Protein 4GEL (pdb70)

Nearest PDB structures (foldseek):
  4gel-assembly1_A  TM=1.005E+00  e=1.580E-42  Drosophila melanogaster
  4gem-assembly1_B  TM=9.825E-01  e=8.326E-38  Drosophila melanogaster
  4gel-assembly1_B  TM=9.587E-01  e=5.043E-37  Drosophila melanogaster
  4gem-assembly1_A  TM=9.437E-01  e=1.275E-34  Drosophila melanogaster
  4gen-assembly1_A  TM=9.321E-01  e=1.767E-24  Drosophila melanogaster

Foldseek 3Di:
DAWDKQWADPQQCVQVVVQCCDDDDDDDPRPNHLRVSVVVVLVVLLQFQAEKEWEAEAAQAPNNLVSPVVSVVNPHQYEYEYAPVHCPPPRGSNVVVVVVPHWYWYADDPDGSQFGKMKGPQVVVVVVVCVVVVHDDDDDDAIKMKGWRAHNDCCRRPNDGIMIIIDRPNVVSNVVVVVSVVCVVNTGTD/DVVVVQVPDAWDKQWAAQCQCVCVVVVVVVVVVDDDPRPNHVVVSVVVVLVLLLQFQAEKEWEAAAAQAPVSLVSPVVSVVNVHQYEYEYEPPRCPDPSGCNVVVVVVPHWYWYAPDDDGSQWGKMKGPQVVVVVVVCVVVVHPDDDDDAIKMKGWNDHNHYPVPDNDTIMIIIDRPNVVNNVVVVVSVVVVVVTDTD

B-factor: mean 28.72, std 10.42, range [14.15, 81.82]

CATH classification: 3.30.870.10

InterPro domains:
  IPR025202 Cardiolipin synthase-like, phospholipase D-like domain [PF13091] (96-239)
  IPR051406 Phospholipase D domain-containing protein [PTHR43856] (36-246)

Sequence (388 aa):
RVHEVIIFNELGEICAAVHMQKPQVSSPCCNTTHCSLRNVAKIVEQIDRAVYSIDLAIYTFTSLFLADSIKRALQRGVIIRIISDGEMVYSKGSQISMLAQLGVPVRVPITTNLMHNKFCIIDGFERVEEIRLLRKLKFMRPCYSIVISGSVNWTALGLGGNWENCIITADDKLTATFQAEFQRMWRAFAKTRSKREKASRVHEVIIFNELGEICAAVHMRNSSSMSPCCNTHCSLRNVAKIVEQIDRAVYSIDLAIYTTFTSLFLADSIKRALQRGVIIRIISDGEMVYSKGSQISMLAQLGVPVRVPITTNLMHNKFCIIDGFERVEEIRLLRKLKFMRPCYSIIVISGSVNWTALGLGGNWENCIITADDKLTATFQAEFQRMWRAFAKT

Organism: Drosophila melanogaster (NCBI:txid7227)

Secondary structure (DSSP, 8-state):
--EEEEEE-TTTTTTHHHH---------S-TT-HHHHHHHHHHHHHT-SSEEEEE-S-B--HHHHHHHHHHHHHT-EEEEE--TTTTTSTT-HHHHHHHTT--EEE--SSS-B---EEEES-HHHHHHHHHHTT-S-------EEEEES--BSHHHHHTSBEEEEEE--HHHHHHHHHHHHHHHHHSEE-/-HHHHHHTS-EEEEEE-TTTTTTHHHHHHHHH------TT-HHHHHHHHHHHHHT-SSEEEEEES-B--HHHHHHHHHHHHTT-EEEEEE-TTGGG-TT-SHHHHHHTT--EEB-SSSS-B--EEEEES-HHHHHHHHHHTT-S-------EEEEES--B--GGG---BEEEEEE--HHHHHHHHHHHHHHHHHSB--

Structure (mmCIF, N/CA/C/O backbone):
data_4GEL
#
_entry.id   4GEL
#
_cell.length_a   54.994
_cell.length_b   71.172
_cell.length_c   56.318
_cell.angle_alpha   90.000
_cell.angle_beta   107.900
_cell.angle_gamma   90.000
#
_symmetry.space_group_name_H-M   'P 1 21 1'
#
loop_
_entity.id
_entity.type
_entity.pdbx_description
1 polymer 'Mitochondrial cardiolipin hydrolase'
2 non-polymer 'ZINC ION'
3 non-polymer 'PHOSPHATE ION'
4 non-polymer 1,2-ETHANEDIOL
5 water water
#
loop_
_atom_site.group_PDB
_atom_site.id
_atom_site.type_symbol
_atom_site.label_atom_id
_atom_site.label_alt_id
_atom_site.label_comp_id
_atom_site.label_asym_id
_atom_site.label_entity_id
_atom_site.label_seq_id
_atom_site.pdbx_PDB_ins_code
_atom_site.Cartn_x
_atom_site.Cartn_y
_atom_site.Cartn_z
_atom_site.occupancy
_atom_site.B_iso_or_equiv
_atom_site.auth_seq_id
_atom_site.auth_comp_id
_atom_site.auth_asym_id
_atom_site.auth_atom_id
_atom_site.pdbx_PDB_model_num
ATOM 1 N N . ARG A 1 16 ? -3.444 -2.994 -14.350 1.00 54.34 49 ARG A N 1
ATOM 2 C CA . ARG A 1 16 ? -2.680 -2.545 -13.194 1.00 53.74 49 ARG A CA 1
ATOM 3 C C . ARG A 1 16 ? -1.199 -2.396 -13.547 1.00 48.91 49 ARG A C 1
ATOM 4 O O . ARG A 1 16 ? -0.786 -2.682 -14.675 1.00 51.94 49 ARG A O 1
ATOM 12 N N . VAL A 1 17 ? -0.406 -1.947 -12.577 1.00 48.23 50 VAL A N 1
ATOM 13 C CA . VAL A 1 17 ? 1.013 -1.702 -12.798 1.00 33.24 50 VAL A CA 1
ATOM 14 C C . VAL A 1 17 ? 1.765 -3.006 -13.040 1.00 30.38 50 VAL A C 1
ATOM 15 O O . VAL A 1 17 ? 1.582 -3.988 -12.314 1.00 32.65 50 VAL A O 1
ATOM 19 N N . HIS A 1 18 ? 2.624 -3.010 -14.050 1.00 28.05 51 HIS A N 1
ATOM 20 C CA . HIS A 1 18 ? 3.432 -4.191 -14.345 1.00 28.98 51 HIS A CA 1
ATOM 21 C C . HIS A 1 18 ? 4.428 -3.806 -15.413 1.00 29.64 51 HIS A C 1
ATOM 22 O O . HIS A 1 18 ? 4.120 -3.857 -16.596 1.00 29.13 51 HIS A O 1
ATOM 29 N N . GLU A 1 19 ? 5.617 -3.387 -15.002 1.00 25.79 52 GLU A N 1
ATOM 30 C CA . GLU A 1 19 ? 6.620 -2.972 -15.973 1.00 31.17 52 GLU A CA 1
ATOM 31 C C . GLU A 1 19 ? 8.012 -3.086 -15.387 1.00 28.60 52 GLU A C 1
ATOM 32 O O . GLU A 1 19 ? 8.180 -3.124 -14.173 1.00 27.25 52 GLU A O 1
ATOM 38 N N . VAL A 1 20 ? 9.011 -3.170 -16.256 1.00 27.65 53 VAL A N 1
ATOM 39 C CA . VAL A 1 20 ? 10.381 -3.085 -15.790 1.00 24.01 53 VAL A CA 1
ATOM 40 C C . VAL A 1 20 ? 10.992 -1.717 -16.092 1.00 28.20 53 VAL A C 1
ATOM 41 O O . VAL A 1 20 ? 10.845 -1.172 -17.186 1.00 30.26 53 VAL A O 1
ATOM 45 N N . ILE A 1 21 ? 11.633 -1.157 -15.074 1.00 21.12 54 ILE A N 1
ATOM 46 C CA . ILE A 1 21 ? 12.301 0.134 -15.150 1.00 23.07 54 ILE A CA 1
ATOM 47 C C . ILE A 1 21 ? 13.745 -0.175 -15.528 1.00 22.55 54 ILE A C 1
ATOM 48 O O . ILE A 1 21 ? 14.387 -0.986 -14.870 1.00 20.70 54 ILE A O 1
ATOM 53 N N . ILE A 1 22 ? 14.258 0.455 -16.578 1.00 20.78 55 ILE A N 1
ATOM 54 C CA . ILE A 1 22 ? 15.615 0.167 -17.036 1.00 18.54 55 ILE A CA 1
ATOM 55 C C . ILE A 1 22 ? 16.467 1.433 -16.895 1.00 19.18 55 ILE A C 1
ATOM 56 O O . ILE A 1 22 ? 16.095 2.478 -17.414 1.00 20.01 55 ILE A O 1
ATOM 61 N N . PHE A 1 23 ? 17.591 1.343 -16.184 1.00 18.34 56 PHE A N 1
ATOM 62 C CA . PHE A 1 23 ? 18.563 2.444 -16.110 1.00 17.84 56 PHE A CA 1
ATOM 63 C C . PHE A 1 23 ? 19.768 2.110 -16.975 1.00 19.29 56 PHE A C 1
ATOM 64 O O . PHE A 1 23 ? 20.303 1.000 -16.894 1.00 17.72 56 PHE A O 1
ATOM 72 N N . ASN A 1 24 ? 20.222 3.057 -17.790 1.00 18.13 57 ASN A N 1
ATOM 73 C CA . ASN A 1 24 ? 21.387 2.777 -18.633 1.00 17.57 57 ASN A CA 1
ATOM 74 C C . ASN A 1 24 ? 22.139 4.060 -18.996 1.00 20.22 57 ASN A C 1
ATOM 75 O O . ASN A 1 24 ? 21.877 5.131 -18.420 1.00 21.32 57 ASN A O 1
ATOM 80 N N . GLU A 1 25 ? 23.064 3.948 -19.945 1.00 22.58 58 GLU A N 1
ATOM 81 C CA . GLU A 1 25 ? 23.949 5.058 -20.304 1.00 22.78 58 GLU A CA 1
ATOM 82 C C . GLU A 1 25 ? 23.229 6.212 -21.018 1.00 26.55 58 GLU A C 1
ATOM 83 O O . GLU A 1 25 ? 23.784 7.293 -21.155 1.00 28.44 58 GLU A O 1
ATOM 89 N N . LEU A 1 26 ? 22.003 5.977 -21.474 1.00 24.57 59 LEU A N 1
ATOM 90 C CA . LEU A 1 26 ? 21.240 7.012 -22.181 1.00 24.09 59 LEU A CA 1
ATOM 91 C C . LEU A 1 26 ? 20.377 7.825 -21.211 1.00 22.90 59 LEU A C 1
ATOM 92 O O . LEU A 1 26 ? 19.624 8.714 -21.630 1.00 23.74 59 LEU A O 1
ATOM 97 N N . GLY A 1 27 ? 20.502 7.526 -19.918 1.00 22.65 60 GLY A N 1
ATOM 98 C CA . GLY A 1 27 ? 19.622 8.090 -18.906 1.00 22.78 60 GLY A CA 1
ATOM 99 C C . GLY A 1 27 ? 19.608 9.604 -18.749 1.00 28.22 60 GLY A C 1
ATOM 100 O O . GLY A 1 27 ? 18.638 10.164 -18.222 1.00 23.81 60 GLY A O 1
ATOM 101 N N . GLU A 1 28 ? 20.669 10.271 -19.196 1.00 26.36 61 GLU A N 1
ATOM 102 C CA . GLU A 1 28 ? 20.768 11.721 -19.037 1.00 31.48 61 GLU A CA 1
ATOM 103 C C . GLU A 1 28 ? 21.015 12.492 -20.338 1.00 33.40 61 GLU A C 1
ATOM 104 O O . GLU A 1 28 ? 21.416 13.655 -20.293 1.00 33.66 61 GLU A O 1
ATOM 110 N N . ILE A 1 29 ? 20.768 11.875 -21.493 1.00 30.36 62 ILE A N 1
ATOM 111 C CA . ILE A 1 29 ? 20.994 12.578 -22.762 1.00 31.31 62 ILE A CA 1
ATOM 112 C C . ILE A 1 29 ? 20.038 13.762 -22.929 1.00 39.05 62 ILE A C 1
ATOM 113 O O . ILE A 1 29 ? 20.256 14.635 -23.767 1.00 36.86 62 ILE A O 1
ATOM 118 N N . CYS A 1 30 ? 18.996 13.781 -22.103 1.00 32.58 63 CYS A N 1
ATOM 119 C CA . CYS A 1 30 ? 17.942 14.786 -22.152 1.00 32.06 63 CYS A CA 1
ATOM 120 C C . CYS A 1 30 ? 18.146 15.821 -21.049 1.00 34.43 63 CYS A C 1
ATOM 121 O O . CYS A 1 30 ? 17.233 16.585 -20.734 1.00 34.29 63 CYS A O 1
ATOM 124 N N . ALA A 1 31 ? 19.340 15.826 -20.461 1.00 33.06 64 ALA A N 1
ATOM 125 C CA . ALA A 1 31 ? 19.662 16.669 -19.310 1.00 32.15 64 ALA A CA 1
ATOM 126 C C . ALA A 1 31 ? 19.351 18.161 -19.506 1.00 37.40 64 ALA A C 1
ATOM 127 O O . ALA A 1 31 ? 18.912 18.835 -18.574 1.00 35.00 64 ALA A O 1
ATOM 129 N N . ALA A 1 32 ? 19.574 18.664 -20.717 1.00 36.01 65 ALA A N 1
ATOM 130 C CA . ALA A 1 32 ? 19.362 20.081 -21.005 1.00 41.40 65 ALA A CA 1
ATOM 131 C C . ALA A 1 32 ? 17.893 20.488 -20.870 1.00 43.45 65 ALA A C 1
ATOM 132 O O . ALA A 1 32 ? 17.589 21.646 -20.578 1.00 41.85 65 ALA A O 1
ATOM 134 N N . VAL A 1 33 ? 16.987 19.534 -21.081 1.00 34.43 66 VAL A N 1
ATOM 135 C CA . VAL A 1 33 ? 15.558 19.782 -20.928 1.00 34.47 66 VAL A CA 1
ATOM 136 C C . VAL A 1 33 ? 15.179 19.975 -19.457 1.00 35.96 66 VAL A C 1
ATOM 137 O O . VAL A 1 33 ? 14.383 20.852 -19.127 1.00 48.00 66 VAL A O 1
ATOM 141 N N . HIS A 1 34 ? 15.769 19.180 -18.569 1.00 35.18 67 HIS A N 1
ATOM 142 C CA . HIS A 1 34 ? 15.387 19.213 -17.158 1.00 33.83 67 HIS A CA 1
ATOM 143 C C . HIS A 1 34 ? 16.226 20.195 -16.351 1.00 40.55 67 HIS A C 1
ATOM 144 O O . HIS A 1 34 ? 16.014 20.373 -15.152 1.00 44.72 67 HIS A O 1
ATOM 151 N N . MET A 1 35 ? 17.173 20.833 -17.027 1.00 43.00 68 MET A N 1
ATOM 152 C CA . MET A 1 35 ? 18.137 21.716 -16.387 1.00 49.06 68 MET A CA 1
ATOM 153 C C . MET A 1 35 ? 17.589 23.136 -16.304 1.00 52.29 68 MET A C 1
ATOM 154 O O . MET A 1 35 ? 17.934 23.890 -15.396 1.00 58.87 68 MET A O 1
ATOM 159 N N . GLN A 1 43 ? 8.352 18.245 -2.835 1.00 45.49 76 GLN A N 1
ATOM 160 C CA . GLN A 1 43 ? 7.717 17.208 -3.645 1.00 42.60 76 GLN A CA 1
ATOM 161 C C . GLN A 1 43 ? 8.498 16.980 -4.931 1.00 41.76 76 GLN A C 1
ATOM 162 O O . GLN A 1 43 ? 8.174 17.537 -5.980 1.00 42.93 76 GLN A O 1
ATOM 168 N N . LYS A 1 44 ? 9.524 16.144 -4.850 1.00 38.10 77 LYS A N 1
ATOM 169 C CA . LYS A 1 44 ? 10.415 15.945 -5.984 1.00 36.61 77 LYS A CA 1
ATOM 170 C C . LYS A 1 44 ? 10.534 14.460 -6.372 1.00 37.46 77 LYS A C 1
ATOM 171 O O . LYS A 1 44 ? 10.181 13.581 -5.585 1.00 34.97 77 LYS A O 1
ATOM 177 N N . PRO A 1 45 ? 10.993 14.174 -7.604 1.00 32.78 78 PRO A N 1
ATOM 178 C CA . PRO A 1 45 ? 11.355 15.152 -8.639 1.00 29.24 78 PRO A CA 1
ATOM 179 C C . PRO A 1 45 ? 10.126 15.691 -9.367 1.00 29.63 78 PRO A C 1
ATOM 180 O O . PRO A 1 45 ? 9.043 15.102 -9.299 1.00 28.44 78 PRO A O 1
ATOM 184 N N . GLN A 1 46 ? 10.299 16.824 -10.037 1.00 26.86 79 GLN A N 1
ATOM 185 C CA . GLN A 1 46 ? 9.286 17.354 -10.936 1.00 24.00 79 GLN A CA 1
ATOM 186 C C . GLN A 1 46 ? 9.863 17.290 -12.338 1.00 28.11 79 GLN A C 1
ATOM 187 O O . GLN A 1 46 ? 10.740 18.085 -12.697 1.00 29.19 79 GLN A O 1
ATOM 193 N N . VAL A 1 47 ? 9.375 16.335 -13.125 1.00 23.76 80 VAL A N 1
ATOM 194 C CA . VAL A 1 47 ? 10.034 15.967 -14.377 1.00 23.97 80 VAL A CA 1
ATOM 195 C C . VAL A 1 47 ? 9.258 16.419 -15.603 1.00 22.04 80 VAL A C 1
ATOM 196 O O . VAL A 1 47 ? 8.270 15.795 -15.991 1.00 20.26 80 VAL A O 1
ATOM 200 N N . SER A 1 48 ? 9.699 17.527 -16.186 1.00 23.20 81 SER A N 1
ATOM 201 C CA A SER A 1 48 ? 9.105 18.033 -17.413 0.50 23.87 81 SER A CA 1
ATOM 202 C CA B SER A 1 48 ? 9.103 18.035 -17.411 0.50 23.87 81 SER A CA 1
ATOM 203 C C . SER A 1 48 ? 9.235 16.976 -18.501 1.00 24.07 81 SER A C 1
ATOM 204 O O . SER A 1 48 ? 10.177 16.188 -18.488 1.00 23.16 81 SER A O 1
ATOM 209 N N . PRO A 1 49 ? 8.288 16.952 -19.449 1.00 22.74 82 PRO A N 1
ATOM 210 C CA . PRO A 1 49 ? 8.321 15.896 -20.474 1.00 22.25 82 PRO A CA 1
ATOM 211 C C . PRO A 1 49 ? 9.568 15.965 -21.358 1.00 22.77 82 PRO A C 1
ATOM 212 O O . PRO A 1 49 ? 10.072 17.056 -21.638 1.00 22.84 82 PRO A O 1
ATOM 216 N N . CYS A 1 50 ? 10.061 14.807 -21.785 1.00 20.09 83 CYS A N 1
ATOM 217 C CA . CYS A 1 50 ? 11.173 14.757 -22.731 1.00 20.83 83 CYS A CA 1
ATOM 218 C C . CYS A 1 50 ? 10.940 13.612 -23.703 1.00 19.21 83 CYS A C 1
ATOM 219 O O . CYS A 1 50 ? 9.975 12.848 -23.549 1.00 22.96 83 CYS A O 1
ATOM 222 N N . CYS A 1 51 ? 11.799 13.485 -24.716 1.00 16.02 84 CYS A N 1
ATOM 223 C CA . CYS A 1 51 ? 11.591 12.466 -25.734 1.00 24.35 84 CYS A CA 1
ATOM 224 C C . CYS A 1 51 ? 12.451 11.231 -25.467 1.00 24.75 84 CYS A C 1
ATOM 225 O O . CYS A 1 51 ? 12.391 10.253 -26.207 1.00 23.87 84 CYS A O 1
ATOM 228 N N . ASN A 1 52 ? 13.227 11.277 -24.392 1.00 23.33 85 ASN A N 1
ATOM 229 C CA . ASN A 1 52 ? 14.140 10.179 -24.054 1.00 23.32 85 ASN A CA 1
ATOM 230 C C . ASN A 1 52 ? 13.417 8.998 -23.382 1.00 22.38 85 ASN A C 1
ATOM 231 O O . ASN A 1 52 ? 12.946 9.104 -22.244 1.00 20.17 85 ASN A O 1
ATOM 236 N N . THR A 1 53 ? 13.315 7.877 -24.092 1.00 21.15 86 THR A N 1
ATOM 237 C CA A THR A 1 53 ? 12.681 6.666 -23.582 0.50 21.97 86 THR A CA 1
ATOM 238 C CA B THR A 1 53 ? 12.635 6.716 -23.533 0.50 21.96 86 THR A CA 1
ATOM 239 C C . THR A 1 53 ? 13.372 6.185 -22.308 1.00 22.37 86 THR A C 1
ATOM 240 O O . THR A 1 53 ? 12.754 5.601 -21.430 1.00 22.19 86 THR A O 1
ATOM 247 N N . HIS A 1 54 ? 14.672 6.454 -22.214 1.00 21.70 87 HIS A N 1
ATOM 248 C CA . HIS A 1 54 ? 15.487 5.941 -21.107 1.00 26.71 87 HIS A CA 1
ATOM 249 C C . HIS A 1 54 ? 15.750 6.927 -19.957 1.00 19.59 87 HIS A C 1
ATOM 250 O O . HIS A 1 54 ? 16.570 6.653 -19.070 1.00 23.84 87 HIS A O 1
ATOM 257 N N . CYS A 1 55 ? 15.050 8.066 -19.980 1.00 20.33 88 CYS A N 1
ATOM 258 C CA . CYS A 1 55 ? 15.197 9.137 -18.982 1.00 20.74 88 CYS A CA 1
ATOM 259 C C . CYS A 1 55 ? 15.281 8.619 -17.544 1.00 21.55 88 CYS A C 1
ATOM 260 O O . CYS A 1 55 ? 14.337 7.992 -17.057 1.00 20.74 88 CYS A O 1
ATOM 263 N N . SER A 1 56 ? 16.410 8.884 -16.878 1.00 20.08 89 SER A N 1
ATOM 264 C CA . SER A 1 56 ? 16.612 8.436 -15.497 1.00 23.42 89 SER A CA 1
ATOM 265 C C . SER A 1 56 ? 15.707 9.164 -14.529 1.00 20.68 89 SER A C 1
ATOM 266 O O . SER A 1 56 ? 15.285 8.597 -13.535 1.00 18.45 89 SER A O 1
ATOM 269 N N . LEU A 1 57 ? 15.400 10.428 -14.817 1.00 20.15 90 LEU A N 1
ATOM 270 C CA . LEU A 1 57 ? 14.508 11.176 -13.939 1.00 20.32 90 LEU A CA 1
ATOM 271 C C . LEU A 1 57 ? 13.099 10.592 -13.961 1.00 21.30 90 LEU A C 1
ATOM 272 O O . LEU A 1 57 ? 12.437 10.518 -12.929 1.00 19.54 90 LEU A O 1
ATOM 277 N N . ARG A 1 58 ? 12.624 10.214 -15.147 1.00 19.72 91 ARG A N 1
ATOM 278 C CA . ARG A 1 58 ? 11.308 9.596 -15.247 1.00 18.00 91 ARG A CA 1
ATOM 279 C C . ARG A 1 58 ? 11.284 8.283 -14.444 1.00 19.26 91 ARG A C 1
ATOM 280 O O . ARG A 1 58 ? 10.285 7.955 -13.797 1.00 18.08 91 ARG A O 1
ATOM 288 N N . ASN A 1 59 ? 12.374 7.521 -14.520 1.00 15.55 92 ASN A N 1
ATOM 289 C CA . ASN A 1 59 ? 12.454 6.260 -13.785 1.00 20.27 92 ASN A CA 1
ATOM 290 C C . ASN A 1 59 ? 12.292 6.494 -12.279 1.00 18.48 92 ASN A C 1
ATOM 291 O O . ASN A 1 59 ? 11.551 5.770 -11.605 1.00 18.96 92 ASN A O 1
ATOM 296 N N . VAL A 1 60 ? 12.986 7.503 -11.754 1.00 20.79 93 VAL A N 1
ATOM 297 C CA . VAL A 1 60 ? 12.910 7.801 -10.320 1.00 16.80 93 VAL A CA 1
ATOM 298 C C . VAL A 1 60 ? 11.507 8.278 -9.955 1.00 19.66 93 VAL A C 1
ATOM 299 O O . VAL A 1 60 ? 10.955 7.893 -8.921 1.00 18.38 93 VAL A O 1
ATOM 303 N N . ALA A 1 61 ? 10.932 9.120 -10.810 1.00 17.55 94 ALA A N 1
ATOM 304 C CA . ALA A 1 61 ? 9.557 9.585 -10.633 1.00 20.19 94 ALA A CA 1
ATOM 305 C C . ALA A 1 61 ? 8.531 8.454 -10.544 1.00 19.33 94 ALA A C 1
ATOM 306 O O . ALA A 1 61 ? 7.577 8.539 -9.757 1.00 20.16 94 ALA A O 1
ATOM 308 N N . LYS A 1 62 ? 8.701 7.408 -11.358 1.00 17.43 95 LYS A N 1
ATOM 309 C CA . LYS A 1 62 ? 7.811 6.242 -11.313 1.00 17.92 95 LYS A CA 1
ATOM 310 C C . LYS A 1 62 ? 7.875 5.518 -9.960 1.00 17.50 95 LYS A C 1
ATOM 311 O O . LYS A 1 62 ? 6.855 5.087 -9.419 1.00 19.06 95 LYS A O 1
ATOM 317 N N . ILE A 1 63 ? 9.076 5.385 -9.420 1.00 20.15 96 ILE A N 1
ATOM 318 C CA . ILE A 1 63 ? 9.239 4.787 -8.095 1.00 19.16 96 ILE A CA 1
ATOM 319 C C . ILE A 1 63 ? 8.572 5.656 -7.016 1.00 21.30 96 ILE A C 1
ATOM 320 O O . ILE A 1 63 ? 7.759 5.158 -6.226 1.00 19.41 96 ILE A O 1
ATOM 325 N N . VAL A 1 64 ? 8.896 6.952 -7.002 1.00 19.37 97 VAL A N 1
ATOM 326 C CA . VAL A 1 64 ? 8.264 7.897 -6.070 1.00 22.24 97 VAL A CA 1
ATOM 327 C C . VAL A 1 64 ? 6.730 7.853 -6.142 1.00 23.84 97 VAL A C 1
ATOM 328 O O . VAL A 1 64 ? 6.044 7.861 -5.110 1.00 22.85 97 VAL A O 1
ATOM 332 N N . GLU A 1 65 ? 6.192 7.800 -7.359 1.00 19.12 98 GLU A N 1
ATOM 333 C CA . GLU A 1 65 ? 4.743 7.764 -7.534 1.00 23.23 98 GLU A CA 1
ATOM 334 C C . GLU A 1 65 ? 4.084 6.594 -6.808 1.00 24.90 98 GLU A C 1
ATOM 335 O O . GLU A 1 65 ? 3.004 6.757 -6.237 1.00 27.52 98 GLU A O 1
ATOM 341 N N . GLN A 1 66 ? 4.721 5.422 -6.827 1.00 20.17 99 GLN A N 1
ATOM 342 C CA . GLN A 1 66 ? 4.178 4.270 -6.097 1.00 24.35 99 GLN A CA 1
ATOM 343 C C . GLN A 1 66 ? 4.154 4.548 -4.585 1.00 23.24 99 GLN A C 1
ATOM 344 O O . GLN A 1 66 ? 3.214 4.180 -3.880 1.00 23.57 99 GLN A O 1
ATOM 350 N N . ILE A 1 67 ? 5.209 5.177 -4.097 1.00 21.46 100 ILE A N 1
ATOM 351 C CA . ILE A 1 67 ? 5.296 5.535 -2.689 1.00 21.89 100 ILE A CA 1
ATOM 352 C C . ILE A 1 67 ? 4.212 6.560 -2.352 1.00 24.39 100 ILE A C 1
ATOM 353 O O . ILE A 1 67 ? 3.542 6.447 -1.319 1.00 22.97 100 ILE A O 1
ATOM 358 N N . ASP A 1 68 ? 4.023 7.534 -3.242 1.00 20.54 101 ASP A N 1
ATOM 359 C CA . ASP A 1 68 ? 2.988 8.555 -3.066 1.00 22.55 101 ASP A CA 1
ATOM 360 C C . ASP A 1 68 ? 1.595 7.949 -3.000 1.00 22.55 101 ASP A C 1
ATOM 361 O O . ASP A 1 68 ? 0.669 8.552 -2.450 1.00 25.12 101 ASP A O 1
ATOM 366 N N . ARG A 1 69 ? 1.434 6.764 -3.581 1.00 22.68 102 ARG A N 1
ATOM 367 C CA . ARG A 1 69 ? 0.134 6.117 -3.598 1.00 23.64 102 ARG A CA 1
ATOM 368 C C . ARG A 1 69 ? -0.130 5.187 -2.404 1.00 23.92 102 ARG A C 1
ATOM 369 O O . ARG A 1 69 ? -1.257 4.708 -2.242 1.00 24.29 102 ARG A O 1
ATOM 377 N N . ALA A 1 70 ? 0.889 4.950 -1.572 1.00 21.71 103 ALA A N 1
ATOM 378 C CA . ALA A 1 70 ? 0.751 4.057 -0.413 1.00 20.20 103 ALA A CA 1
ATOM 379 C C . ALA A 1 70 ? -0.358 4.539 0.521 1.00 24.19 103 ALA A C 1
ATOM 380 O O . ALA A 1 70 ? -0.422 5.724 0.847 1.00 22.32 103 ALA A O 1
ATOM 382 N N . VAL A 1 71 ? -1.242 3.634 0.930 1.00 21.17 104 VAL A N 1
ATOM 383 C CA . VAL A 1 71 ? -2.336 4.014 1.830 1.00 25.17 104 VAL A CA 1
ATOM 384 C C . VAL A 1 71 ? -2.072 3.616 3.295 1.00 24.97 104 VAL A C 1
ATOM 385 O O . VAL A 1 71 ? -2.231 4.431 4.219 1.00 24.94 104 VAL A O 1
ATOM 389 N N . TYR A 1 72 ? -1.634 2.376 3.506 1.00 19.80 105 TYR A N 1
ATOM 390 C CA . TYR A 1 72 ? -1.509 1.838 4.861 1.00 21.52 105 TYR A CA 1
ATOM 391 C C . TYR A 1 72 ? -0.104 1.429 5.277 1.00 19.66 105 TYR A C 1
ATOM 392 O O . TYR A 1 72 ? 0.296 1.663 6.410 1.00 20.22 105 TYR A O 1
ATOM 401 N N . SER A 1 73 ? 0.631 0.784 4.378 1.00 21.42 106 SER A N 1
ATOM 402 C CA . SER A 1 73 ? 1.933 0.245 4.754 1.00 17.36 106 SER A CA 1
ATOM 403 C C . SER A 1 73 ? 2.986 0.372 3.662 1.00 19.65 106 SER A C 1
ATOM 404 O O . SER A 1 73 ? 2.686 0.287 2.467 1.00 18.46 106 SER A O 1
ATOM 407 N N . ILE A 1 74 ? 4.222 0.580 4.094 1.00 17.71 107 ILE A N 1
ATOM 408 C CA . ILE A 1 74 ? 5.379 0.405 3.224 1.00 20.54 107 ILE A CA 1
ATOM 409 C C . ILE A 1 74 ? 6.434 -0.372 4.010 1.00 19.15 107 ILE A C 1
ATOM 410 O O . ILE A 1 74 ? 6.916 0.103 5.041 1.00 21.10 107 ILE A O 1
ATOM 415 N N . ASP A 1 75 ? 6.772 -1.565 3.524 1.00 15.68 108 ASP A N 1
ATOM 416 C CA . ASP A 1 75 ? 7.843 -2.376 4.116 1.00 17.60 108 ASP A CA 1
ATOM 417 C C . ASP A 1 75 ? 9.002 -2.404 3.132 1.00 18.88 108 ASP A C 1
ATOM 418 O O . ASP A 1 75 ? 8.845 -2.866 1.995 1.00 16.64 108 ASP A O 1
ATOM 423 N N . LEU A 1 76 ? 10.156 -1.903 3.568 1.00 16.51 109 LEU A N 1
ATOM 424 C CA . LEU A 1 76 ? 11.282 -1.658 2.666 1.00 18.53 109 LEU A CA 1
ATOM 425 C C . LEU A 1 76 ? 12.491 -2.445 3.140 1.00 16.47 109 LEU A C 1
ATOM 426 O O . LEU A 1 76 ? 12.915 -2.286 4.279 1.00 15.46 109 LEU A O 1
ATOM 431 N N . ALA A 1 77 ? 12.999 -3.328 2.280 1.00 15.87 110 ALA A N 1
ATOM 432 C CA . ALA A 1 77 ? 14.228 -4.066 2.533 1.00 16.06 110 ALA A CA 1
ATOM 433 C C . ALA A 1 77 ? 15.243 -3.524 1.536 1.00 21.31 110 ALA A C 1
ATOM 434 O O . ALA A 1 77 ? 15.028 -3.615 0.324 1.00 22.84 110 ALA A O 1
ATOM 436 N N . ILE A 1 78 ? 16.325 -2.930 2.024 1.00 20.11 111 ILE A N 1
ATOM 437 C CA . ILE A 1 78 ? 17.231 -2.224 1.126 1.00 20.39 111 ILE A CA 1
ATOM 438 C C . ILE A 1 78 ? 18.672 -2.309 1.631 1.00 21.99 111 ILE A C 1
ATOM 439 O O . ILE A 1 78 ? 18.906 -2.380 2.828 1.00 21.05 111 ILE A O 1
ATOM 444 N N . TYR A 1 79 ? 19.635 -2.357 0.714 1.00 18.47 112 TYR A N 1
ATOM 445 C CA . TYR A 1 79 ? 21.034 -2.462 1.108 1.00 19.85 112 TYR A CA 1
ATOM 446 C C . TYR A 1 79 ? 21.642 -1.085 1.375 1.00 22.90 112 TYR A C 1
ATOM 447 O O . TYR A 1 79 ? 22.273 -0.872 2.406 1.00 22.16 112 TYR A O 1
ATOM 456 N N . THR A 1 80 ? 21.446 -0.156 0.444 1.00 20.36 113 THR A N 1
ATOM 457 C CA . THR A 1 80 ? 21.925 1.218 0.632 1.00 22.90 113 THR A CA 1
ATOM 458 C C . THR A 1 80 ? 20.883 2.202 0.088 1.00 19.21 113 THR A C 1
ATOM 459 O O . THR A 1 80 ? 20.214 1.916 -0.909 1.00 18.75 113 THR A O 1
ATOM 463 N N . PHE A 1 81 ? 20.742 3.342 0.762 1.00 17.54 114 PHE A N 1
ATOM 464 C CA . PHE A 1 81 ? 19.652 4.285 0.525 1.00 19.94 114 PHE A CA 1
ATOM 465 C C . PHE A 1 81 ? 20.143 5.682 0.931 1.00 20.82 114 PHE A C 1
ATOM 466 O O . PHE A 1 81 ? 20.198 6.018 2.126 1.00 20.17 114 PHE A O 1
ATOM 474 N N . THR A 1 82 ? 20.488 6.481 -0.078 1.00 19.57 115 THR A N 1
ATOM 475 C CA . THR A 1 82 ? 20.986 7.847 0.110 1.00 19.94 115 THR A CA 1
ATOM 476 C C . THR A 1 82 ? 20.104 8.893 -0.586 1.00 22.09 115 THR A C 1
ATOM 477 O O . THR A 1 82 ? 20.248 10.092 -0.332 1.00 23.61 115 THR A O 1
ATOM 481 N N . SER A 1 83 ? 19.193 8.437 -1.448 1.00 20.00 116 SER A N 1
ATOM 482 C CA . SER A 1 83 ? 18.379 9.328 -2.292 1.00 19.54 116 SER A CA 1
ATOM 483 C C . SER A 1 83 ? 17.473 10.289 -1.515 1.00 27.69 116 SER A C 1
ATOM 484 O O . SER A 1 83 ? 16.558 9.863 -0.798 1.00 19.81 116 SER A O 1
ATOM 487 N N . LEU A 1 84 ? 17.720 11.588 -1.688 1.00 23.76 117 LEU A N 1
ATOM 488 C CA . LEU A 1 84 ? 16.878 12.623 -1.081 1.00 25.11 117 LEU A CA 1
ATOM 489 C C . LEU A 1 84 ? 15.431 12.580 -1.565 1.00 24.17 117 LEU A C 1
ATOM 490 O O . LEU A 1 84 ? 14.498 12.656 -0.755 1.00 21.92 117 LEU A O 1
ATOM 495 N N . PHE A 1 85 ? 15.249 12.489 -2.883 1.00 23.97 118 PHE A N 1
ATOM 496 C CA . PHE A 1 85 ? 13.908 12.411 -3.473 1.00 27.03 118 PHE A CA 1
ATOM 497 C C . PHE A 1 85 ? 13.122 11.249 -2.866 1.00 24.88 118 PHE A C 1
ATOM 498 O O . PHE A 1 85 ? 11.978 11.408 -2.439 1.00 22.57 118 PHE A O 1
ATOM 506 N N . LEU A 1 86 ? 13.743 10.074 -2.820 1.00 20.13 119 LEU A N 1
ATOM 507 C CA . LEU A 1 86 ? 13.067 8.927 -2.242 1.00 20.80 119 LEU A CA 1
ATOM 508 C C . LEU A 1 86 ? 12.858 9.059 -0.734 1.00 21.76 119 LEU A C 1
ATOM 509 O O . LEU A 1 86 ? 11.798 8.701 -0.230 1.00 22.01 119 LEU A O 1
ATOM 514 N N . ALA A 1 87 ? 13.853 9.559 -0.005 1.00 18.94 120 ALA A N 1
ATOM 515 C CA . ALA A 1 87 ? 13.647 9.785 1.423 1.00 20.42 120 ALA A CA 1
ATOM 516 C C . ALA A 1 87 ? 12.484 10.763 1.656 1.00 21.75 120 ALA A C 1
ATOM 517 O O . ALA A 1 87 ? 11.672 10.574 2.565 1.00 24.19 120 ALA A O 1
ATOM 519 N N . ASP A 1 88 ? 12.404 11.803 0.837 1.00 22.07 121 ASP A N 1
ATOM 520 C CA . ASP A 1 88 ? 11.298 12.746 0.969 1.00 23.66 121 ASP A CA 1
ATOM 521 C C . ASP A 1 88 ? 9.940 12.075 0.738 1.00 25.42 121 ASP A C 1
ATOM 522 O O . ASP A 1 88 ? 8.976 12.376 1.446 1.00 25.16 121 ASP A O 1
ATOM 527 N N . SER A 1 89 ? 9.854 11.163 -0.234 1.00 19.71 122 SER A N 1
ATOM 528 C CA . SER A 1 89 ? 8.570 10.513 -0.501 1.00 22.34 122 SER A CA 1
ATOM 529 C C . SER A 1 89 ? 8.149 9.639 0.687 1.00 22.34 122 SER A C 1
ATOM 530 O O . SER A 1 89 ? 6.961 9.541 1.008 1.00 19.90 122 SER A O 1
ATOM 533 N N . ILE A 1 90 ? 9.121 9.017 1.345 1.00 18.47 123 ILE A N 1
ATOM 534 C CA . ILE A 1 90 ? 8.831 8.223 2.532 1.00 21.32 123 ILE A CA 1
ATOM 535 C C . ILE A 1 90 ? 8.381 9.140 3.675 1.00 21.10 123 ILE A C 1
ATOM 536 O O . ILE A 1 90 ? 7.425 8.836 4.389 1.00 23.70 123 ILE A O 1
ATOM 541 N N . LYS A 1 91 ? 9.079 10.260 3.841 1.00 22.88 124 LYS A N 1
ATOM 542 C CA . LYS A 1 91 ? 8.691 11.252 4.841 1.00 26.59 124 LYS A CA 1
ATOM 543 C C . LYS A 1 91 ? 7.236 11.705 4.625 1.00 26.30 124 LYS A C 1
ATOM 544 O O . LYS A 1 91 ? 6.458 11.808 5.577 1.00 25.86 124 LYS A O 1
ATOM 550 N N . ARG A 1 92 ? 6.851 11.942 3.376 1.00 23.02 125 ARG A N 1
ATOM 551 C CA . ARG A 1 92 ? 5.460 12.314 3.106 1.00 23.25 125 ARG A CA 1
ATOM 552 C C . ARG A 1 92 ? 4.483 11.196 3.445 1.00 25.49 125 ARG A C 1
ATOM 553 O O . ARG A 1 92 ? 3.385 11.457 3.923 1.00 25.21 125 ARG A O 1
ATOM 561 N N . ALA A 1 93 ? 4.867 9.952 3.176 1.00 22.29 126 ALA A N 1
ATOM 562 C CA . ALA A 1 93 ? 4.006 8.821 3.516 1.00 24.47 126 ALA A CA 1
ATOM 563 C C . ALA A 1 93 ? 3.751 8.762 5.022 1.00 23.29 126 ALA A C 1
ATOM 564 O O . ALA A 1 93 ? 2.626 8.510 5.466 1.00 22.90 126 ALA A O 1
ATOM 566 N N . LEU A 1 94 ? 4.803 8.986 5.802 1.00 23.44 127 LEU A N 1
ATOM 567 C CA . LEU A 1 94 ? 4.683 9.055 7.262 1.00 28.69 127 LEU A CA 1
ATOM 568 C C . LEU A 1 94 ? 3.658 10.104 7.668 1.00 28.05 127 LEU A C 1
ATOM 569 O O . LEU A 1 94 ? 2.793 9.850 8.511 1.00 30.30 127 LEU A O 1
ATOM 574 N N . GLN A 1 95 ? 3.769 11.289 7.076 1.00 28.50 128 GLN A N 1
ATOM 575 C CA . GLN A 1 95 ? 2.845 12.382 7.396 1.00 32.69 128 GLN A CA 1
ATOM 576 C C . GLN A 1 95 ? 1.386 12.084 7.021 1.00 32.66 128 GLN A C 1
ATOM 577 O O . GLN A 1 95 ? 0.464 12.651 7.610 1.00 36.27 128 GLN A O 1
ATOM 583 N N . ARG A 1 96 ? 1.180 11.184 6.061 1.00 30.56 129 ARG A N 1
ATOM 584 C CA . ARG A 1 96 ? -0.160 10.706 5.705 1.00 29.64 129 ARG A CA 1
ATOM 585 C C . ARG A 1 96 ? -0.686 9.606 6.647 1.00 29.21 129 ARG A C 1
ATOM 586 O O . ARG A 1 96 ? -1.857 9.231 6.564 1.00 34.85 129 ARG A O 1
ATOM 594 N N . GLY A 1 97 ? 0.174 9.041 7.488 1.00 27.11 130 GLY A N 1
ATOM 595 C CA . GLY A 1 97 ? -0.247 7.992 8.410 1.00 27.70 130 GLY A CA 1
ATOM 596 C C . GLY A 1 97 ? 0.083 6.571 7.966 1.00 30.83 130 GLY A C 1
ATOM 597 O O . GLY A 1 97 ? -0.329 5.585 8.591 1.00 24.87 130 GLY A O 1
ATOM 598 N N . VAL A 1 98 ? 0.839 6.453 6.882 1.00 25.20 131 VAL A N 1
ATOM 599 C CA . VAL A 1 98 ? 1.301 5.139 6.426 1.00 21.24 131 VAL A CA 1
ATOM 600 C C . VAL A 1 98 ? 2.308 4.584 7.433 1.00 24.62 131 VAL A C 1
ATOM 601 O O . VAL A 1 98 ? 3.164 5.328 7.939 1.00 26.78 131 VAL A O 1
ATOM 605 N N . ILE A 1 99 ? 2.208 3.288 7.734 1.00 22.82 132 ILE A N 1
ATOM 606 C CA . ILE A 1 99 ? 3.144 2.635 8.659 1.00 23.00 132 ILE A CA 1
ATOM 607 C C . ILE A 1 99 ? 4.328 2.094 7.880 1.00 22.10 132 ILE A C 1
ATOM 608 O O . ILE A 1 99 ? 4.164 1.272 6.992 1.00 24.09 132 ILE A O 1
ATOM 613 N N . ILE A 1 100 ? 5.520 2.554 8.230 1.00 21.83 133 ILE A N 1
ATOM 614 C CA . ILE A 1 100 ? 6.718 2.216 7.474 1.00 19.65 133 ILE A CA 1
ATOM 615 C C . ILE A 1 100 ? 7.658 1.396 8.343 1.00 20.88 133 ILE A C 1
ATOM 616 O O . ILE A 1 100 ? 7.866 1.721 9.513 1.00 19.53 133 ILE A O 1
ATOM 621 N N . ARG A 1 101 ? 8.207 0.318 7.790 1.00 16.60 134 ARG A N 1
ATOM 622 C CA . ARG A 1 101 ? 9.249 -0.445 8.495 1.00 19.26 134 ARG A CA 1
ATOM 623 C C . ARG A 1 101 ? 10.421 -0.643 7.550 1.00 19.45 134 ARG A C 1
ATOM 624 O O . ARG A 1 101 ? 10.226 -0.817 6.344 1.00 20.20 134 ARG A O 1
ATOM 632 N N . ILE A 1 102 ? 11.639 -0.632 8.078 1.00 19.91 135 ILE A N 1
ATOM 633 C CA . ILE A 1 102 ? 12.809 -0.791 7.210 1.00 17.29 135 ILE A CA 1
ATOM 634 C C . ILE A 1 102 ? 13.708 -1.935 7.681 1.00 17.59 135 ILE A C 1
ATOM 635 O O . ILE A 1 102 ? 14.009 -2.038 8.861 1.00 18.42 135 ILE A O 1
ATOM 640 N N . ILE A 1 103 ? 14.095 -2.795 6.740 1.00 17.10 136 ILE A N 1
ATOM 641 C CA . ILE A 1 103 ? 15.092 -3.836 6.954 1.00 17.68 136 ILE A CA 1
ATOM 642 C C . ILE A 1 103 ? 16.320 -3.490 6.103 1.00 18.21 136 ILE A C 1
ATOM 643 O O . ILE A 1 103 ? 16.188 -3.107 4.926 1.00 17.77 136 ILE A O 1
ATOM 648 N N . SER A 1 104 ? 17.508 -3.592 6.696 1.00 17.04 137 SER A N 1
ATOM 649 C CA . SER A 1 104 ? 18.717 -3.231 5.968 1.00 19.42 137 SER A CA 1
ATOM 650 C C . SER A 1 104 ? 19.939 -4.028 6.396 1.00 19.02 137 SER A C 1
ATOM 651 O O . SER A 1 104 ? 19.844 -5.007 7.125 1.00 21.65 137 SER A O 1
ATOM 654 N N . ASP A 1 105 ? 21.094 -3.575 5.936 1.00 21.34 138 ASP A N 1
ATOM 655 C CA . ASP A 1 105 ? 22.363 -4.201 6.259 1.00 21.13 138 ASP A CA 1
ATOM 656 C C . ASP A 1 105 ? 23.015 -3.397 7.374 1.00 25.25 138 ASP A C 1
ATOM 657 O O . ASP A 1 105 ? 23.112 -2.170 7.284 1.00 24.43 138 ASP A O 1
ATOM 662 N N . GLY A 1 106 ? 23.486 -4.086 8.410 1.00 24.70 139 GLY A N 1
ATOM 663 C CA . GLY A 1 106 ? 24.045 -3.430 9.582 1.00 24.86 139 GLY A CA 1
ATOM 664 C C . GLY A 1 106 ? 25.251 -2.546 9.321 1.00 27.23 139 GLY A C 1
ATOM 665 O O . GLY A 1 106 ? 25.434 -1.540 9.995 1.00 28.94 139 GLY A O 1
ATOM 666 N N . GLU A 1 107 ? 26.071 -2.904 8.339 1.00 26.82 140 GLU A N 1
ATOM 667 C CA . GLU A 1 107 ? 27.212 -2.067 7.982 1.00 29.42 140 GLU A CA 1
ATOM 668 C C . GLU A 1 107 ? 26.783 -0.761 7.318 1.00 34.67 140 GLU A C 1
ATOM 669 O O . GLU A 1 107 ? 27.342 0.297 7.590 1.00 29.31 140 GLU A O 1
ATOM 671 N N . MET A 1 108 ? 25.782 -0.830 6.449 1.00 26.30 141 MET A N 1
ATOM 672 C CA . MET A 1 108 ? 25.398 0.337 5.674 1.00 25.15 141 MET A CA 1
ATOM 673 C C . MET A 1 108 ? 24.333 1.191 6.353 1.00 22.99 141 MET A C 1
ATOM 674 O O . MET A 1 108 ? 24.185 2.385 6.045 1.00 23.33 141 MET A O 1
ATOM 679 N N . VAL A 1 109 ? 23.597 0.575 7.267 1.00 20.56 142 VAL A N 1
ATOM 680 C CA . VAL A 1 109 ? 22.341 1.143 7.730 1.00 22.23 142 VAL A CA 1
ATOM 681 C C . VAL A 1 109 ? 22.531 2.556 8.285 1.00 28.79 142 VAL A C 1
ATOM 682 O O . VAL A 1 109 ? 21.728 3.439 7.994 1.00 27.49 142 VAL A O 1
ATOM 686 N N . TYR A 1 110 ? 23.620 2.793 9.022 1.00 22.08 143 TYR A N 1
ATOM 687 C CA . TYR A 1 110 ? 23.888 4.150 9.496 1.00 25.85 143 TYR A CA 1
ATOM 688 C C . TYR A 1 110 ? 25.211 4.732 8.994 1.00 28.41 143 TYR A C 1
ATOM 689 O O . TYR A 1 110 ? 25.833 5.537 9.680 1.00 28.71 143 TYR A O 1
ATOM 698 N N . SER A 1 111 ? 25.627 4.321 7.799 1.00 25.08 144 SER A N 1
ATOM 699 C CA . SER A 1 111 ? 26.825 4.849 7.158 1.00 26.44 144 SER A CA 1
ATOM 700 C C . SER A 1 111 ? 26.578 6.295 6.739 1.00 29.64 144 SER A C 1
ATOM 701 O O . SER A 1 111 ? 25.443 6.768 6.776 1.00 25.94 144 SER A O 1
ATOM 704 N N . LYS A 1 112 ? 27.638 6.986 6.324 1.00 24.66 145 LYS A N 1
ATOM 705 C CA . LYS A 1 112 ? 27.548 8.391 5.965 1.00 26.64 145 LYS A CA 1
ATOM 706 C C . LYS A 1 112 ? 26.632 8.598 4.765 1.00 30.38 145 LYS A C 1
ATOM 707 O O . LYS A 1 112 ? 26.854 8.027 3.701 1.00 25.94 145 LYS A O 1
ATOM 713 N N . GLY A 1 113 ? 25.597 9.411 4.945 1.00 25.99 146 GLY A N 1
ATOM 714 C CA . GLY A 1 113 ? 24.676 9.712 3.865 1.00 25.51 146 GLY A CA 1
ATOM 715 C C . GLY A 1 113 ? 23.422 8.859 3.851 1.00 24.71 146 GLY A C 1
ATOM 716 O O . GLY A 1 113 ? 22.512 9.108 3.050 1.00 26.36 146 GLY A O 1
ATOM 717 N N . SER A 1 114 ? 23.362 7.861 4.732 1.00 22.89 147 SER A N 1
ATOM 718 C CA . SER A 1 114 ? 22.204 6.970 4.782 1.00 24.50 147 SER A CA 1
ATOM 719 C C . SER A 1 114 ? 20.942 7.691 5.225 1.00 23.86 147 SER A C 1
ATOM 720 O O . SER A 1 114 ? 20.896 8.279 6.316 1.00 21.94 147 SER A O 1
ATOM 723 N N . GLN A 1 115 ? 19.913 7.623 4.386 1.00 23.03 148 GLN A N 1
ATOM 724 C CA . GLN A 1 115 ? 18.630 8.212 4.721 1.00 24.62 148 GLN A CA 1
ATOM 725 C C . GLN A 1 115 ? 17.890 7.390 5.763 1.00 25.06 148 GLN A C 1
ATOM 726 O O . GLN A 1 115 ? 16.921 7.864 6.347 1.00 23.05 148 GLN A O 1
ATOM 732 N N . ILE A 1 116 ? 18.319 6.150 5.973 1.00 20.22 149 ILE A N 1
ATOM 733 C CA . ILE A 1 116 ? 17.713 5.322 7.005 1.00 19.96 149 ILE A CA 1
ATOM 734 C C . ILE A 1 116 ? 17.958 5.926 8.405 1.00 25.09 149 ILE A C 1
ATOM 735 O O . ILE A 1 116 ? 17.082 5.853 9.273 1.00 20.76 149 ILE A O 1
ATOM 740 N N . SER A 1 117 ? 19.136 6.520 8.618 1.00 24.22 150 SER A N 1
ATOM 741 C CA . SER A 1 117 ? 19.421 7.240 9.872 1.00 29.06 150 SER A CA 1
ATOM 742 C C . SER A 1 117 ? 18.363 8.292 10.141 1.00 25.09 150 SER A C 1
ATOM 743 O O . SER A 1 117 ? 17.900 8.476 11.277 1.00 25.06 150 SER A O 1
ATOM 746 N N . MET A 1 118 ? 18.009 9.007 9.082 1.00 21.67 151 MET A N 1
ATOM 747 C CA . MET A 1 118 ? 17.108 10.140 9.183 1.00 24.57 151 MET A CA 1
ATOM 748 C C . MET A 1 118 ? 15.717 9.619 9.492 1.00 24.71 151 MET A C 1
ATOM 749 O O . MET A 1 118 ? 15.026 10.142 10.375 1.00 24.11 151 MET A O 1
ATOM 754 N N . LEU A 1 119 ? 15.307 8.574 8.773 1.00 23.36 152 LEU A N 1
ATOM 755 C CA . LEU A 1 119 ? 13.980 7.999 8.977 1.00 22.53 152 LEU A CA 1
ATOM 756 C C . LEU A 1 119 ? 13.806 7.383 10.376 1.00 21.10 152 LEU A C 1
ATOM 757 O O . LEU A 1 119 ? 12.756 7.549 10.993 1.00 24.49 152 LEU A O 1
ATOM 762 N N . ALA A 1 120 ? 14.817 6.670 10.865 1.00 18.40 153 ALA A N 1
ATOM 763 C CA . ALA A 1 120 ? 14.806 6.166 12.245 1.00 25.22 153 ALA A CA 1
ATOM 764 C C . ALA A 1 120 ? 14.586 7.283 13.270 1.00 29.51 153 ALA A C 1
ATOM 765 O O . ALA A 1 120 ? 13.849 7.094 14.238 1.00 26.27 153 ALA A O 1
ATOM 767 N N . GLN A 1 121 ? 15.225 8.435 13.060 1.00 25.79 154 GLN A N 1
ATOM 768 C CA . GLN A 1 121 ? 15.036 9.570 13.963 1.00 29.33 154 GLN A CA 1
ATOM 769 C C . GLN A 1 121 ? 13.582 10.022 13.983 1.00 32.21 154 GLN A C 1
ATOM 770 O O . GLN A 1 121 ? 13.082 10.481 15.014 1.00 34.12 154 GLN A O 1
ATOM 776 N N . LEU A 1 122 ? 12.916 9.911 12.835 1.00 27.11 155 LEU A N 1
ATOM 777 C CA . LEU A 1 122 ? 11.504 10.283 12.715 1.00 24.34 155 LEU A CA 1
ATOM 778 C C . LEU A 1 122 ? 10.579 9.232 13.305 1.00 30.84 155 LEU A C 1
ATOM 779 O O . LEU A 1 122 ? 9.361 9.421 13.329 1.00 33.81 155 LEU A O 1
ATOM 784 N N . GLY A 1 123 ? 11.146 8.110 13.735 1.00 26.00 156 GLY A N 1
ATOM 785 C CA . GLY A 1 123 ? 10.374 7.094 14.425 1.00 24.89 156 GLY A CA 1
ATOM 786 C C . GLY A 1 123 ? 10.106 5.833 13.624 1.00 29.65 156 GLY A C 1
ATOM 787 O O . GLY A 1 123 ? 9.329 4.979 14.052 1.00 28.36 156 GLY A O 1
ATOM 788 N N . VAL A 1 124 ? 10.739 5.713 12.461 1.00 22.96 157 VAL A N 1
ATOM 789 C CA . VAL A 1 124 ? 10.627 4.491 11.664 1.00 25.01 157 VAL A CA 1
ATOM 790 C C . VAL A 1 124 ? 11.483 3.365 12.266 1.00 21.56 157 VAL A C 1
ATOM 791 O O . VAL A 1 124 ? 12.683 3.526 12.479 1.00 22.13 157 VAL A O 1
ATOM 795 N N . PRO A 1 125 ? 10.856 2.223 12.566 1.00 22.49 158 PRO A N 1
ATOM 796 C CA . PRO A 1 125 ? 11.602 1.096 13.141 1.00 22.09 158 PRO A CA 1
ATOM 797 C C . PRO A 1 125 ? 12.499 0.431 12.097 1.00 23.31 158 PRO A C 1
ATOM 798 O O . PRO A 1 125 ? 12.115 0.287 10.931 1.00 21.04 158 PRO A O 1
ATOM 802 N N . VAL A 1 126 ? 13.698 0.038 12.517 1.00 25.25 159 VAL A N 1
ATOM 803 C CA . VAL A 1 126 ? 14.676 -0.527 11.597 1.00 20.90 159 VAL A CA 1
ATOM 804 C C . VAL A 1 126 ? 15.221 -1.800 12.194 1.00 25.63 159 VAL A C 1
ATOM 805 O O . VAL A 1 126 ? 15.516 -1.840 13.380 1.00 23.60 159 VAL A O 1
ATOM 809 N N . ARG A 1 127 ? 15.340 -2.849 11.388 1.00 17.71 160 ARG A N 1
ATOM 810 C CA . ARG A 1 127 ? 15.967 -4.083 11.862 1.00 20.87 160 ARG A CA 1
ATOM 811 C C . ARG A 1 127 ? 17.022 -4.546 10.874 1.00 20.81 160 ARG A C 1
ATOM 812 O O . ARG A 1 127 ? 16.889 -4.318 9.666 1.00 21.54 160 ARG A O 1
ATOM 820 N N . VAL A 1 128 ? 18.069 -5.179 11.396 1.00 20.76 161 VAL A N 1
ATOM 821 C CA . VAL A 1 128 ? 19.171 -5.658 10.575 1.00 20.58 161 VAL A CA 1
ATOM 822 C C . VAL A 1 128 ? 19.577 -7.040 11.073 1.00 24.32 161 VAL A C 1
ATOM 823 O O . VAL A 1 128 ? 19.344 -7.367 12.243 1.00 22.46 161 VAL A O 1
ATOM 827 N N . PRO A 1 129 ? 20.168 -7.864 10.191 1.00 23.18 162 PRO A N 1
ATOM 828 C CA . PRO A 1 129 ? 20.638 -9.169 10.669 1.00 22.66 162 PRO A CA 1
ATOM 829 C C . PRO A 1 129 ? 21.982 -9.078 11.378 1.00 25.95 162 PRO A C 1
ATOM 830 O O . PRO A 1 129 ? 22.778 -8.197 11.044 1.00 24.69 162 PRO A O 1
ATOM 834 N N . ILE A 1 130 ? 22.226 -9.975 12.336 1.00 28.56 163 ILE A N 1
ATOM 835 C CA . ILE A 1 130 ? 23.551 -10.118 12.945 1.00 30.99 163 ILE A CA 1
ATOM 836 C C . ILE A 1 130 ? 24.309 -11.158 12.142 1.00 31.51 163 ILE A C 1
ATOM 837 O O . ILE A 1 130 ? 23.973 -12.346 12.182 1.00 33.63 163 ILE A O 1
ATOM 842 N N . THR A 1 131 ? 25.328 -10.724 11.408 1.00 27.69 164 THR A N 1
ATOM 843 C CA . THR A 1 131 ? 25.873 -11.575 10.360 1.00 31.67 164 THR A CA 1
ATOM 844 C C . THR A 1 131 ? 27.160 -11.025 9.779 1.00 31.01 164 THR A C 1
ATOM 845 O O . THR A 1 131 ? 27.475 -9.839 9.937 1.00 32.25 164 THR A O 1
ATOM 849 N N . THR A 1 132 ? 27.882 -11.891 9.075 1.00 28.22 165 THR A N 1
ATOM 850 C CA . THR A 1 132 ? 29.050 -11.486 8.304 1.00 30.56 165 THR A CA 1
ATOM 851 C C . THR A 1 132 ? 28.700 -11.405 6.808 1.00 32.19 165 THR A C 1
ATOM 852 O O . THR A 1 132 ? 29.496 -10.927 5.997 1.00 36.59 165 THR A O 1
ATOM 856 N N . ASN A 1 133 ? 27.504 -11.878 6.460 1.00 26.26 166 ASN A N 1
ATOM 857 C CA . ASN A 1 133 ? 27.012 -11.834 5.080 1.00 27.78 166 ASN A CA 1
ATOM 858 C C . ASN A 1 133 ? 26.195 -10.571 4.784 1.00 29.00 166 ASN A C 1
ATOM 859 O O . ASN A 1 133 ? 25.881 -9.809 5.697 1.00 29.84 166 ASN A O 1
ATOM 864 N N . LEU A 1 134 ? 25.850 -10.355 3.511 1.00 24.38 167 LEU A N 1
ATOM 865 C CA . LEU A 1 134 ? 25.243 -9.097 3.079 1.00 25.39 167 LEU A CA 1
ATOM 866 C C . LEU A 1 134 ? 23.731 -9.186 2.938 1.00 27.04 167 LEU A C 1
ATOM 867 O O . LEU A 1 134 ? 23.221 -10.137 2.351 1.00 23.91 167 LEU A O 1
ATOM 872 N N . MET A 1 135 ? 23.012 -8.205 3.475 1.00 24.80 168 MET A N 1
ATOM 873 C CA . MET A 1 135 ? 21.571 -8.118 3.218 1.00 23.67 168 MET A CA 1
ATOM 874 C C . MET A 1 135 ? 21.342 -7.412 1.874 1.00 20.74 168 MET A C 1
ATOM 875 O O . MET A 1 135 ? 21.303 -6.181 1.796 1.00 20.47 168 MET A O 1
ATOM 880 N N . HIS A 1 136 ? 21.190 -8.217 0.823 1.00 19.92 169 HIS A N 1
ATOM 881 C CA . HIS A 1 136 ? 21.236 -7.760 -0.564 1.00 18.75 169 HIS A CA 1
ATOM 882 C C . HIS A 1 136 ? 19.882 -8.013 -1.231 1.00 23.39 169 HIS A C 1
ATOM 883 O O . HIS A 1 136 ? 19.751 -8.043 -2.460 1.00 25.56 169 HIS A O 1
ATOM 890 N N . ASN A 1 137 ? 18.878 -8.223 -0.395 1.00 20.17 170 ASN A N 1
ATOM 891 C CA . ASN A 1 137 ? 17.537 -8.532 -0.840 1.00 24.24 170 ASN A CA 1
ATOM 892 C C . ASN A 1 137 ? 16.734 -7.267 -0.897 1.00 27.39 170 ASN A C 1
ATOM 893 O O . ASN A 1 137 ? 16.132 -6.893 0.116 1.00 30.66 170 ASN A O 1
ATOM 898 N N . LYS A 1 138 ? 16.715 -6.618 -2.068 1.00 24.54 171 LYS A N 1
ATOM 899 C CA . LYS A 1 138 ? 16.224 -5.241 -2.227 1.00 25.72 171 LYS A CA 1
ATOM 900 C C . LYS A 1 138 ? 14.829 -5.125 -2.827 1.00 25.96 171 LYS A C 1
ATOM 901 O O . LYS A 1 138 ? 14.654 -5.285 -4.028 1.00 28.93 171 LYS A O 1
ATOM 907 N N . PHE A 1 139 ? 13.843 -4.818 -1.995 1.00 18.16 172 PHE A N 1
ATOM 908 C CA . PHE A 1 139 ? 12.480 -4.688 -2.474 1.00 18.05 172 PHE A CA 1
ATOM 909 C C . PHE A 1 139 ? 11.672 -3.814 -1.540 1.00 21.53 172 PHE A C 1
ATOM 910 O O . PHE A 1 139 ? 12.011 -3.641 -0.370 1.00 21.07 172 PHE A O 1
ATOM 918 N N . CYS A 1 140 ? 10.600 -3.251 -2.078 1.00 18.03 173 CYS A N 1
ATOM 919 C CA . CYS A 1 140 ? 9.718 -2.407 -1.297 1.00 18.90 173 CYS A CA 1
ATOM 920 C C . CYS A 1 140 ? 8.295 -2.913 -1.552 1.00 19.81 173 CYS A C 1
ATOM 921 O O . CYS A 1 140 ? 7.878 -2.974 -2.703 1.00 19.40 173 CYS A O 1
ATOM 924 N N . ILE A 1 141 ? 7.568 -3.326 -0.509 1.00 17.59 174 ILE A N 1
ATOM 925 C CA . ILE A 1 141 ? 6.175 -3.757 -0.700 1.00 17.56 174 ILE A CA 1
ATOM 926 C C . ILE A 1 141 ? 5.219 -2.735 -0.116 1.00 19.92 174 ILE A C 1
ATOM 927 O O . ILE A 1 141 ? 5.256 -2.431 1.087 1.00 22.36 174 ILE A O 1
ATOM 932 N N . ILE A 1 142 ? 4.353 -2.225 -0.978 1.00 20.44 175 ILE A N 1
ATOM 933 C CA . ILE A 1 142 ? 3.386 -1.214 -0.618 1.00 17.82 175 ILE A CA 1
ATOM 934 C C . ILE A 1 142 ? 2.027 -1.877 -0.449 1.00 19.09 175 ILE A C 1
ATOM 935 O O . ILE A 1 142 ? 1.565 -2.575 -1.348 1.00 17.95 175 ILE A O 1
ATOM 940 N N . ASP A 1 143 ? 1.397 -1.661 0.707 1.00 17.01 176 ASP A N 1
ATOM 941 C CA . ASP A 1 143 ? 0.059 -2.180 0.968 1.00 19.11 176 ASP A CA 1
ATOM 942 C C . ASP A 1 143 ? -0.059 -3.674 0.648 1.00 22.56 176 ASP A C 1
ATOM 943 O O . ASP A 1 143 ? -1.006 -4.111 -0.003 1.00 22.84 176 ASP A O 1
ATOM 948 N N . GLY A 1 144 ? 0.925 -4.451 1.088 1.00 20.18 177 GLY A N 1
ATOM 949 C CA . GLY A 1 144 ? 0.852 -5.895 0.975 1.00 23.83 177 GLY A CA 1
ATOM 950 C C . GLY A 1 144 ? -0.372 -6.403 1.723 1.00 26.57 177 GLY A C 1
ATOM 951 O O . GLY A 1 144 ? -0.639 -5.975 2.844 1.00 26.68 177 GLY A O 1
ATOM 952 N N . PHE A 1 145 ? -1.115 -7.308 1.095 1.00 24.76 178 PHE A N 1
ATOM 953 C CA . PHE A 1 145 ? -2.373 -7.805 1.654 1.00 29.81 178 PHE A CA 1
ATOM 954 C C . PHE A 1 145 ? -2.262 -8.286 3.100 1.00 27.83 178 PHE A C 1
ATOM 955 O O . PHE A 1 145 ? -3.047 -7.877 3.950 1.00 27.17 178 PHE A O 1
ATOM 963 N N . GLU A 1 146 ? -1.283 -9.155 3.356 1.00 26.88 179 GLU A N 1
ATOM 964 C CA . GLU A 1 146 ? -1.034 -9.744 4.667 1.00 29.70 179 GLU A CA 1
ATOM 965 C C . GLU A 1 146 ? -0.729 -8.666 5.708 1.00 31.48 179 GLU A C 1
ATOM 966 O O . GLU A 1 146 ? -1.130 -8.767 6.865 1.00 30.62 179 GLU A O 1
ATOM 972 N N . ARG A 1 147 ? -0.027 -7.624 5.281 1.00 26.41 180 ARG A N 1
ATOM 973 C CA . ARG A 1 147 ? 0.381 -6.555 6.180 1.00 25.94 180 ARG A CA 1
ATOM 974 C C . ARG A 1 147 ? -0.768 -5.574 6.452 1.00 26.94 180 ARG A C 1
ATOM 975 O O . ARG A 1 147 ? -0.911 -5.066 7.567 1.00 27.82 180 ARG A O 1
ATOM 983 N N . VAL A 1 148 ? -1.588 -5.308 5.438 1.00 24.84 181 VAL A N 1
ATOM 984 C CA . VAL A 1 148 ? -2.743 -4.431 5.624 1.00 27.96 181 VAL A CA 1
ATOM 985 C C . VAL A 1 148 ? -3.749 -5.094 6.572 1.00 32.12 181 VAL A C 1
ATOM 986 O O . VAL A 1 148 ? -4.376 -4.428 7.398 1.00 25.41 181 VAL A O 1
ATOM 990 N N . GLU A 1 149 ? -3.877 -6.414 6.452 1.00 29.80 182 GLU A N 1
ATOM 991 C CA . GLU A 1 149 ? -4.762 -7.204 7.312 1.00 32.89 182 GLU A CA 1
ATOM 992 C C . GLU A 1 149 ? -4.295 -7.203 8.766 1.00 34.63 182 GLU A C 1
ATOM 993 O O . GLU A 1 149 ? -5.105 -7.115 9.687 1.00 36.88 182 GLU A O 1
ATOM 999 N N . GLU A 1 150 ? -2.982 -7.295 8.960 1.00 28.21 183 GLU A N 1
ATOM 1000 C CA . GLU A 1 150 ? -2.366 -7.173 10.271 1.00 34.73 183 GLU A CA 1
ATOM 1001 C C . GLU A 1 150 ? -2.654 -5.796 10.875 1.00 33.27 183 GLU A C 1
ATOM 1002 O O . GLU A 1 150 ? -3.007 -5.692 12.046 1.00 32.65 183 GLU A O 1
ATOM 1008 N N . ILE A 1 151 ? -2.517 -4.738 10.078 1.00 30.88 184 ILE A N 1
ATOM 1009 C CA . ILE A 1 151 ? -2.821 -3.393 10.569 1.00 33.11 184 ILE A CA 1
ATOM 1010 C C . ILE A 1 151 ? -4.310 -3.265 10.901 1.00 34.55 184 ILE A C 1
ATOM 1011 O O . ILE A 1 151 ? -4.684 -2.625 11.888 1.00 38.45 184 ILE A O 1
ATOM 1016 N N . ARG A 1 152 ? -5.155 -3.884 10.084 1.00 32.61 185 ARG A N 1
ATOM 1017 C CA . ARG A 1 152 ? -6.597 -3.853 10.329 1.00 34.23 185 ARG A CA 1
ATOM 1018 C C . ARG A 1 152 ? -6.939 -4.457 11.689 1.00 37.22 185 ARG A C 1
ATOM 1019 O O . ARG A 1 152 ? -7.755 -3.913 12.430 1.00 43.10 185 ARG A O 1
ATOM 1027 N N . LEU A 1 153 ? -6.303 -5.580 12.012 1.00 36.94 186 LEU A N 1
ATOM 1028 C CA . LEU A 1 153 ? -6.514 -6.240 13.298 1.00 41.87 186 LEU A CA 1
ATOM 1029 C C . LEU A 1 153 ? -5.971 -5.415 14.472 1.00 42.29 186 LEU A C 1
ATOM 1030 O O . LEU A 1 153 ? -6.661 -5.215 15.471 1.00 43.27 186 LEU A O 1
ATOM 1035 N N . LEU A 1 154 ? -4.739 -4.928 14.342 1.00 42.62 187 LEU A N 1
ATOM 1036 C CA . LEU A 1 154 ? -4.099 -4.167 15.412 1.00 41.50 187 LEU A CA 1
ATOM 1037 C C . LEU A 1 154 ? -4.856 -2.880 15.742 1.00 49.56 187 LEU A C 1
ATOM 1038 O O . LEU A 1 154 ? -4.828 -2.411 16.882 1.00 52.08 187 LEU A O 1
ATOM 1043 N N . ARG A 1 155 ? -5.525 -2.310 14.744 1.00 44.07 188 ARG A N 1
ATOM 1044 C CA . ARG A 1 155 ? -6.331 -1.111 14.952 1.00 49.51 188 ARG A CA 1
ATOM 1045 C C . ARG A 1 155 ? -7.803 -1.437 15.184 1.00 48.88 188 ARG A C 1
ATOM 1046 O O . ARG A 1 155 ? -8.637 -0.535 15.281 1.00 53.31 188 ARG A O 1
ATOM 1054 N N . LYS A 1 156 ? -8.115 -2.727 15.251 1.00 48.79 189 LYS A N 1
ATOM 1055 C CA . LYS A 1 156 ? -9.472 -3.197 15.535 1.00 54.94 189 LYS A CA 1
ATOM 1056 C C . LYS A 1 156 ? -10.522 -2.695 14.537 1.00 56.02 189 LYS A C 1
ATOM 1057 O O . LYS A 1 156 ? -11.700 -2.579 14.878 1.00 60.29 189 LYS A O 1
ATOM 1063 N N . LEU A 1 157 ? -10.096 -2.404 13.309 1.00 53.46 190 LEU A N 1
ATOM 1064 C CA . LEU A 1 157 ? -11.006 -1.909 12.273 1.00 50.89 190 LEU A CA 1
ATOM 1065 C C . LEU A 1 157 ? -11.737 -3.059 11.586 1.00 50.32 190 LEU A C 1
ATOM 1066 O O . LEU A 1 157 ? -11.333 -4.217 11.706 1.00 52.79 190 LEU A O 1
ATOM 1071 N N . LYS A 1 158 ? -12.807 -2.741 10.862 1.00 53.74 191 LYS A N 1
ATOM 1072 C CA . LYS A 1 158 ? -13.539 -3.757 10.100 1.00 54.94 191 LYS A CA 1
ATOM 1073 C C . LYS A 1 158 ? -13.470 -3.492 8.600 1.00 55.02 191 LYS A C 1
ATOM 1074 O O . LYS A 1 158 ? -13.470 -4.422 7.793 1.00 57.48 191 LYS A O 1
ATOM 1080 N N . PHE A 1 159 ? -13.425 -2.219 8.228 1.00 51.42 192 PHE A N 1
ATOM 1081 C CA . PHE A 1 159 ? -13.275 -1.843 6.826 1.00 55.65 192 PHE A CA 1
ATOM 1082 C C . PHE A 1 159 ? -12.020 -1.000 6.639 1.00 52.65 192 PHE A C 1
ATOM 1083 O O . PHE A 1 159 ? -11.671 -0.197 7.506 1.00 50.52 192 PHE A O 1
ATOM 1091 N N . MET A 1 160 ? -11.343 -1.192 5.511 1.00 47.37 193 MET A N 1
ATOM 1092 C CA . MET A 1 160 ? -10.223 -0.337 5.135 1.00 45.49 193 MET A CA 1
ATOM 1093 C C . MET A 1 160 ? -10.570 0.427 3.858 1.00 42.80 193 MET A C 1
ATOM 1094 O O . MET A 1 160 ? -11.457 0.028 3.108 1.00 43.07 193 MET A O 1
ATOM 1099 N N . ARG A 1 161 ? -9.877 1.533 3.623 1.00 38.72 194 ARG A N 1
ATOM 1100 C CA . ARG A 1 161 ? -9.966 2.221 2.348 1.00 33.41 194 ARG A CA 1
ATOM 1101 C C . ARG A 1 161 ? -9.422 1.279 1.272 1.00 34.68 194 ARG A C 1
ATOM 1102 O O . ARG A 1 161 ? -8.600 0.415 1.567 1.00 33.77 194 ARG A O 1
ATOM 1110 N N . PRO A 1 162 ? -9.878 1.433 0.021 1.00 36.87 195 PRO A N 1
ATOM 1111 C CA . PRO A 1 162 ? -9.386 0.538 -1.032 1.00 41.41 195 PRO A CA 1
ATOM 1112 C C . PRO A 1 162 ? -7.880 0.705 -1.240 1.00 37.81 195 PRO A C 1
ATOM 1113 O O . PRO A 1 162 ? -7.348 1.811 -1.142 1.00 34.41 195 PRO A O 1
ATOM 1117 N N . CYS A 1 163 ? -7.196 -0.404 -1.480 1.00 36.53 196 CYS A N 1
ATOM 1118 C CA . CYS A 1 163 ? -5.783 -0.360 -1.818 1.00 35.79 196 CYS A CA 1
ATOM 1119 C C . CYS A 1 163 ? -5.413 -1.685 -2.455 1.00 34.14 196 CYS A C 1
ATOM 1120 O O . CYS A 1 163 ? -6.199 -2.628 -2.431 1.00 32.59 196 CYS A O 1
ATOM 1123 N N . TYR A 1 164 ? -4.228 -1.758 -3.043 1.00 31.77 197 TYR A N 1
ATOM 1124 C CA . TYR A 1 164 ? -3.765 -3.025 -3.581 1.00 35.27 197 TYR A CA 1
ATOM 1125 C C . TYR A 1 164 ? -2.252 -3.127 -3.518 1.00 28.32 197 TYR A C 1
ATOM 1126 O O . TYR A 1 164 ? -1.546 -2.130 -3.558 1.00 31.10 197 TYR A O 1
ATOM 1135 N N . SER A 1 165 ? -1.767 -4.348 -3.413 1.00 27.39 198 SER A N 1
ATOM 1136 C CA . SER A 1 165 ? -0.354 -4.593 -3.186 1.00 22.99 198 SER A CA 1
ATOM 1137 C C . SER A 1 165 ? 0.483 -4.277 -4.414 1.00 23.40 198 SER A C 1
ATOM 1138 O O . SER A 1 165 ? 0.119 -4.611 -5.549 1.00 22.41 198 SER A O 1
ATOM 1141 N N . ILE A 1 166 ? 1.610 -3.621 -4.171 1.00 19.66 199 ILE A N 1
ATOM 1142 C CA . ILE A 1 166 ? 2.570 -3.315 -5.218 1.00 20.89 199 ILE A CA 1
ATOM 1143 C C . ILE A 1 166 ? 3.963 -3.625 -4.681 1.00 19.26 199 ILE A C 1
ATOM 1144 O O . ILE A 1 166 ? 4.273 -3.290 -3.540 1.00 17.86 199 ILE A O 1
ATOM 1149 N N . VAL A 1 167 ? 4.797 -4.266 -5.494 1.00 17.75 200 VAL A N 1
ATOM 1150 C CA . VAL A 1 167 ? 6.186 -4.490 -5.102 1.00 17.02 200 VAL A CA 1
ATOM 1151 C C . VAL A 1 167 ? 7.132 -3.857 -6.115 1.00 18.54 200 VAL A C 1
ATOM 1152 O O . VAL A 1 167 ? 6.875 -3.864 -7.328 1.00 19.11 200 VAL A O 1
ATOM 1156 N N . ILE A 1 168 ? 8.198 -3.263 -5.604 1.00 17.00 201 ILE A N 1
ATOM 1157 C CA . ILE A 1 168 ? 9.254 -2.709 -6.436 1.00 16.92 201 ILE A CA 1
ATOM 1158 C C . ILE A 1 168 ? 10.504 -3.503 -6.061 1.00 20.47 201 ILE A C 1
ATOM 1159 O O . ILE A 1 168 ? 10.858 -3.542 -4.896 1.00 18.87 201 ILE A O 1
ATOM 1164 N N . SER A 1 169 ? 11.155 -4.157 -7.020 1.00 15.97 202 SER A N 1
ATOM 1165 C CA . SER A 1 169 ? 12.320 -4.987 -6.699 1.00 19.90 202 SER A CA 1
ATOM 1166 C C . SER A 1 169 ? 13.219 -5.183 -7.918 1.00 19.14 202 SER A C 1
ATOM 1167 O O . SER A 1 169 ? 12.744 -5.269 -9.036 1.00 22.37 202 SER A O 1
ATOM 1170 N N . GLY A 1 170 ? 14.517 -5.300 -7.692 1.00 18.20 203 GLY A N 1
ATOM 1171 C CA . GLY A 1 170 ? 15.430 -5.509 -8.795 1.00 17.66 203 GLY A CA 1
ATOM 1172 C C . GLY A 1 170 ? 16.856 -5.325 -8.310 1.00 20.30 203 GLY A C 1
ATOM 1173 O O . GLY A 1 170 ? 17.176 -5.643 -7.173 1.00 21.11 203 GLY A O 1
ATOM 1174 N N . SER A 1 171 ? 17.710 -4.809 -9.180 1.00 19.49 204 SER A N 1
ATOM 1175 C CA . SER A 1 171 ? 19.126 -4.726 -8.866 1.00 18.84 204 SER A CA 1
ATOM 1176 C C . SER A 1 171 ? 19.476 -3.395 -8.222 1.00 19.72 204 SER A C 1
ATOM 1177 O O . SER A 1 171 ? 20.560 -3.228 -7.663 1.00 21.15 204 SER A O 1
ATOM 1180 N N . VAL A 1 172 ? 18.565 -2.437 -8.322 1.00 20.57 205 VAL A N 1
ATOM 1181 C CA . VAL A 1 172 ? 18.922 -1.055 -8.018 1.00 19.17 205 VAL A CA 1
ATOM 1182 C C . VAL A 1 172 ? 18.832 -0.652 -6.546 1.00 22.26 205 VAL A C 1
ATOM 1183 O O . VAL A 1 172 ? 17.853 -0.950 -5.851 1.00 23.60 205 VAL A O 1
ATOM 1187 N N . ASN A 1 173 ? 19.882 0.013 -6.070 1.00 19.93 206 ASN A N 1
ATOM 1188 C CA . ASN A 1 173 ? 19.832 0.665 -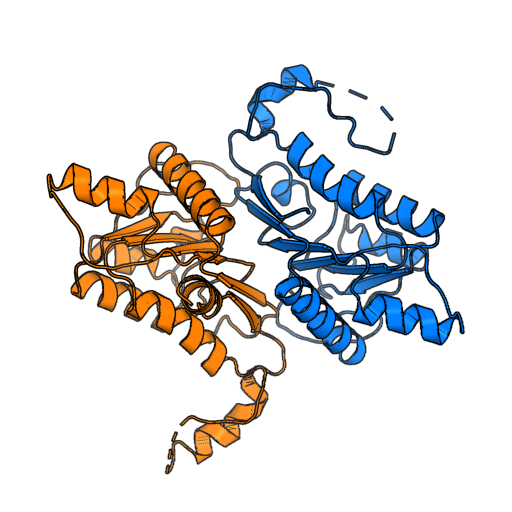4.764 1.00 22.83 206 ASN A CA 1
ATOM 1189 C C . ASN A 1 173 ? 19.421 2.116 -4.942 1.00 23.16 206 ASN A C 1
ATOM 1190 O O . ASN A 1 173 ? 19.638 2.705 -6.001 1.00 21.18 206 ASN A O 1
ATOM 1195 N N . TRP A 1 174 ? 18.851 2.700 -3.897 1.00 20.45 207 TRP A N 1
ATOM 1196 C CA . TRP A 1 174 ? 18.332 4.059 -4.000 1.00 18.10 207 TRP A CA 1
ATOM 1197 C C . TRP A 1 174 ? 19.462 5.046 -3.700 1.00 18.78 207 TRP A C 1
ATOM 1198 O O . TRP A 1 174 ? 19.482 5.671 -2.641 1.00 19.52 207 TRP A O 1
ATOM 1209 N N . THR A 1 175 ? 20.413 5.145 -4.635 1.00 17.87 208 THR A N 1
ATOM 1210 C CA . THR A 1 175 ? 21.633 5.928 -4.455 1.00 18.94 208 THR A CA 1
ATOM 1211 C C . THR A 1 175 ? 21.989 6.698 -5.728 1.00 22.64 208 THR A C 1
ATOM 1212 O O . THR A 1 175 ? 21.367 6.513 -6.771 1.00 22.17 208 THR A O 1
ATOM 1216 N N . ALA A 1 176 ? 23.011 7.540 -5.639 1.00 19.02 209 ALA A N 1
ATOM 1217 C CA . ALA A 1 176 ? 23.466 8.323 -6.785 1.00 23.58 209 ALA A CA 1
ATOM 1218 C C . ALA A 1 176 ? 23.893 7.451 -7.971 1.00 19.93 209 ALA A C 1
ATOM 1219 O O . ALA A 1 176 ? 23.529 7.728 -9.115 1.00 22.07 209 ALA A O 1
ATOM 1221 N N . LEU A 1 177 ? 24.659 6.396 -7.704 1.00 21.57 210 LEU A N 1
ATOM 1222 C CA . LEU A 1 177 ? 25.099 5.488 -8.766 1.00 23.62 210 LEU A CA 1
ATOM 1223 C C . LEU A 1 177 ? 23.966 4.595 -9.243 1.00 21.91 210 LEU A C 1
ATOM 1224 O O . LEU A 1 177 ? 23.851 4.289 -10.439 1.00 23.06 210 LEU A O 1
ATOM 1229 N N . GLY A 1 178 ? 23.128 4.171 -8.304 1.00 20.54 211 GLY A N 1
ATOM 1230 C CA . GLY A 1 178 ? 22.041 3.271 -8.628 1.00 21.49 211 GLY A CA 1
ATOM 1231 C C . GLY A 1 178 ? 21.024 3.952 -9.531 1.00 21.64 211 GLY A C 1
ATOM 1232 O O . GLY A 1 178 ? 20.541 3.370 -10.508 1.00 23.04 211 GLY A O 1
ATOM 1233 N N . LEU A 1 179 ? 20.710 5.202 -9.208 1.00 20.70 212 LEU A N 1
ATOM 1234 C CA . LEU A 1 179 ? 19.652 5.931 -9.905 1.00 20.12 212 LEU A CA 1
ATOM 1235 C C . LEU A 1 179 ? 20.161 6.899 -10.974 1.00 26.46 212 LEU A C 1
ATOM 1236 O O . LEU A 1 179 ? 19.367 7.455 -11.730 1.00 24.46 212 LEU A O 1
ATOM 1241 N N . GLY A 1 180 ? 21.471 7.123 -11.032 1.00 24.41 213 GLY A N 1
ATOM 1242 C CA . GLY A 1 180 ? 21.995 8.116 -11.956 1.00 24.57 213 GLY A CA 1
ATOM 1243 C C . GLY A 1 180 ? 23.366 7.825 -12.537 1.00 28.69 213 GLY A C 1
ATOM 1244 O O . GLY A 1 180 ? 24.188 8.735 -12.710 1.00 26.22 213 GLY A O 1
ATOM 1245 N N . GLY A 1 181 ? 23.623 6.562 -12.851 1.00 22.38 214 GLY A N 1
ATOM 1246 C CA . GLY A 1 181 ? 24.914 6.193 -13.401 1.00 24.72 214 GLY A CA 1
ATOM 1247 C C . GLY A 1 181 ? 25.004 4.762 -13.907 1.00 21.51 214 GLY A C 1
ATOM 1248 O O . GLY A 1 181 ? 25.359 4.543 -15.054 1.00 21.36 214 GLY A O 1
ATOM 1249 N N . ASN A 1 182 ? 24.695 3.801 -13.042 1.00 18.94 215 ASN A N 1
ATOM 1250 C CA . ASN A 1 182 ? 24.852 2.381 -13.357 1.00 17.90 215 ASN A CA 1
ATOM 1251 C C . ASN A 1 182 ? 23.826 1.866 -14.360 1.00 18.91 215 ASN A C 1
ATOM 1252 O O . ASN A 1 182 ? 22.756 2.457 -14.535 1.00 18.43 215 ASN A O 1
ATOM 1257 N N . TRP A 1 183 ? 24.157 0.750 -14.997 1.00 16.61 216 TRP A N 1
ATOM 1258 C CA . TRP A 1 183 ? 23.159 -0.072 -15.665 1.00 16.71 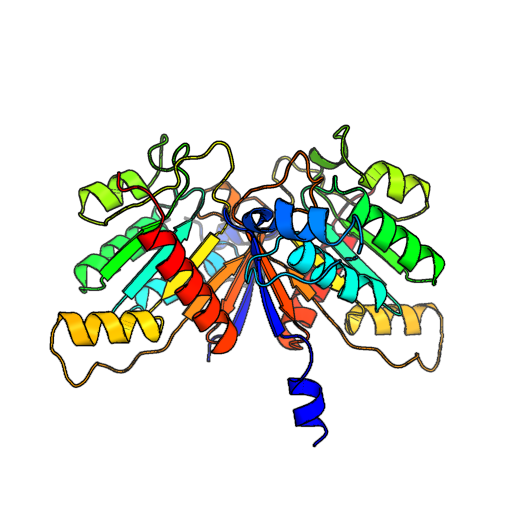216 TRP A CA 1
ATOM 1259 C C . TRP A 1 183 ? 22.449 -0.870 -14.560 1.00 16.22 216 TRP A C 1
ATOM 1260 O O . TRP A 1 183 ? 23.095 -1.575 -13.778 1.00 18.83 216 TRP A O 1
ATOM 1271 N N . GLU A 1 184 ? 21.129 -0.716 -14.460 1.00 15.83 217 GLU A N 1
ATOM 1272 C CA . GLU A 1 184 ? 20.340 -1.305 -13.365 1.00 18.24 217 GLU A CA 1
ATOM 1273 C C . GLU A 1 184 ? 18.933 -1.562 -13.876 1.00 19.22 217 GLU A C 1
ATOM 1274 O O . GLU A 1 184 ? 18.545 -1.019 -14.902 1.00 18.37 217 GLU A O 1
ATOM 1280 N N . ASN A 1 185 ? 18.149 -2.338 -13.132 1.00 18.00 218 ASN A N 1
ATOM 1281 C CA . ASN A 1 185 ? 16.729 -2.475 -13.451 1.00 16.89 218 ASN A CA 1
ATOM 1282 C C . ASN A 1 185 ? 15.926 -2.642 -12.178 1.00 20.16 218 ASN A C 1
ATOM 1283 O O . ASN A 1 185 ? 16.467 -3.052 -11.165 1.00 20.15 218 ASN A O 1
ATOM 1288 N N . CYS A 1 186 ? 14.635 -2.336 -12.222 1.00 16.66 219 CYS A N 1
ATOM 1289 C CA . CYS A 1 186 ? 13.740 -2.857 -11.199 1.00 20.18 219 CYS A CA 1
ATOM 1290 C C . CYS A 1 186 ? 12.358 -3.069 -11.772 1.00 25.31 219 CYS A C 1
ATOM 1291 O O . CYS A 1 186 ? 11.945 -2.404 -12.729 1.00 23.35 219 CYS A O 1
ATOM 1294 N N . ILE A 1 187 ? 11.659 -4.026 -11.188 1.00 19.97 220 ILE A N 1
ATOM 1295 C CA . ILE A 1 187 ? 10.331 -4.365 -11.629 1.00 19.69 220 ILE A CA 1
ATOM 1296 C C . ILE A 1 187 ? 9.351 -3.669 -10.701 1.00 23.30 220 ILE A C 1
ATOM 1297 O O . ILE A 1 187 ? 9.551 -3.656 -9.491 1.00 21.13 220 ILE A O 1
ATOM 1302 N N . ILE A 1 188 ? 8.313 -3.061 -11.265 1.00 17.41 221 ILE A N 1
ATOM 1303 C CA . ILE A 1 188 ? 7.211 -2.575 -10.449 1.00 19.96 221 ILE A CA 1
ATOM 1304 C C . ILE A 1 188 ? 5.988 -3.369 -10.854 1.00 24.27 221 ILE A C 1
ATOM 1305 O O . ILE A 1 188 ? 5.600 -3.349 -12.026 1.00 20.65 221 ILE A O 1
ATOM 1310 N N . THR A 1 189 ? 5.386 -4.089 -9.913 1.00 19.02 222 THR A N 1
ATOM 1311 C CA . THR A 1 189 ? 4.270 -4.945 -10.303 1.00 24.15 222 THR A CA 1
ATOM 1312 C C . THR A 1 189 ? 3.229 -5.171 -9.222 1.00 24.11 222 THR A C 1
ATOM 1313 O O . THR A 1 189 ? 3.534 -5.172 -8.028 1.00 20.72 222 THR A O 1
ATOM 1317 N N . ALA A 1 190 ? 1.991 -5.357 -9.667 1.00 23.03 223 ALA A N 1
ATOM 1318 C CA . ALA A 1 190 ? 0.879 -5.673 -8.775 1.00 22.42 223 ALA A CA 1
ATOM 1319 C C . ALA A 1 190 ? 0.547 -7.167 -8.809 1.00 26.02 223 ALA A C 1
ATOM 1320 O O . ALA A 1 190 ? -0.433 -7.613 -8.218 1.00 23.48 223 ALA A O 1
ATOM 1322 N N . ASP A 1 191 ? 1.372 -7.942 -9.502 1.00 21.75 224 ASP A N 1
ATOM 1323 C CA . ASP A 1 191 ? 1.185 -9.388 -9.555 1.00 25.21 224 ASP A CA 1
ATOM 1324 C C . ASP A 1 191 ? 0.978 -9.980 -8.156 1.00 29.30 224 ASP A C 1
ATOM 1325 O O . ASP A 1 191 ? 1.818 -9.814 -7.268 1.00 24.12 224 ASP A O 1
ATOM 1330 N N . ASP A 1 192 ? -0.148 -10.666 -7.977 1.00 26.24 225 ASP A N 1
ATOM 1331 C CA . ASP A 1 192 ? -0.548 -11.205 -6.681 1.00 28.78 225 ASP A CA 1
ATOM 1332 C C . ASP A 1 192 ? 0.458 -12.188 -6.092 1.00 28.37 225 ASP A C 1
ATOM 1333 O O . ASP A 1 192 ? 0.721 -12.166 -4.885 1.00 27.73 225 ASP A O 1
ATOM 1335 N N . LYS A 1 193 ? 1.004 -13.068 -6.926 1.00 24.97 226 LYS A N 1
ATOM 1336 C CA . LYS A 1 193 ? 1.934 -14.071 -6.414 1.00 26.79 226 LYS A CA 1
ATOM 1337 C C . LYS A 1 193 ? 3.255 -13.436 -5.982 1.00 27.93 226 LYS A C 1
ATOM 1338 O O . LYS A 1 193 ? 3.758 -13.729 -4.904 1.00 27.21 226 LYS A O 1
ATOM 1344 N N . LEU A 1 194 ? 3.808 -12.554 -6.808 1.00 26.19 227 LEU A N 1
ATOM 1345 C CA . LEU A 1 194 ? 5.074 -11.914 -6.454 1.00 26.44 227 LEU A CA 1
ATOM 1346 C C . LEU A 1 194 ? 4.968 -11.045 -5.194 1.00 25.86 227 LEU A C 1
ATOM 1347 O O . LEU A 1 194 ? 5.802 -11.152 -4.286 1.00 24.64 227 LEU A O 1
ATOM 1352 N N . THR A 1 195 ? 3.953 -10.187 -5.138 1.00 25.58 228 THR A N 1
ATOM 1353 C CA . THR A 1 195 ? 3.784 -9.305 -3.980 1.00 23.01 228 THR A CA 1
ATOM 1354 C C . THR A 1 195 ? 3.590 -10.104 -2.695 1.00 22.64 228 THR A C 1
ATOM 1355 O O . THR A 1 195 ? 4.070 -9.706 -1.636 1.00 21.81 228 THR A O 1
ATOM 1359 N N . ALA A 1 196 ? 2.881 -11.229 -2.781 1.00 21.95 229 ALA A N 1
ATOM 1360 C CA . ALA A 1 196 ? 2.600 -12.027 -1.600 1.00 21.46 229 ALA A CA 1
ATOM 1361 C C . ALA A 1 196 ? 3.877 -12.697 -1.089 1.00 19.29 229 ALA A C 1
ATOM 1362 O O . ALA A 1 196 ? 4.087 -12.815 0.112 1.00 22.45 229 ALA A O 1
ATOM 1364 N N . THR A 1 197 ? 4.729 -13.136 -2.009 1.00 21.11 230 THR A N 1
ATOM 1365 C CA . THR A 1 197 ? 5.961 -13.806 -1.610 1.00 18.14 230 THR A CA 1
ATOM 1366 C C . THR A 1 197 ? 6.946 -12.833 -0.955 1.00 18.79 230 THR A C 1
ATOM 1367 O O . THR A 1 197 ? 7.581 -13.156 0.045 1.00 18.90 230 THR A O 1
ATOM 1371 N N . PHE A 1 198 ? 7.090 -11.648 -1.537 1.00 19.36 231 PHE A N 1
ATOM 1372 C CA . PHE A 1 198 ? 7.995 -10.656 -0.977 1.00 18.82 231 PHE A CA 1
ATOM 1373 C C . PHE A 1 198 ? 7.484 -10.211 0.386 1.00 20.34 231 PHE A C 1
ATOM 1374 O O . PHE A 1 198 ? 8.264 -10.082 1.321 1.00 17.84 231 PHE A O 1
ATOM 1382 N N . GLN A 1 199 ? 6.176 -9.993 0.511 1.00 19.39 232 GLN A N 1
ATOM 1383 C CA . GLN A 1 199 ? 5.635 -9.569 1.810 1.00 20.69 232 GLN A CA 1
ATOM 1384 C C . GLN A 1 199 ? 5.871 -10.635 2.887 1.00 19.05 232 GLN A C 1
ATOM 1385 O O . GLN A 1 199 ? 6.233 -10.315 4.020 1.00 21.24 232 GLN A O 1
ATOM 1391 N N . ALA A 1 200 ? 5.660 -11.899 2.530 1.00 19.54 233 ALA A N 1
ATOM 1392 C CA . ALA A 1 200 ? 5.928 -13.018 3.432 1.00 20.42 233 ALA A CA 1
ATOM 1393 C C . ALA A 1 200 ? 7.386 -13.068 3.907 1.00 21.03 233 ALA A C 1
ATOM 1394 O O . ALA A 1 200 ? 7.666 -13.273 5.098 1.00 18.42 233 ALA A O 1
ATOM 1396 N N . GLU A 1 201 ? 8.326 -12.886 2.984 1.00 18.51 234 GLU A N 1
ATOM 1397 C CA . GLU A 1 201 ? 9.736 -12.904 3.380 1.00 19.24 234 GLU A CA 1
ATOM 1398 C C . GLU A 1 201 ? 10.075 -11.671 4.234 1.00 20.38 234 GLU A C 1
ATOM 1399 O O . GLU A 1 201 ? 10.913 -11.750 5.142 1.00 19.72 234 GLU A O 1
ATOM 1405 N N . PHE A 1 202 ? 9.429 -10.534 3.969 1.00 16.97 235 PHE A N 1
ATOM 1406 C CA . PHE A 1 202 ? 9.632 -9.378 4.859 1.00 17.89 235 PHE A CA 1
ATOM 1407 C C . PHE A 1 202 ? 9.130 -9.672 6.277 1.00 20.01 235 PHE A C 1
ATOM 1408 O O . PHE A 1 202 ? 9.806 -9.345 7.257 1.00 20.55 235 PHE A O 1
ATOM 1416 N N . GLN A 1 203 ? 7.937 -10.256 6.396 1.00 19.67 236 GLN A N 1
ATOM 1417 C CA . GLN A 1 203 ? 7.402 -10.578 7.722 1.00 21.34 236 GLN A CA 1
ATOM 1418 C C . GLN A 1 203 ? 8.358 -11.532 8.441 1.00 21.76 236 GLN A C 1
ATOM 1419 O O . GLN A 1 203 ? 8.618 -11.385 9.636 1.00 22.78 236 GLN A O 1
ATOM 1425 N N . ARG A 1 204 ? 8.903 -12.492 7.702 1.00 21.11 237 ARG A N 1
ATOM 1426 C CA . ARG A 1 20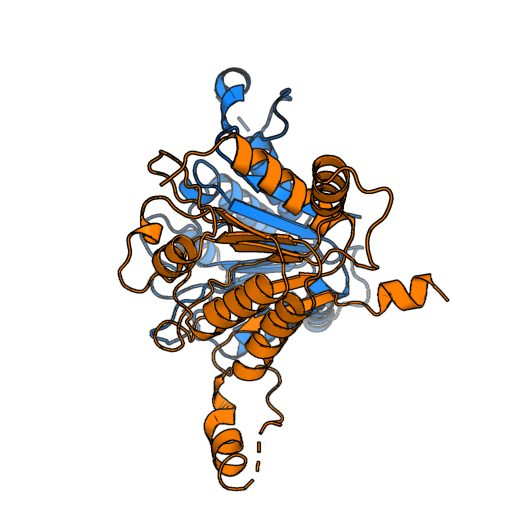4 ? 9.780 -13.501 8.298 1.00 22.76 237 ARG A CA 1
ATOM 1427 C C . ARG A 1 204 ? 11.099 -12.877 8.750 1.00 24.42 237 ARG A C 1
ATOM 1428 O O . ARG A 1 204 ? 11.569 -13.126 9.858 1.00 23.66 237 ARG A O 1
ATOM 1436 N N . MET A 1 205 ? 11.682 -12.041 7.895 1.00 19.54 238 MET A N 1
ATOM 1437 C CA . MET A 1 205 ? 12.895 -11.325 8.250 1.00 21.01 238 MET A CA 1
ATOM 1438 C C . MET A 1 205 ? 12.670 -10.412 9.452 1.00 21.54 238 MET A C 1
ATOM 1439 O O . MET A 1 205 ? 13.531 -10.302 10.324 1.00 24.01 238 MET A O 1
ATOM 1444 N N . TRP A 1 206 ? 11.517 -9.752 9.488 1.00 21.22 239 TRP A N 1
ATOM 1445 C CA . TRP A 1 206 ? 11.238 -8.778 10.547 1.00 21.21 239 TRP A CA 1
ATOM 1446 C C . TRP A 1 206 ? 11.310 -9.460 11.916 1.00 23.73 239 TRP A C 1
ATOM 1447 O O . TRP A 1 206 ? 11.914 -8.944 12.865 1.00 25.96 239 TRP A O 1
ATOM 1458 N N . ARG A 1 207 ? 10.714 -10.638 12.001 1.00 24.42 240 ARG A N 1
ATOM 1459 C CA . ARG A 1 207 ? 10.671 -11.357 13.268 1.00 27.36 240 ARG A CA 1
ATOM 1460 C C . ARG A 1 207 ? 12.005 -11.983 13.629 1.00 28.87 240 ARG A C 1
ATOM 1461 O O . ARG A 1 207 ? 12.311 -12.181 14.812 1.00 25.48 240 ARG A O 1
ATOM 1469 N N . ALA A 1 208 ? 12.812 -12.285 12.617 1.00 25.07 241 ALA A N 1
ATOM 1470 C CA . ALA A 1 208 ? 14.081 -12.972 12.859 1.00 28.04 241 ALA A CA 1
ATOM 1471 C C . ALA A 1 208 ? 15.267 -12.037 13.127 1.00 30.93 241 ALA A C 1
ATOM 1472 O O . ALA A 1 208 ? 16.251 -12.442 13.759 1.00 25.58 241 ALA A O 1
ATOM 1474 N N . PHE A 1 209 ? 15.173 -10.791 12.664 1.00 21.66 242 PHE A N 1
ATOM 1475 C CA . PHE A 1 209 ? 16.308 -9.861 12.726 1.00 22.43 242 PHE A CA 1
ATOM 1476 C C . PHE A 1 209 ? 16.392 -9.066 14.023 1.00 26.48 242 PHE A C 1
ATOM 1477 O O . PHE A 1 209 ? 15.480 -9.092 14.847 1.00 29.95 242 PHE A O 1
ATOM 1485 N N . ALA A 1 210 ? 17.489 -8.331 14.163 1.00 26.61 243 ALA A N 1
ATOM 1486 C CA . ALA A 1 210 ? 17.788 -7.592 15.382 1.00 34.13 243 ALA A CA 1
ATOM 1487 C C . ALA A 1 210 ? 17.362 -6.136 15.301 1.00 32.39 243 ALA A C 1
ATOM 1488 O O . ALA A 1 210 ? 17.604 -5.454 14.308 1.00 26.16 243 ALA A O 1
ATOM 1490 N N . LYS A 1 211 ? 16.731 -5.662 16.366 1.00 33.22 244 LYS A N 1
ATOM 1491 C CA . LYS A 1 211 ? 16.378 -4.258 16.469 1.00 37.87 244 LYS A CA 1
ATOM 1492 C C . LYS A 1 211 ? 17.658 -3.443 16.542 1.00 41.27 244 LYS A C 1
ATOM 1493 O O . LYS A 1 211 ? 18.690 -3.928 17.014 1.00 39.37 244 LYS A O 1
ATOM 1499 N N . THR A 1 212 ? 17.599 -2.214 16.045 1.00 41.32 245 THR A N 1
ATOM 1500 C CA . THR A 1 212 ? 18.680 -1.276 16.246 1.00 43.31 245 THR A CA 1
ATOM 1501 C C . THR A 1 212 ? 18.351 -0.379 17.443 1.00 54.42 245 THR A C 1
ATOM 1502 O O . THR A 1 212 ? 19.151 -0.232 18.370 1.00 60.68 245 THR A O 1
ATOM 1506 N N . ARG B 1 8 ? -8.078 -24.306 -22.496 1.00 56.05 41 ARG B N 1
ATOM 1507 C CA . ARG B 1 8 ? -7.187 -25.114 -21.670 1.00 54.98 41 ARG B CA 1
ATOM 1508 C C . ARG B 1 8 ? -5.728 -24.860 -22.037 1.00 60.53 41 ARG B C 1
ATOM 1509 O O . ARG B 1 8 ? -4.814 -25.253 -21.308 1.00 56.20 41 ARG B O 1
ATOM 1511 N N . SER B 1 9 ? -5.519 -24.208 -23.176 1.00 59.79 42 SER B N 1
ATOM 1512 C CA . SER B 1 9 ? -4.182 -23.814 -23.603 1.00 57.41 42 SER B CA 1
ATOM 1513 C C . SER B 1 9 ? -3.631 -22.724 -22.686 1.00 59.04 42 SER B C 1
ATOM 1514 O O . SER B 1 9 ? -2.436 -22.701 -22.371 1.00 54.78 42 SER B O 1
ATOM 1517 N N . LYS B 1 10 ? -4.513 -21.823 -22.261 1.00 56.14 43 LYS B N 1
ATOM 1518 C CA . LYS B 1 10 ? -4.123 -20.718 -21.393 1.00 56.05 43 LYS B CA 1
ATOM 1519 C C . LYS B 1 10 ? -3.778 -21.200 -19.983 1.00 55.26 43 LYS B C 1
ATOM 1520 O O . LYS B 1 10 ? -2.919 -20.622 -19.319 1.00 49.44 43 LYS B O 1
ATOM 1526 N N . ARG B 1 11 ? -4.442 -22.263 -19.537 1.00 53.95 44 ARG B N 1
ATOM 1527 C CA . ARG B 1 11 ? -4.118 -22.877 -18.254 1.00 54.12 44 ARG B CA 1
ATOM 1528 C C . ARG B 1 11 ? -2.710 -23.447 -18.310 1.00 52.40 44 ARG B C 1
ATOM 1529 O O . ARG B 1 11 ? -1.942 -23.328 -17.352 1.00 49.31 44 ARG B O 1
ATOM 1537 N N . GLU B 1 12 ? -2.384 -24.066 -19.444 1.00 54.15 45 GLU B N 1
ATOM 1538 C CA . GLU B 1 12 ? -1.064 -24.645 -19.673 1.00 55.15 45 GLU B CA 1
ATOM 1539 C C . GLU B 1 12 ? 0.015 -23.569 -19.576 1.00 51.62 45 GLU B C 1
ATOM 1540 O O . GLU B 1 12 ? 1.035 -23.759 -18.909 1.00 45.67 45 GLU B O 1
ATOM 1546 N N . LYS B 1 13 ? -0.218 -22.442 -20.244 1.00 47.67 46 LYS B N 1
ATOM 1547 C CA . LYS B 1 13 ? 0.699 -21.309 -20.160 1.00 49.51 46 LYS B CA 1
ATOM 1548 C C . LYS B 1 13 ? 0.835 -20.825 -18.719 1.00 50.17 46 LYS B C 1
ATOM 1549 O O . LYS B 1 13 ? 1.948 -20.604 -18.228 1.00 43.76 46 LYS B O 1
ATOM 1555 N N . ALA B 1 14 ? -0.301 -20.673 -18.043 1.00 49.98 47 ALA B N 1
ATOM 1556 C CA . ALA B 1 14 ? -0.319 -20.207 -16.659 1.00 48.59 47 ALA B CA 1
ATOM 1557 C C . ALA B 1 14 ? 0.403 -21.157 -15.698 1.00 47.64 47 ALA B C 1
ATOM 1558 O O . ALA B 1 14 ? 0.847 -20.744 -14.624 1.00 50.74 47 ALA B O 1
ATOM 1560 N N . SER B 1 15 ? 0.526 -22.426 -16.079 1.00 43.45 48 SER B N 1
ATOM 1561 C CA . SER B 1 15 ? 1.223 -23.394 -15.236 1.00 43.36 48 SER B CA 1
ATOM 1562 C C . SER B 1 15 ? 2.747 -23.301 -15.373 1.00 41.67 48 SER B C 1
ATOM 1563 O O . SER B 1 15 ? 3.485 -23.961 -14.633 1.00 39.14 48 SER B O 1
ATOM 1566 N N . ARG B 1 16 ? 3.215 -22.485 -16.315 1.00 34.24 49 ARG B N 1
ATOM 1567 C CA . ARG B 1 16 ? 4.649 -22.311 -16.516 1.00 34.05 49 ARG B CA 1
ATOM 1568 C C . ARG B 1 16 ? 5.277 -21.486 -15.404 1.00 31.68 49 ARG B C 1
ATOM 1569 O O . ARG B 1 16 ? 4.569 -20.802 -14.660 1.00 33.94 49 ARG B O 1
ATOM 1577 N N . VAL B 1 17 ? 6.602 -21.551 -15.296 1.00 30.73 50 VAL B N 1
ATOM 1578 C CA . VAL B 1 17 ? 7.292 -20.969 -14.143 1.00 28.78 50 VAL B CA 1
ATOM 1579 C C . VAL B 1 17 ? 6.965 -19.494 -13.945 1.00 27.56 50 VAL B C 1
ATOM 1580 O O . VAL B 1 17 ? 6.890 -18.704 -14.895 1.00 23.40 50 VAL B O 1
ATOM 1584 N N . HIS B 1 18 ? 6.721 -19.154 -12.690 1.00 28.86 51 HIS B N 1
ATOM 1585 C CA . HIS B 1 18 ? 6.465 -17.790 -12.277 1.00 28.79 51 HIS B CA 1
ATOM 1586 C C . HIS B 1 18 ? 6.591 -17.800 -10.764 1.00 30.46 51 HIS B C 1
ATOM 1587 O O . HIS B 1 18 ? 5.639 -18.121 -10.045 1.00 26.89 51 HIS B O 1
ATOM 1594 N N . GLU B 1 19 ? 7.782 -17.474 -10.279 1.00 24.11 52 GLU B N 1
ATOM 1595 C CA . GLU B 1 19 ? 8.029 -17.553 -8.842 1.00 28.34 52 GLU B CA 1
ATOM 1596 C C . GLU B 1 19 ? 9.230 -16.725 -8.443 1.00 28.42 52 GLU B C 1
ATOM 1597 O O . GLU B 1 19 ? 10.024 -16.324 -9.300 1.00 26.05 52 GLU B O 1
ATOM 1603 N N . VAL B 1 20 ? 9.347 -16.469 -7.142 1.00 25.22 53 VAL B N 1
ATOM 1604 C CA . VAL B 1 20 ? 10.492 -15.772 -6.582 1.00 22.32 53 VAL B CA 1
ATOM 1605 C C . VAL B 1 20 ? 11.353 -16.778 -5.825 1.00 27.08 53 VAL B C 1
ATOM 1606 O O . VAL B 1 20 ? 10.863 -17.482 -4.939 1.00 27.58 53 VAL B O 1
ATOM 1610 N N . ILE B 1 21 ? 12.626 -16.861 -6.202 1.00 19.30 54 ILE B N 1
ATOM 1611 C CA . ILE B 1 21 ? 13.625 -17.660 -5.495 1.00 16.55 54 ILE B CA 1
ATOM 1612 C C . ILE B 1 21 ? 14.230 -16.744 -4.442 1.00 22.04 54 ILE B C 1
ATOM 1613 O O . ILE B 1 21 ? 14.706 -15.666 -4.779 1.00 20.01 54 ILE B O 1
ATOM 1618 N N . ILE B 1 22 ? 14.185 -17.139 -3.171 1.00 19.83 55 ILE B N 1
ATOM 1619 C CA . ILE B 1 22 ? 14.743 -16.310 -2.095 1.00 17.74 55 ILE B CA 1
ATOM 1620 C C . ILE B 1 22 ? 15.839 -17.038 -1.325 1.00 22.25 55 ILE B C 1
ATOM 1621 O O . ILE B 1 22 ? 15.608 -18.129 -0.822 1.00 17.22 55 ILE B O 1
ATOM 1626 N N . PHE B 1 23 ? 17.023 -16.424 -1.257 1.00 18.34 56 PHE B N 1
ATOM 1627 C CA . PHE B 1 23 ? 18.146 -16.943 -0.480 1.00 19.62 56 PHE B CA 1
ATOM 1628 C C . PHE B 1 23 ? 18.149 -16.184 0.840 1.00 22.20 56 PHE B C 1
ATOM 1629 O O . PHE B 1 23 ? 18.017 -14.950 0.858 1.00 20.59 56 PHE B O 1
ATOM 1637 N N . ASN B 1 24 ? 18.261 -16.904 1.947 1.00 17.28 57 ASN B N 1
ATOM 1638 C CA . ASN B 1 24 ? 18.345 -16.246 3.248 1.00 19.85 57 ASN B CA 1
ATOM 1639 C C . ASN B 1 24 ? 19.194 -17.047 4.238 1.00 23.61 57 ASN B C 1
ATOM 1640 O O . ASN B 1 24 ? 19.893 -17.994 3.841 1.00 21.38 57 ASN B O 1
ATOM 1645 N N . GLU B 1 25 ? 19.114 -16.680 5.517 1.00 21.54 58 GLU B N 1
ATOM 1646 C CA . GLU B 1 25 ? 20.005 -17.250 6.523 1.00 25.95 58 GLU B CA 1
ATOM 1647 C C . GLU B 1 25 ? 19.652 -18.684 6.887 1.00 27.51 58 GLU B C 1
ATOM 1648 O O . GLU B 1 25 ? 20.401 -19.350 7.616 1.00 24.16 58 GLU B O 1
ATOM 1654 N N . LEU B 1 26 ? 18.514 -19.155 6.384 1.00 21.49 59 LEU B N 1
ATOM 1655 C CA . LEU B 1 26 ? 18.060 -20.526 6.623 1.00 22.69 59 LEU B CA 1
ATOM 1656 C C . LEU B 1 26 ? 18.405 -21.467 5.473 1.00 22.38 59 LEU B C 1
ATOM 1657 O O . LEU B 1 26 ? 17.977 -22.622 5.459 1.00 21.99 59 LEU B O 1
ATOM 1662 N N . GLY B 1 27 ? 19.192 -20.978 4.521 1.00 21.17 60 GLY B N 1
ATOM 1663 C CA . GLY B 1 27 ? 19.492 -21.718 3.306 1.00 21.70 60 GLY B CA 1
ATOM 1664 C C . GLY B 1 27 ? 20.210 -23.035 3.530 1.00 24.62 60 GLY B C 1
ATOM 1665 O O . GLY B 1 27 ? 20.092 -23.949 2.718 1.00 19.11 60 GLY B O 1
ATOM 1666 N N . GLU B 1 28 ? 20.931 -23.144 4.643 1.00 23.92 61 GLU B N 1
ATOM 1667 C CA . GLU B 1 28 ? 21.725 -24.342 4.916 1.00 20.85 61 GLU B CA 1
ATOM 1668 C C . GLU B 1 28 ? 21.408 -25.028 6.233 1.00 24.84 61 GLU B C 1
ATOM 1669 O O . GLU B 1 28 ? 22.178 -25.880 6.692 1.00 24.42 61 GLU B O 1
ATOM 1675 N N . ILE B 1 29 ? 20.273 -24.696 6.837 1.00 20.63 62 ILE B N 1
ATOM 1676 C CA . ILE B 1 29 ? 19.899 -25.359 8.083 1.00 24.93 62 ILE B CA 1
ATOM 1677 C C . ILE B 1 29 ? 19.669 -26.855 7.881 1.00 24.91 62 ILE B C 1
ATOM 1678 O O . ILE B 1 29 ? 19.710 -27.637 8.849 1.00 22.74 62 ILE B O 1
ATOM 1683 N N . CYS B 1 30 ? 19.444 -27.245 6.624 1.00 20.12 63 CYS B N 1
ATOM 1684 C CA . CYS B 1 30 ? 19.192 -28.634 6.253 1.00 21.76 63 CYS B CA 1
ATOM 1685 C C . CYS B 1 30 ? 20.464 -29.404 5.870 1.00 20.75 63 CYS B C 1
ATOM 1686 O O . CYS B 1 30 ? 20.377 -30.524 5.369 1.00 19.25 63 CYS B O 1
ATOM 1689 N N . ALA B 1 31 ? 21.632 -28.807 6.092 1.00 19.38 64 ALA B N 1
ATOM 1690 C CA . ALA B 1 31 ? 22.899 -29.424 5.698 1.00 21.84 64 ALA B CA 1
ATOM 1691 C C . ALA B 1 31 ? 23.053 -30.865 6.217 1.00 21.32 64 ALA B C 1
ATOM 1692 O O . ALA B 1 31 ? 23.505 -31.742 5.486 1.00 19.46 64 ALA B O 1
ATOM 1694 N N . ALA B 1 32 ? 22.662 -31.106 7.468 1.00 18.09 65 ALA B N 1
ATOM 1695 C CA . ALA B 1 32 ? 22.818 -32.448 8.060 1.00 20.22 65 ALA B CA 1
ATOM 1696 C C . ALA B 1 32 ? 21.859 -33.464 7.450 1.00 20.31 65 ALA B C 1
ATOM 1697 O O . ALA B 1 32 ? 22.194 -34.641 7.299 1.00 19.18 65 ALA B O 1
ATOM 1699 N N . VAL B 1 33 ? 20.654 -33.004 7.121 1.00 18.64 66 VAL B N 1
ATOM 1700 C CA . VAL B 1 33 ? 19.681 -33.827 6.424 1.00 18.68 66 VAL B CA 1
ATOM 1701 C C . VAL B 1 33 ? 20.258 -34.315 5.107 1.00 21.26 66 VAL B C 1
ATOM 1702 O O . VAL B 1 33 ? 20.159 -35.504 4.776 1.00 22.58 66 VAL B O 1
ATOM 1706 N N . HIS B 1 34 ? 20.850 -33.402 4.339 1.00 18.67 67 HIS B N 1
ATOM 1707 C CA . HIS B 1 34 ? 21.468 -33.799 3.073 1.00 21.88 67 HIS B CA 1
ATOM 1708 C C . HIS B 1 34 ? 22.635 -34.757 3.269 1.00 21.44 67 HIS B C 1
ATOM 1709 O O . HIS B 1 34 ? 22.786 -35.715 2.519 1.00 23.59 67 HIS B O 1
ATOM 1716 N N . MET B 1 35 ? 23.459 -34.501 4.279 1.00 20.77 68 MET B N 1
ATOM 1717 C CA . MET B 1 35 ? 24.603 -35.383 4.512 1.00 20.32 68 MET B CA 1
ATOM 1718 C C . MET B 1 35 ? 24.131 -36.795 4.859 1.00 22.54 68 MET B C 1
ATOM 1719 O O . MET B 1 35 ? 24.663 -37.781 4.340 1.00 25.39 68 MET B O 1
ATOM 1724 N N . ARG B 1 36 ? 23.116 -36.891 5.715 1.00 21.35 69 ARG B N 1
ATOM 1725 C CA . ARG B 1 36 ? 22.576 -38.188 6.096 1.00 26.52 69 ARG B CA 1
ATOM 1726 C C . ARG B 1 36 ? 21.969 -38.874 4.889 1.00 30.48 69 ARG B C 1
ATOM 1727 O O . ARG B 1 36 ? 22.114 -40.089 4.728 1.00 29.05 69 ARG B O 1
ATOM 1735 N N . ASN B 1 37 ? 21.288 -38.101 4.040 1.00 27.87 70 ASN B N 1
ATOM 1736 C CA . ASN B 1 37 ? 20.765 -38.652 2.791 1.00 26.39 70 ASN B CA 1
ATOM 1737 C C . ASN B 1 37 ? 21.898 -39.235 1.956 1.00 32.03 70 ASN B C 1
ATOM 1738 O O . ASN B 1 37 ? 21.775 -40.335 1.416 1.00 34.94 70 ASN B O 1
ATOM 1743 N N . SER B 1 38 ? 22.997 -38.484 1.854 1.00 33.08 71 SER B N 1
ATOM 1744 C CA A SER B 1 38 ? 24.099 -38.849 0.965 0.50 36.71 71 SER B CA 1
ATOM 1745 C CA B SER B 1 38 ? 24.101 -38.848 0.964 0.50 36.71 71 SER B CA 1
ATOM 1746 C C . SER B 1 38 ? 24.771 -40.155 1.375 1.00 38.97 71 SER B C 1
ATOM 1747 O O . SER B 1 38 ? 25.214 -40.921 0.525 1.00 43.56 71 SER B O 1
ATOM 1752 N N . SER B 1 39 ? 24.835 -40.409 2.678 1.00 38.76 72 SER B N 1
ATOM 1753 C CA . SER B 1 39 ? 25.456 -41.636 3.173 1.00 42.73 72 SER B CA 1
ATOM 1754 C C . SER B 1 39 ? 24.622 -42.851 2.762 1.00 46.98 72 SER B C 1
ATOM 1755 O O . SER B 1 39 ? 25.111 -43.988 2.765 1.00 45.26 72 SER B O 1
ATOM 1758 N N . MET B 1 40 ? 23.372 -42.584 2.380 1.00 45.41 73 MET B N 1
ATOM 1759 C CA . MET B 1 40 ? 22.402 -43.602 1.964 1.00 50.38 73 MET B CA 1
ATOM 1760 C C . MET B 1 40 ? 22.099 -44.586 3.094 1.00 58.82 73 MET B C 1
ATOM 1761 O O . MET B 1 40 ? 21.235 -44.330 3.937 1.00 59.58 73 MET B O 1
ATOM 1766 N N . SER B 1 48 ? 19.201 -34.355 -2.927 1.00 54.84 81 SER B N 1
ATOM 1767 C CA . SER B 1 48 ? 18.438 -35.059 -1.901 1.00 51.82 81 SER B CA 1
ATOM 1768 C C . SER B 1 48 ? 17.262 -34.228 -1.384 1.00 43.60 81 SER B C 1
ATOM 1769 O O . SER B 1 48 ? 17.331 -33.000 -1.351 1.00 42.67 81 SER B O 1
ATOM 1772 N N . PRO B 1 49 ? 16.168 -34.897 -0.991 1.00 45.90 82 PRO B N 1
ATOM 1773 C CA . PRO B 1 49 ? 15.020 -34.164 -0.444 1.00 42.21 82 PRO B CA 1
ATOM 1774 C C . PRO B 1 49 ? 15.271 -33.667 0.980 1.00 47.16 82 PRO B C 1
ATOM 1775 O O . PRO B 1 49 ? 16.019 -34.286 1.749 1.00 45.25 82 PRO B O 1
ATOM 1779 N N . CYS B 1 50 ? 14.653 -32.538 1.310 1.00 44.02 83 CYS B N 1
ATOM 1780 C CA . CYS B 1 50 ? 14.689 -31.975 2.649 1.00 33.18 83 CYS B CA 1
ATOM 1781 C C . CYS B 1 50 ? 13.404 -31.171 2.783 1.00 28.64 83 CYS B C 1
ATOM 1782 O O . CYS B 1 50 ? 12.732 -30.911 1.783 1.00 31.87 83 CYS B O 1
ATOM 1785 N N . CYS B 1 51 ? 13.056 -30.787 4.008 1.00 23.51 84 CYS B N 1
ATOM 1786 C CA . CYS B 1 51 ? 11.800 -30.084 4.251 1.00 29.25 84 CYS B CA 1
ATOM 1787 C C . CYS B 1 51 ? 11.995 -28.569 4.332 1.00 34.60 84 CYS B C 1
ATOM 1788 O O . CYS B 1 51 ? 11.057 -27.825 4.638 1.00 32.75 84 CYS B O 1
ATOM 1791 N N . ASN B 1 52 ? 13.216 -28.119 4.063 1.00 25.72 85 ASN B N 1
ATOM 1792 C CA . ASN B 1 52 ? 13.561 -26.709 4.211 1.00 27.09 85 ASN B CA 1
ATOM 1793 C C . ASN B 1 52 ? 13.019 -25.874 3.043 1.00 25.05 85 ASN B C 1
ATOM 1794 O O . ASN B 1 52 ? 13.458 -26.035 1.902 1.00 21.25 85 ASN B O 1
ATOM 1799 N N . THR B 1 53 ? 12.054 -25.000 3.337 1.00 24.40 86 THR B N 1
ATOM 1800 C CA . THR B 1 53 ? 11.441 -24.140 2.323 1.00 24.80 86 THR B CA 1
ATOM 1801 C C . THR B 1 53 ? 12.499 -23.314 1.609 1.00 24.60 86 THR B C 1
ATOM 1802 O O . THR B 1 53 ? 12.404 -23.052 0.402 1.00 25.07 86 THR B O 1
ATOM 1806 N N . HIS B 1 54 ? 13.530 -22.951 2.367 1.00 23.39 87 HIS B N 1
ATOM 1807 C CA . HIS B 1 54 ? 14.534 -21.990 1.937 1.00 25.04 87 HIS B CA 1
ATOM 1808 C C . HIS B 1 54 ? 15.828 -22.631 1.466 1.00 22.59 87 HIS B C 1
ATOM 1809 O O . HIS B 1 54 ? 16.841 -21.944 1.334 1.00 19.43 87 HIS B O 1
ATOM 1816 N N . CYS B 1 55 ? 15.783 -23.934 1.202 1.00 19.84 88 CYS B N 1
ATOM 1817 C CA . CYS B 1 55 ? 16.976 -24.698 0.839 1.00 18.75 88 CYS B CA 1
ATOM 1818 C C . CYS B 1 55 ? 17.758 -24.053 -0.311 1.00 21.85 88 CYS B C 1
ATOM 1819 O O . CYS B 1 55 ? 17.238 -23.902 -1.419 1.00 21.77 88 CYS B O 1
ATOM 1822 N N . SER B 1 56 ? 18.999 -23.654 -0.032 1.00 20.64 89 SER B N 1
ATOM 1823 C CA . SER B 1 56 ? 19.832 -23.005 -1.038 1.00 20.23 89 SER B CA 1
ATOM 1824 C C . SER B 1 56 ? 20.158 -23.930 -2.193 1.00 21.82 89 SER B C 1
ATOM 1825 O O . SER B 1 56 ? 20.274 -23.482 -3.336 1.00 18.64 89 SER B O 1
ATOM 1828 N N . LEU B 1 57 ? 20.323 -25.220 -1.905 1.00 19.51 90 LEU B N 1
ATOM 1829 C CA . LEU B 1 57 ? 20.578 -26.181 -2.982 1.00 19.90 90 LEU B C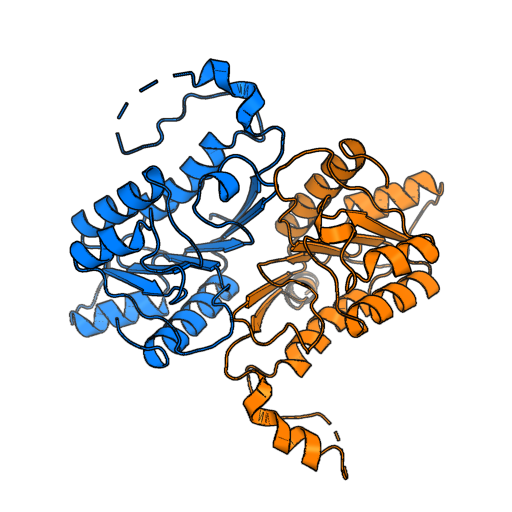A 1
ATOM 1830 C C . LEU B 1 57 ? 19.381 -26.299 -3.932 1.00 18.60 90 LEU B C 1
ATOM 1831 O O . LEU B 1 57 ? 19.545 -26.330 -5.152 1.00 19.44 90 LEU B O 1
ATOM 1836 N N . ARG B 1 58 ? 18.175 -26.354 -3.382 1.00 18.36 91 ARG B N 1
ATOM 1837 C CA . ARG B 1 58 ? 16.976 -26.373 -4.227 1.00 19.38 91 ARG B CA 1
ATOM 1838 C C . ARG B 1 58 ? 16.845 -25.080 -5.048 1.00 20.05 91 ARG B C 1
ATOM 1839 O O . ARG B 1 58 ? 16.453 -25.118 -6.216 1.00 18.05 91 ARG B O 1
ATOM 1847 N N . ASN B 1 59 ? 17.178 -23.938 -4.440 1.00 17.36 92 ASN B N 1
ATOM 1848 C CA . ASN B 1 59 ? 17.135 -22.671 -5.162 1.00 17.57 92 ASN B CA 1
ATOM 1849 C C . ASN B 1 59 ? 18.044 -22.731 -6.388 1.00 18.93 92 ASN B C 1
ATOM 1850 O O . ASN B 1 59 ? 17.658 -22.342 -7.483 1.00 18.71 92 ASN B O 1
ATOM 1855 N N . VAL B 1 60 ? 19.267 -23.207 -6.188 1.00 18.30 93 VAL B N 1
ATOM 1856 C CA . VAL B 1 60 ? 20.226 -23.293 -7.281 1.00 17.34 93 VAL B CA 1
ATOM 1857 C C . VAL B 1 60 ? 19.779 -24.294 -8.349 1.00 22.26 93 VAL B C 1
ATOM 1858 O O . VAL B 1 60 ? 19.933 -24.051 -9.558 1.00 20.84 93 VAL B O 1
ATOM 1862 N N . ALA B 1 61 ? 19.213 -25.415 -7.912 1.00 18.40 94 ALA B N 1
ATOM 1863 C CA . ALA B 1 61 ? 18.711 -26.409 -8.859 1.00 19.58 94 ALA B CA 1
ATOM 1864 C C . ALA B 1 61 ? 17.627 -25.801 -9.755 1.00 20.54 94 ALA B C 1
ATOM 1865 O O . ALA B 1 61 ? 17.556 -26.092 -10.955 1.00 20.63 94 ALA B O 1
ATOM 1867 N N . LYS B 1 62 ? 16.807 -24.931 -9.175 1.00 21.89 95 LYS B N 1
ATOM 1868 C CA . LYS B 1 62 ? 15.671 -24.351 -9.888 1.00 21.69 95 LYS B CA 1
ATOM 1869 C C . LYS B 1 62 ? 16.156 -23.403 -10.977 1.00 24.74 95 LYS B C 1
ATOM 1870 O O . LYS B 1 62 ? 15.600 -23.354 -12.078 1.00 23.06 95 LYS B O 1
ATOM 1876 N N . ILE B 1 63 ? 17.212 -22.661 -10.669 1.00 20.21 96 ILE B N 1
ATOM 1877 C CA . ILE B 1 63 ? 17.879 -21.824 -11.665 1.00 20.87 96 ILE B CA 1
ATOM 1878 C C . ILE B 1 63 ? 18.492 -22.655 -12.809 1.00 19.36 96 ILE B C 1
ATOM 1879 O O . ILE B 1 63 ? 18.292 -22.355 -13.979 1.00 16.68 96 ILE B O 1
ATOM 1884 N N . VAL B 1 64 ? 19.237 -23.700 -12.462 1.00 18.95 97 VAL B N 1
ATOM 1885 C CA . VAL B 1 64 ? 19.924 -24.522 -13.453 1.00 20.73 97 VAL B CA 1
ATOM 1886 C C . VAL B 1 64 ? 18.922 -25.279 -14.338 1.00 17.81 97 VAL B C 1
ATOM 1887 O O . VAL B 1 64 ? 19.177 -25.540 -15.518 1.00 21.71 97 VAL B O 1
ATOM 1891 N N . GLU B 1 65 ? 17.768 -25.597 -13.763 1.00 20.65 98 GLU B N 1
ATOM 1892 C CA . GLU B 1 65 ? 16.686 -26.264 -14.488 1.00 26.03 98 GLU B CA 1
ATOM 1893 C C . GLU B 1 65 ? 16.280 -25.446 -15.718 1.00 26.44 98 GLU B C 1
ATOM 1894 O O . GLU B 1 65 ? 16.049 -26.005 -16.799 1.00 20.94 98 GLU B O 1
ATOM 1900 N N . GLN B 1 66 ? 16.222 -24.120 -15.570 1.00 20.35 99 GLN B N 1
ATOM 1901 C CA . GLN B 1 66 ? 15.851 -23.278 -16.709 1.00 19.26 99 GLN B CA 1
ATOM 1902 C C . GLN B 1 66 ? 16.943 -23.301 -17.783 1.00 21.93 99 GLN B C 1
ATOM 1903 O O . GLN B 1 66 ? 16.646 -23.368 -18.986 1.00 21.30 99 GLN B O 1
ATOM 1909 N N . ILE B 1 67 ? 18.205 -23.219 -17.353 1.00 19.00 100 ILE B N 1
ATOM 1910 C CA . ILE B 1 67 ? 19.326 -23.221 -18.289 1.00 16.79 100 ILE B CA 1
ATOM 1911 C C . ILE B 1 67 ? 19.375 -24.539 -19.055 1.00 22.84 100 ILE B C 1
ATOM 1912 O O . ILE B 1 67 ? 19.639 -24.563 -20.267 1.00 20.69 100 ILE B O 1
ATOM 1917 N N . ASP B 1 68 ? 19.076 -25.630 -18.355 1.00 21.80 101 ASP B N 1
ATOM 1918 C CA . ASP B 1 68 ? 19.090 -26.949 -18.972 1.00 22.06 101 ASP B CA 1
ATOM 1919 C C . ASP B 1 68 ? 17.984 -27.119 -20.014 1.00 24.83 101 ASP B C 1
ATOM 1920 O O . ASP B 1 68 ? 18.042 -28.028 -20.837 1.00 28.35 101 ASP B O 1
ATOM 1925 N N . ARG B 1 69 ? 16.971 -26.263 -19.972 1.00 24.58 102 ARG B N 1
ATOM 1926 C CA . ARG B 1 69 ? 15.871 -26.343 -20.930 1.00 26.26 102 ARG B CA 1
ATOM 1927 C C . ARG B 1 69 ? 16.042 -25.428 -22.145 1.00 25.70 102 ARG B C 1
ATOM 1928 O O . ARG B 1 69 ? 15.228 -25.476 -23.077 1.00 25.00 102 ARG B O 1
ATOM 1936 N N . ALA B 1 70 ? 17.093 -24.609 -22.141 1.00 18.18 103 ALA B N 1
ATOM 1937 C CA . ALA B 1 70 ? 17.315 -23.663 -23.222 1.00 17.25 103 ALA B CA 1
ATOM 1938 C C . ALA B 1 70 ? 17.438 -24.432 -24.532 1.00 18.79 103 ALA B C 1
ATOM 1939 O O . ALA B 1 70 ? 18.121 -25.452 -24.590 1.00 21.66 103 ALA B O 1
ATOM 1941 N N . VAL B 1 71 ? 16.788 -23.942 -25.577 1.00 19.40 104 VAL B N 1
ATOM 1942 C CA . VAL B 1 71 ? 16.869 -24.613 -26.880 1.00 19.35 104 VAL B CA 1
ATOM 1943 C C . VAL B 1 71 ? 17.801 -23.879 -27.837 1.00 21.73 104 VAL B C 1
ATOM 1944 O O . VAL B 1 71 ? 18.675 -24.490 -28.469 1.00 22.42 104 VAL B O 1
ATOM 1948 N N . TYR B 1 72 ? 17.626 -22.561 -27.924 1.00 20.71 105 TYR B N 1
ATOM 1949 C CA . TYR B 1 72 ? 18.327 -21.755 -28.922 1.00 17.93 105 TYR B CA 1
ATOM 1950 C C . TYR B 1 72 ? 19.270 -20.675 -28.403 1.00 19.90 105 TYR B C 1
ATOM 1951 O O . TYR B 1 72 ? 20.324 -20.466 -28.983 1.00 20.79 105 TYR B O 1
ATOM 1960 N N . SER B 1 73 ? 18.886 -19.969 -27.348 1.00 19.85 106 SER B N 1
ATOM 1961 C CA . SER B 1 73 ? 19.671 -18.809 -26.920 1.00 14.15 106 SER B CA 1
ATOM 1962 C C . SER B 1 73 ? 19.671 -18.596 -25.410 1.00 19.36 106 SER B C 1
ATOM 1963 O O . SER B 1 73 ? 18.672 -18.821 -24.729 1.00 16.26 106 SER B O 1
ATOM 1966 N N . ILE B 1 74 ? 20.824 -18.192 -24.897 1.00 16.32 107 ILE B N 1
ATOM 1967 C CA . ILE B 1 74 ? 20.917 -17.694 -23.534 1.00 17.83 107 ILE B CA 1
ATOM 1968 C C . ILE B 1 74 ? 21.679 -16.382 -23.613 1.00 17.24 107 ILE B C 1
ATOM 1969 O O . ILE B 1 74 ? 22.854 -16.365 -24.015 1.00 17.84 107 ILE B O 1
ATOM 1974 N N . ASP B 1 75 ? 21.003 -15.287 -23.267 1.00 15.35 108 ASP B N 1
ATOM 1975 C CA . ASP B 1 75 ? 21.648 -13.966 -23.225 1.00 16.20 108 ASP B CA 1
ATOM 1976 C C . ASP B 1 75 ? 21.755 -13.553 -21.763 1.00 18.71 108 ASP B C 1
ATOM 1977 O O . ASP B 1 75 ? 20.744 -13.417 -21.073 1.00 17.98 108 ASP B O 1
ATOM 1982 N N . LEU B 1 76 ? 22.985 -13.362 -21.302 1.00 14.79 109 LEU B N 1
ATOM 1983 C CA . LEU B 1 76 ? 23.253 -13.213 -19.875 1.00 17.58 109 LEU B CA 1
ATOM 1984 C C . LEU B 1 76 ? 23.913 -11.869 -19.618 1.00 18.12 109 LEU B C 1
ATOM 1985 O O . LEU B 1 76 ? 25.002 -11.610 -20.120 1.00 18.48 109 LEU B O 1
ATOM 1990 N N . ALA B 1 77 ? 23.236 -11.008 -18.863 1.00 16.38 110 ALA B N 1
ATOM 1991 C CA . ALA B 1 77 ? 23.805 -9.721 -18.443 1.00 15.12 110 ALA B CA 1
ATOM 1992 C C . ALA B 1 77 ? 24.082 -9.840 -16.957 1.00 20.34 110 ALA B C 1
ATOM 1993 O O . ALA B 1 77 ? 23.159 -9.893 -16.149 1.00 19.82 110 ALA B O 1
ATOM 1995 N N . ILE B 1 78 ? 25.351 -9.925 -16.589 1.00 17.04 111 ILE B N 1
ATOM 1996 C CA . ILE B 1 78 ? 25.653 -10.246 -15.195 1.00 17.82 111 ILE B CA 1
ATOM 1997 C C . ILE B 1 78 ? 26.822 -9.443 -14.648 1.00 20.78 111 ILE B C 1
ATOM 1998 O O . ILE B 1 78 ? 27.811 -9.202 -15.331 1.00 22.37 111 ILE B O 1
ATOM 2003 N N . TYR B 1 79 ? 26.665 -8.994 -13.412 1.00 19.86 112 TYR B N 1
ATOM 2004 C CA . TYR B 1 79 ? 27.671 -8.174 -12.765 1.00 21.97 112 TYR B CA 1
ATOM 2005 C C . TYR B 1 79 ? 28.898 -9.007 -12.393 1.00 22.88 112 TYR B C 1
ATOM 2006 O O . TYR B 1 79 ? 30.016 -8.687 -12.804 1.00 21.54 112 TYR B O 1
ATOM 2015 N N . THR B 1 80 ? 28.692 -10.081 -11.630 1.00 18.93 113 THR B N 1
ATOM 2016 C CA A THR B 1 80 ? 29.794 -10.973 -11.279 0.50 23.19 113 THR B CA 1
ATOM 2017 C CA B THR B 1 80 ? 29.783 -10.977 -11.236 0.50 23.19 113 THR B CA 1
ATOM 2018 C C . THR B 1 80 ? 29.381 -12.435 -11.434 1.00 21.13 113 THR B C 1
ATOM 2019 O O . THR B 1 80 ? 28.262 -12.820 -11.098 1.00 23.55 113 THR B O 1
ATOM 2026 N N . PHE B 1 81 ? 30.283 -13.242 -11.987 1.00 18.87 114 PHE B N 1
ATOM 2027 C CA . PHE B 1 81 ? 29.971 -14.641 -12.303 1.00 21.63 114 PHE B CA 1
ATOM 2028 C C . PHE B 1 81 ? 31.167 -15.494 -11.885 1.00 20.23 114 PHE B C 1
ATOM 2029 O O . PHE B 1 81 ? 32.131 -15.641 -12.639 1.00 22.95 114 PHE B O 1
ATOM 2037 N N . THR B 1 82 ? 31.097 -16.040 -10.677 1.00 20.62 115 THR B N 1
ATOM 2038 C CA . THR B 1 82 ? 32.177 -16.865 -10.124 1.00 19.00 115 THR B CA 1
ATOM 2039 C C . THR B 1 82 ? 31.767 -18.325 -9.889 1.00 25.51 115 THR B C 1
ATOM 2040 O O . THR B 1 82 ? 32.608 -19.166 -9.589 1.00 21.61 115 THR B O 1
ATOM 2044 N N . SER B 1 83 ? 30.481 -18.633 -10.020 1.00 22.43 116 SER B N 1
ATOM 2045 C CA . SER B 1 83 ? 30.014 -19.987 -9.733 1.00 25.24 116 SER B CA 1
ATOM 2046 C C . SER B 1 83 ? 3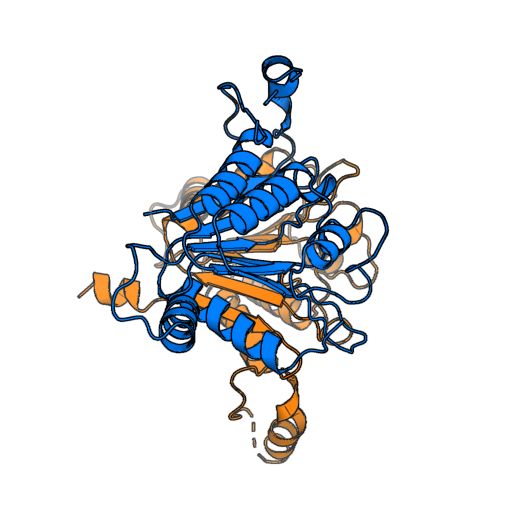0.415 -21.016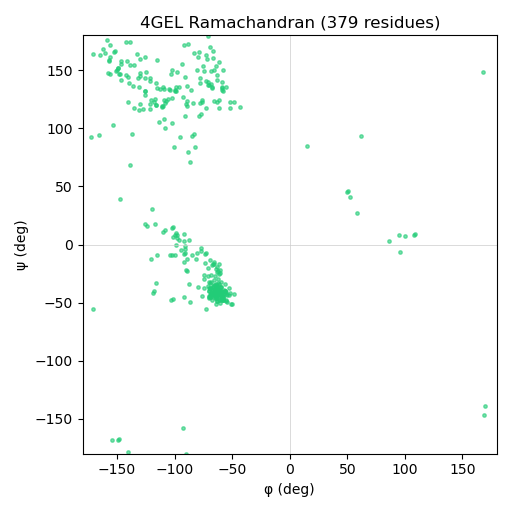 -10.790 1.00 22.00 116 SER B C 1
ATOM 2047 O O . SER B 1 83 ? 29.986 -20.939 -11.935 1.00 21.08 116 SER B O 1
ATOM 2050 N N . LEU B 1 84 ? 31.208 -22.003 -10.385 1.00 21.92 117 LEU B N 1
ATOM 2051 C CA . LEU B 1 84 ? 31.582 -23.113 -11.268 1.00 23.84 117 LEU B CA 1
ATOM 2052 C C . LEU B 1 84 ? 30.381 -23.959 -11.701 1.00 20.94 117 LEU B C 1
ATOM 2053 O O . LEU B 1 84 ? 30.311 -24.424 -12.844 1.00 20.52 117 LEU B O 1
ATOM 2058 N N . PHE B 1 85 ? 29.450 -24.177 -10.779 1.00 20.74 118 PHE B N 1
ATOM 2059 C CA . PHE B 1 85 ? 28.275 -25.006 -11.043 1.00 19.45 118 PHE B CA 1
ATOM 2060 C C . PHE B 1 85 ? 27.408 -24.359 -12.129 1.00 19.65 118 PHE B C 1
ATOM 2061 O O . PHE B 1 85 ? 26.958 -25.021 -13.063 1.00 21.46 118 PHE B O 1
ATOM 2069 N N . LEU B 1 86 ? 27.181 -23.058 -12.008 1.00 15.32 119 LEU B N 1
ATOM 2070 C CA . LEU B 1 86 ? 26.432 -22.352 -13.052 1.00 18.42 119 LEU B CA 1
ATOM 2071 C C . LEU B 1 86 ? 27.210 -22.284 -14.386 1.00 18.60 119 LEU B C 1
ATOM 2072 O O . LEU B 1 86 ? 26.630 -22.445 -15.471 1.00 20.67 119 LEU B O 1
ATOM 2077 N N . ALA B 1 87 ? 28.523 -22.081 -14.306 1.00 19.31 120 ALA B N 1
ATOM 2078 C CA . ALA B 1 87 ? 29.359 -22.062 -15.513 1.00 21.75 120 ALA B CA 1
ATOM 2079 C C . ALA B 1 87 ? 29.283 -23.384 -16.258 1.00 22.59 120 ALA B C 1
ATOM 2080 O O . ALA B 1 87 ? 29.214 -23.409 -17.487 1.00 24.16 120 ALA B O 1
ATOM 2082 N N . ASP B 1 88 ? 29.278 -24.485 -15.512 1.00 23.45 121 ASP B N 1
ATOM 2083 C CA . ASP B 1 88 ? 29.135 -25.804 -16.125 1.00 22.90 121 ASP B CA 1
ATOM 2084 C C . ASP B 1 88 ? 27.785 -25.973 -16.836 1.00 23.78 121 ASP B C 1
ATOM 2085 O O . ASP B 1 88 ? 27.721 -26.578 -17.901 1.00 23.39 121 ASP B O 1
ATOM 2090 N N . SER B 1 89 ? 26.707 -25.447 -16.255 1.00 19.53 122 SER B N 1
ATOM 2091 C CA . SER B 1 89 ? 25.397 -25.512 -16.900 1.00 23.70 122 SER B CA 1
ATOM 2092 C C . SER B 1 89 ? 25.406 -24.722 -18.218 1.00 23.41 122 SER B C 1
ATOM 2093 O O . SER B 1 89 ? 24.788 -25.126 -19.212 1.00 25.47 122 SER B O 1
ATOM 2096 N N . ILE B 1 90 ? 26.116 -23.599 -18.223 1.00 22.55 123 ILE B N 1
ATOM 2097 C CA . ILE B 1 90 ? 26.293 -22.814 -19.443 1.00 22.06 123 ILE B CA 1
ATOM 2098 C C . ILE B 1 90 ? 27.087 -23.606 -20.486 1.00 21.96 123 ILE B C 1
ATOM 2099 O O . ILE B 1 90 ? 26.758 -23.599 -21.678 1.00 22.51 123 ILE B O 1
ATOM 2104 N N . LYS B 1 91 ? 28.130 -24.304 -20.043 1.00 23.29 124 LYS B N 1
ATOM 2105 C CA . LYS B 1 91 ? 28.921 -25.115 -20.966 1.00 25.46 124 LYS B CA 1
ATOM 2106 C C . LYS B 1 91 ? 28.096 -26.255 -21.555 1.00 27.55 124 LYS B C 1
ATOM 2107 O O . LYS B 1 91 ? 28.199 -26.537 -22.744 1.00 28.20 124 LYS B O 1
ATOM 2113 N N . ARG B 1 92 ? 27.272 -26.902 -20.733 1.00 24.67 125 ARG B N 1
ATOM 2114 C CA . ARG B 1 92 ? 26.399 -27.960 -21.238 1.00 29.79 125 ARG B CA 1
ATOM 2115 C C . ARG B 1 92 ? 25.446 -27.430 -22.320 1.00 30.83 125 ARG B C 1
ATOM 2116 O O . ARG B 1 92 ? 25.223 -28.073 -23.349 1.00 27.13 125 ARG B O 1
ATOM 2124 N N . ALA B 1 93 ? 24.898 -26.242 -22.094 1.00 23.58 126 ALA B N 1
ATOM 2125 C CA . ALA B 1 93 ? 24.022 -25.616 -23.086 1.00 25.12 126 ALA B CA 1
ATOM 2126 C C . ALA B 1 93 ? 24.774 -25.349 -24.397 1.00 22.73 126 ALA B C 1
ATOM 2127 O O . ALA B 1 93 ? 24.260 -25.589 -25.482 1.00 26.27 126 ALA B O 1
ATOM 2129 N N . LEU B 1 94 ? 25.997 -24.846 -24.276 1.00 26.01 127 LEU B N 1
ATOM 2130 C CA . LEU B 1 94 ? 26.861 -24.619 -25.426 1.00 26.09 127 LEU B CA 1
ATOM 2131 C C . LEU B 1 94 ? 27.054 -25.906 -26.227 1.00 31.17 127 LEU B C 1
ATOM 2132 O O . LEU B 1 94 ? 27.048 -25.891 -27.464 1.00 28.87 127 LEU B O 1
ATOM 2137 N N . GLN B 1 95 ? 27.211 -27.020 -25.516 1.00 27.27 128 GLN B N 1
ATOM 2138 C CA . GLN B 1 95 ? 27.419 -28.310 -26.168 1.00 29.22 128 GLN B CA 1
ATOM 2139 C C . GLN B 1 95 ? 26.161 -28.830 -26.867 1.00 28.85 128 GLN B C 1
ATOM 2140 O O . GLN B 1 95 ? 26.267 -29.572 -27.840 1.00 31.01 128 GLN B O 1
ATOM 2146 N N . ARG B 1 96 ? 24.984 -28.427 -26.385 1.00 25.13 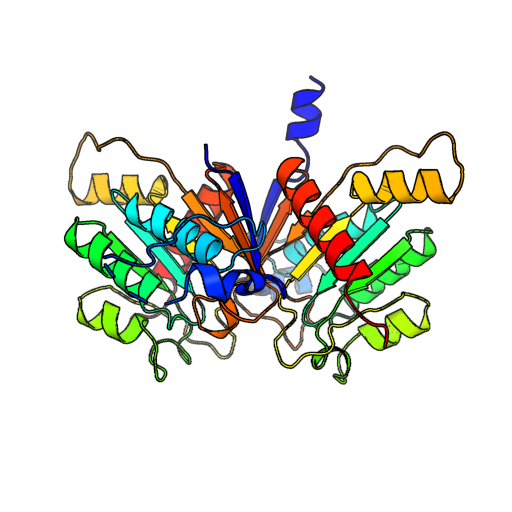129 ARG B N 1
ATOM 2147 C CA . ARG B 1 96 ? 23.709 -28.722 -27.059 1.00 28.74 129 ARG B CA 1
ATOM 2148 C C . ARG B 1 96 ? 23.444 -27.818 -28.282 1.00 27.99 129 ARG B C 1
ATOM 2149 O O . ARG B 1 96 ? 22.423 -27.968 -28.953 1.00 31.38 129 ARG B O 1
ATOM 2157 N N . GLY B 1 97 ? 24.330 -26.861 -28.545 1.00 23.30 130 GLY B N 1
ATOM 2158 C CA . GLY B 1 97 ? 24.154 -25.956 -29.665 1.00 24.67 130 GLY B CA 1
ATOM 2159 C C . GLY B 1 97 ? 23.479 -24.628 -29.329 1.00 25.33 130 GLY B C 1
ATOM 2160 O O . GLY B 1 97 ? 23.146 -23.860 -30.220 1.00 22.44 130 GLY B O 1
ATOM 2161 N N . VAL B 1 98 ? 23.280 -24.350 -28.043 1.00 21.33 131 VAL B N 1
ATOM 2162 C CA . VAL B 1 98 ? 22.687 -23.083 -27.639 1.00 20.72 131 VAL B CA 1
ATOM 2163 C C . VAL B 1 98 ? 23.696 -21.968 -27.902 1.00 21.49 131 VAL B C 1
ATOM 2164 O O . VAL B 1 98 ? 24.901 -22.127 -27.651 1.00 22.87 131 VAL B O 1
ATOM 2168 N N . ILE B 1 99 ? 23.212 -20.857 -28.440 1.00 20.79 132 ILE B N 1
ATOM 2169 C CA . ILE B 1 99 ? 24.064 -19.694 -28.640 1.00 23.43 132 ILE B CA 1
ATOM 2170 C C . ILE B 1 99 ? 24.029 -18.825 -27.387 1.00 23.42 132 ILE B C 1
ATOM 2171 O O . ILE B 1 99 ? 22.972 -18.320 -27.002 1.00 23.04 132 ILE B O 1
ATOM 2176 N N . ILE B 1 100 ? 25.191 -18.652 -26.770 1.00 24.54 133 ILE B N 1
ATOM 2177 C CA . ILE B 1 100 ? 25.316 -17.928 -25.507 1.00 25.01 133 ILE B CA 1
ATOM 2178 C C . ILE B 1 100 ? 26.027 -16.611 -25.745 1.00 22.33 133 ILE B C 1
ATOM 2179 O O . ILE B 1 100 ? 27.042 -16.574 -26.445 1.00 22.39 133 ILE B O 1
ATOM 2184 N N . ARG B 1 101 ? 25.512 -15.528 -25.163 1.00 21.45 134 ARG B N 1
ATOM 2185 C CA . ARG B 1 101 ? 26.210 -14.241 -25.216 1.00 19.01 134 ARG B CA 1
ATOM 2186 C C . ARG B 1 101 ? 26.263 -13.656 -23.820 1.00 21.49 134 ARG B C 1
ATOM 2187 O O . ARG B 1 101 ? 25.319 -13.800 -23.041 1.00 19.37 134 ARG B O 1
ATOM 2195 N N . ILE B 1 102 ? 27.372 -13.005 -23.496 1.00 18.37 135 ILE B N 1
ATOM 2196 C CA . ILE B 1 102 ? 27.530 -12.474 -22.149 1.00 21.29 135 ILE B CA 1
ATOM 2197 C C . ILE B 1 102 ? 27.845 -10.984 -22.170 1.00 20.59 135 ILE B C 1
ATOM 2198 O O . ILE B 1 102 ? 28.745 -10.541 -22.890 1.00 20.80 135 ILE B O 1
ATOM 2203 N N . ILE B 1 103 ? 27.073 -10.216 -21.402 1.00 19.43 136 ILE B N 1
ATOM 2204 C CA . ILE B 1 103 ? 27.417 -8.836 -21.095 1.00 20.28 136 ILE B CA 1
ATOM 2205 C C . ILE B 1 103 ? 27.813 -8.761 -19.616 1.00 21.05 136 ILE B C 1
ATOM 2206 O O . ILE B 1 103 ? 27.118 -9.305 -18.752 1.00 17.46 136 ILE B O 1
ATOM 2211 N N . SER B 1 104 ? 28.924 -8.088 -19.311 1.00 21.61 137 SER B N 1
ATOM 2212 C CA . SER B 1 104 ? 29.331 -7.982 -17.919 1.00 21.69 137 SER B CA 1
ATOM 2213 C C . SER B 1 104 ? 29.887 -6.610 -17.539 1.00 18.05 137 SER B C 1
ATOM 2214 O O . SER B 1 104 ? 29.934 -5.684 -18.343 1.00 20.35 137 SER B O 1
ATOM 2217 N N . ASP B 1 105 ? 30.297 -6.508 -16.291 1.00 21.77 138 ASP B N 1
ATOM 2218 C CA . ASP B 1 105 ? 30.892 -5.284 -15.780 1.00 22.85 138 ASP B CA 1
ATOM 2219 C C . ASP B 1 105 ? 32.339 -5.206 -16.259 1.00 24.43 138 ASP B C 1
ATOM 2220 O O . ASP B 1 105 ? 33.021 -6.219 -16.338 1.00 27.68 138 ASP B O 1
ATOM 2225 N N . GLY B 1 106 ? 32.796 -4.002 -16.581 1.00 27.12 139 GLY B N 1
ATOM 2226 C CA . GLY B 1 106 ? 34.120 -3.816 -17.149 1.00 31.61 139 GLY B CA 1
ATOM 2227 C C . GLY B 1 106 ? 35.273 -4.099 -16.202 1.00 34.09 139 GLY B C 1
ATOM 2228 O O . GLY B 1 106 ? 36.364 -4.457 -16.643 1.00 36.78 139 GLY B O 1
ATOM 2229 N N . GLU B 1 107 ? 35.037 -3.947 -14.902 1.00 27.29 140 GLU B N 1
ATOM 2230 C CA . GLU B 1 107 ? 36.077 -4.227 -13.916 1.00 29.42 140 GLU B CA 1
ATOM 2231 C C . GLU B 1 107 ? 36.019 -5.667 -13.414 1.00 32.46 140 GLU B C 1
ATOM 2232 O O . GLU B 1 107 ? 37.046 -6.334 -13.320 1.00 33.82 140 GLU B O 1
ATOM 2238 N N . MET B 1 108 ? 34.818 -6.145 -13.098 1.00 25.12 141 MET B N 1
ATOM 2239 C CA . MET B 1 108 ? 34.682 -7.439 -12.433 1.00 28.41 141 MET B CA 1
ATOM 2240 C C . MET B 1 108 ? 35.002 -8.611 -13.358 1.00 31.90 141 MET B C 1
ATOM 2241 O O . MET B 1 108 ? 35.323 -9.709 -12.902 1.00 36.72 141 MET B O 1
ATOM 2246 N N . VAL B 1 109 ? 34.937 -8.363 -14.656 1.00 32.89 142 VAL B N 1
ATOM 2247 C CA . VAL B 1 109 ? 35.243 -9.377 -15.656 1.00 35.28 142 VAL B CA 1
ATOM 2248 C C . VAL B 1 109 ? 36.721 -9.769 -15.594 1.00 39.92 142 VAL B C 1
ATOM 2249 O O . VAL B 1 109 ? 37.118 -10.808 -16.118 1.00 43.18 142 VAL B O 1
ATOM 2253 N N . TYR B 1 110 ? 37.530 -8.937 -14.942 1.00 44.82 143 TYR B N 1
ATOM 2254 C CA . TYR B 1 110 ? 38.963 -9.207 -14.809 1.00 50.13 143 TYR B CA 1
ATOM 2255 C C . TYR B 1 110 ? 39.327 -9.973 -13.534 1.00 50.89 143 TYR B C 1
ATOM 2256 O O . TYR B 1 110 ? 40.473 -10.393 -13.365 1.00 57.13 143 TYR B O 1
ATOM 2265 N N . SER B 1 111 ? 38.359 -10.155 -12.640 1.00 42.61 144 SER B N 1
ATOM 2266 C CA . SER B 1 111 ? 38.620 -10.816 -11.363 1.00 45.60 144 SER B CA 1
ATOM 2267 C C . SER B 1 111 ? 39.115 -12.264 -11.496 1.00 45.88 144 SER B C 1
ATOM 2268 O O . SER B 1 111 ? 38.869 -12.936 -12.501 1.00 40.56 144 SER B O 1
ATOM 2271 N N . LYS B 1 112 ? 39.806 -12.736 -10.461 1.00 51.62 145 LYS B N 1
ATOM 2272 C CA . LYS B 1 112 ? 40.417 -14.061 -10.477 1.00 49.44 145 LYS B CA 1
ATOM 2273 C C . LYS B 1 112 ? 39.384 -15.184 -10.430 1.00 43.53 145 LYS B C 1
ATOM 2274 O O . LYS B 1 112 ? 39.483 -16.157 -11.180 1.00 51.46 145 LYS B O 1
ATOM 2280 N N . GLY B 1 113 ? 38.392 -15.050 -9.558 1.00 41.23 146 GLY B N 1
ATOM 2281 C CA . GLY B 1 113 ? 37.348 -16.057 -9.464 1.00 36.96 146 GLY B CA 1
ATOM 2282 C C . GLY B 1 113 ? 36.371 -16.065 -10.636 1.00 34.84 146 GLY B C 1
ATOM 2283 O O . GLY B 1 113 ? 35.534 -16.963 -10.738 1.00 31.40 146 GLY B O 1
ATOM 2284 N N . SER B 1 114 ? 36.467 -15.078 -11.524 1.00 31.32 147 SER B N 1
ATOM 2285 C CA . SER B 1 114 ? 35.469 -14.940 -12.574 1.00 27.93 147 SER B CA 1
ATOM 2286 C C . SER B 1 114 ? 35.533 -16.087 -13.565 1.00 25.82 147 SER B C 1
ATOM 2287 O O . SER B 1 114 ? 36.609 -16.473 -14.013 1.00 33.84 147 SER B O 1
ATOM 2290 N N . GLN B 1 115 ? 34.363 -16.611 -13.920 1.00 24.21 148 GLN B N 1
ATOM 2291 C CA . GLN B 1 115 ? 34.239 -17.699 -14.878 1.00 23.71 148 GLN B CA 1
ATOM 2292 C C . GLN B 1 115 ? 34.069 -17.188 -16.313 1.00 28.48 148 GLN B C 1
ATOM 2293 O O . GLN B 1 115 ? 34.015 -17.973 -17.256 1.00 26.59 148 GLN B O 1
ATOM 2299 N N . ILE B 1 116 ? 33.976 -15.871 -16.470 1.00 28.85 149 ILE B N 1
ATOM 2300 C CA . ILE B 1 116 ? 33.767 -15.267 -17.786 1.00 31.76 149 ILE B CA 1
ATOM 2301 C C . ILE B 1 116 ? 34.939 -15.528 -18.728 1.00 28.88 149 ILE B C 1
ATOM 2302 O O . ILE B 1 116 ? 34.747 -15.854 -19.889 1.00 31.62 149 ILE B O 1
ATOM 2307 N N . SER B 1 117 ? 36.153 -15.375 -18.214 1.00 31.65 150 SER B N 1
ATOM 2308 C CA . SER B 1 117 ? 37.355 -15.650 -18.989 1.00 37.62 150 SER B CA 1
ATOM 2309 C C . SER B 1 117 ? 37.341 -17.089 -19.498 1.00 33.23 150 SER B C 1
ATOM 2310 O O . SER B 1 117 ? 37.691 -17.353 -20.646 1.00 38.31 150 SER B O 1
ATOM 2313 N N . MET B 1 118 ? 36.942 -18.015 -18.634 1.00 34.64 151 MET B N 1
ATOM 2314 C CA . MET B 1 118 ? 36.873 -19.427 -19.007 1.00 37.82 151 MET B CA 1
ATOM 2315 C C . MET B 1 118 ? 35.894 -19.646 -20.156 1.00 36.24 151 MET B C 1
ATOM 2316 O O . MET B 1 118 ? 36.229 -20.291 -21.152 1.00 38.86 151 MET B O 1
ATOM 2321 N N . LEU B 1 119 ? 34.682 -19.112 -20.010 1.00 32.57 152 LEU B N 1
ATOM 2322 C CA . LEU B 1 119 ? 33.657 -19.231 -21.048 1.00 33.66 152 LEU B CA 1
ATOM 2323 C C . LEU B 1 119 ? 34.064 -18.525 -22.346 1.00 33.88 152 LEU B C 1
ATOM 2324 O O . LEU B 1 119 ? 33.725 -18.985 -23.443 1.00 33.50 152 LEU B O 1
ATOM 2329 N N . ALA B 1 120 ? 34.790 -17.415 -22.221 1.00 27.22 153 ALA B N 1
ATOM 2330 C CA . ALA B 1 120 ? 35.330 -16.739 -23.400 1.00 31.82 153 ALA B CA 1
ATOM 2331 C C . ALA B 1 120 ? 36.246 -17.678 -24.186 1.00 34.45 153 ALA B C 1
ATOM 2332 O O . ALA B 1 120 ? 36.185 -17.746 -25.413 1.00 34.62 153 ALA B O 1
ATOM 2334 N N . GLN B 1 121 ? 37.077 -18.424 -23.470 1.00 38.24 154 GLN B N 1
ATOM 2335 C CA . GLN B 1 121 ? 37.987 -19.370 -24.108 1.00 43.91 154 GLN B CA 1
ATOM 2336 C C . GLN B 1 121 ? 37.255 -20.508 -24.834 1.00 40.81 154 GLN B C 1
ATOM 2337 O O . GLN B 1 121 ? 37.813 -21.141 -25.729 1.00 43.70 154 GLN B O 1
ATOM 2343 N N . LEU B 1 122 ? 36.004 -20.757 -24.460 1.00 38.17 155 LEU B N 1
ATOM 2344 C CA . LEU B 1 122 ? 35.191 -21.742 -25.164 1.00 38.64 155 LEU B CA 1
ATOM 2345 C C . LEU B 1 122 ? 34.517 -21.147 -26.395 1.00 39.22 155 LEU B C 1
ATOM 2346 O O . LEU B 1 122 ? 33.919 -21.871 -27.194 1.00 38.62 155 LEU B O 1
ATOM 2351 N N . GLY B 1 123 ? 34.606 -19.829 -26.551 1.00 34.89 156 GLY B N 1
ATOM 2352 C CA . GLY B 1 123 ? 34.030 -19.188 -27.721 1.00 32.48 156 GLY B CA 1
ATOM 2353 C C . GLY B 1 123 ? 32.781 -18.364 -27.456 1.00 27.88 156 GLY B C 1
ATOM 2354 O O . GLY B 1 123 ? 32.114 -17.910 -28.387 1.00 30.49 156 GLY B O 1
ATOM 2355 N N . VAL B 1 124 ? 32.462 -18.155 -26.184 1.00 28.03 157 VAL B N 1
ATOM 2356 C CA . VAL B 1 124 ? 31.346 -17.277 -25.852 1.00 26.92 157 VAL B CA 1
ATOM 2357 C C . VAL B 1 124 ? 31.768 -15.811 -26.022 1.00 24.29 157 VAL B C 1
ATOM 2358 O O . VAL B 1 124 ? 32.744 -15.375 -25.419 1.00 26.02 157 VAL B O 1
ATOM 2362 N N . PRO B 1 125 ? 31.051 -15.049 -26.864 1.00 25.90 158 PRO B N 1
ATOM 2363 C CA . PRO B 1 125 ? 31.409 -13.632 -26.995 1.00 28.67 158 PRO B CA 1
ATOM 2364 C C . PRO B 1 125 ? 31.028 -12.852 -25.738 1.00 24.03 158 PRO B C 1
ATOM 2365 O O . PRO B 1 125 ? 29.976 -13.094 -25.156 1.00 24.76 158 PRO B O 1
ATOM 2369 N N . VAL B 1 126 ? 31.899 -11.938 -25.323 1.00 23.90 159 VAL B N 1
ATOM 2370 C CA . VAL B 1 126 ? 31.685 -11.141 -24.126 1.00 25.67 159 VAL B CA 1
ATOM 2371 C C . VAL B 1 126 ? 31.800 -9.654 -24.472 1.00 31.57 159 VAL B C 1
ATOM 2372 O O . VAL B 1 126 ? 32.744 -9.240 -25.149 1.00 33.09 159 VAL B O 1
ATOM 2376 N N . ARG B 1 127 ? 30.838 -8.849 -24.027 1.00 22.69 160 ARG B N 1
ATOM 2377 C CA . ARG B 1 127 ? 30.951 -7.401 -24.202 1.00 25.77 160 ARG B CA 1
ATOM 2378 C C . ARG B 1 127 ? 30.790 -6.687 -22.870 1.00 23.96 160 ARG B C 1
ATOM 2379 O O . ARG B 1 127 ? 30.030 -7.125 -22.006 1.00 21.80 160 ARG B O 1
ATOM 2387 N N . VAL B 1 128 ? 31.546 -5.611 -22.695 1.00 26.41 161 VAL B N 1
ATOM 2388 C CA . VAL B 1 128 ? 31.515 -4.838 -21.466 1.00 25.27 161 VAL B CA 1
ATOM 2389 C C . VAL B 1 128 ? 31.459 -3.354 -21.826 1.00 27.60 161 VAL B C 1
ATOM 2390 O O . VAL B 1 128 ? 31.877 -2.952 -22.919 1.00 29.34 161 VAL B O 1
ATOM 2394 N N . PRO B 1 129 ? 30.919 -2.526 -20.922 1.00 24.55 162 PRO B N 1
ATOM 2395 C CA . PRO B 1 129 ? 30.942 -1.088 -21.228 1.00 30.73 162 PRO B CA 1
ATOM 2396 C C . PRO B 1 129 ? 32.338 -0.501 -21.028 1.00 33.54 162 PRO B C 1
ATOM 2397 O O . PRO B 1 129 ? 33.117 -1.027 -20.233 1.00 36.12 162 PRO B O 1
ATOM 2401 N N . ILE B 1 130 ? 32.644 0.573 -21.749 1.00 36.96 163 ILE B N 1
ATOM 2402 C CA . ILE B 1 130 ? 33.860 1.341 -21.509 1.00 44.54 163 ILE B CA 1
ATOM 2403 C C . ILE B 1 130 ? 33.472 2.576 -20.698 1.00 43.10 163 ILE B C 1
ATOM 2404 O O . ILE B 1 130 ? 33.222 3.652 -21.248 1.00 48.79 163 ILE B O 1
ATOM 2409 N N . THR B 1 131 ? 33.391 2.397 -19.386 1.00 44.18 164 THR B N 1
ATOM 2410 C CA . THR B 1 131 ? 32.989 3.455 -18.468 1.00 41.51 164 THR B CA 1
ATOM 2411 C C . THR B 1 131 ? 33.492 3.114 -17.084 1.00 41.21 164 THR B C 1
ATOM 2412 O O . THR B 1 131 ? 34.035 2.035 -16.850 1.00 45.24 164 THR B O 1
ATOM 2416 N N . THR B 1 132 ? 33.270 4.041 -16.162 1.00 41.24 165 THR B N 1
ATOM 2417 C CA . THR B 1 132 ? 33.604 3.845 -14.765 1.00 43.04 165 THR B CA 1
ATOM 2418 C C . THR B 1 132 ? 32.446 3.169 -14.020 1.00 41.19 165 THR B C 1
ATOM 2419 O O . THR B 1 132 ? 32.667 2.361 -13.112 1.00 36.66 165 THR B O 1
ATOM 2423 N N . ASN B 1 133 ? 31.215 3.484 -14.419 1.00 25.08 166 ASN B N 1
ATOM 2424 C CA . ASN B 1 133 ? 30.044 3.023 -13.678 1.00 23.51 166 ASN B CA 1
ATOM 2425 C C . ASN B 1 133 ? 29.871 1.500 -13.750 1.00 23.28 166 ASN B C 1
ATOM 2426 O O . ASN B 1 133 ? 30.510 0.831 -14.566 1.00 24.83 166 ASN B O 1
ATOM 2431 N N . LEU B 1 134 ? 29.008 0.955 -12.899 1.00 18.82 167 LEU B N 1
ATOM 2432 C CA . LEU B 1 134 ? 28.854 -0.502 -12.825 1.00 21.18 167 LEU B CA 1
ATOM 2433 C C . LEU B 1 134 ? 27.790 -1.035 -13.787 1.00 19.03 167 LEU B C 1
ATOM 2434 O O . LEU B 1 134 ? 26.706 -0.463 -13.892 1.00 17.88 167 LEU B O 1
ATOM 2439 N N . MET B 1 135 ? 28.099 -2.139 -14.468 1.00 18.63 168 MET B N 1
ATOM 2440 C CA . MET B 1 135 ? 27.072 -2.889 -15.190 1.00 17.91 168 MET B CA 1
ATOM 2441 C C . MET B 1 135 ? 26.454 -3.813 -14.162 1.00 15.91 168 MET B C 1
ATOM 2442 O O . MET B 1 135 ? 26.953 -4.924 -13.893 1.00 16.04 168 MET B O 1
ATOM 2447 N N . HIS B 1 136 ? 25.381 -3.332 -13.556 1.00 14.86 169 HIS B N 1
ATOM 2448 C CA . HIS B 1 136 ? 24.887 -3.928 -12.327 1.00 16.29 169 HIS B CA 1
ATOM 2449 C C . HIS B 1 136 ? 23.583 -4.697 -12.553 1.00 22.61 169 HIS B C 1
ATOM 2450 O O . HIS B 1 136 ? 22.904 -5.079 -11.599 1.00 27.30 169 HIS B O 1
ATOM 2457 N N . ASN B 1 137 ? 23.243 -4.932 -13.814 1.00 21.58 170 ASN B N 1
ATOM 2458 C CA . ASN B 1 137 ? 22.147 -5.848 -14.125 1.00 23.15 170 ASN B CA 1
ATOM 2459 C C . ASN B 1 137 ? 22.525 -7.262 -13.769 1.00 25.95 170 ASN B C 1
ATOM 2460 O O . ASN B 1 137 ? 23.707 -7.636 -13.817 1.00 24.30 170 ASN B O 1
ATOM 2465 N N . LYS B 1 138 ? 21.529 -8.053 -13.393 1.00 22.89 171 LYS B N 1
ATOM 2466 C CA . LYS B 1 138 ? 21.757 -9.465 -13.140 1.00 23.23 171 LYS B CA 1
ATOM 2467 C C . LYS B 1 138 ? 20.589 -10.246 -13.735 1.00 23.38 171 LYS B C 1
ATOM 2468 O O . LYS B 1 138 ? 19.777 -10.810 -13.003 1.00 25.74 171 LYS B O 1
ATOM 2474 N N . PHE B 1 139 ? 20.497 -10.267 -15.061 1.00 21.80 172 PHE B N 1
ATOM 2475 C CA . PHE B 1 139 ? 19.431 -11.044 -15.693 1.00 18.39 172 PHE B CA 1
ATOM 2476 C C . PHE B 1 139 ? 19.920 -11.972 -16.796 1.00 22.02 172 PHE B C 1
ATOM 2477 O O . PHE B 1 139 ? 21.002 -11.785 -17.372 1.00 17.54 172 PHE B O 1
ATOM 2485 N N . CYS B 1 140 ? 19.093 -12.969 -17.089 1.00 18.29 173 CYS B N 1
ATOM 2486 C CA . CYS B 1 140 ? 19.428 -13.991 -18.058 1.00 17.09 173 CYS B CA 1
ATOM 2487 C C . CYS B 1 140 ? 18.139 -14.256 -18.822 1.00 20.91 173 CYS B C 1
ATOM 2488 O O . CYS B 1 140 ? 17.115 -14.560 -18.200 1.00 19.53 173 CYS B O 1
ATOM 2491 N N . ILE B 1 141 ? 18.161 -14.096 -20.145 1.00 14.96 174 ILE B N 1
ATOM 2492 C CA . ILE B 1 141 ? 16.990 -14.443 -20.954 1.00 18.74 174 ILE B CA 1
ATOM 2493 C C . ILE B 1 141 ? 17.241 -15.686 -21.782 1.00 16.63 174 ILE B C 1
ATOM 2494 O O . ILE B 1 141 ? 18.185 -15.748 -22.570 1.00 17.18 174 ILE B O 1
ATOM 2499 N N . ILE B 1 142 ? 16.366 -16.661 -21.597 1.00 18.55 175 ILE B N 1
ATOM 2500 C CA . ILE B 1 142 ? 16.467 -17.953 -22.263 1.00 15.92 175 ILE B CA 1
ATOM 2501 C C . ILE B 1 142 ? 15.402 -17.987 -23.348 1.00 19.26 175 ILE B C 1
ATOM 2502 O O . ILE B 1 142 ? 14.225 -17.738 -23.067 1.00 16.20 175 ILE B O 1
ATOM 2507 N N . ASP B 1 143 ? 15.832 -18.258 -24.585 1.00 15.74 176 ASP B N 1
ATOM 2508 C CA . ASP B 1 143 ? 14.928 -18.417 -25.723 1.00 18.12 176 ASP B CA 1
ATOM 2509 C C . ASP B 1 143 ? 13.969 -17.231 -25.874 1.00 16.86 176 ASP B C 1
ATOM 2510 O O . ASP B 1 143 ? 12.787 -17.401 -26.168 1.00 16.70 176 ASP B O 1
ATOM 2515 N N . GLY B 1 144 ? 14.493 -16.019 -25.672 1.00 17.82 177 GLY B N 1
ATOM 2516 C CA . GLY B 1 144 ? 13.705 -14.805 -25.832 1.00 18.50 177 GLY B CA 1
ATOM 2517 C C . GLY B 1 144 ? 13.145 -14.704 -27.244 1.00 19.14 177 GLY B C 1
ATOM 2518 O O . GLY B 1 144 ? 13.879 -14.899 -28.212 1.00 17.67 177 GLY B O 1
ATOM 2519 N N . PHE B 1 145 ? 11.859 -14.397 -27.377 1.00 19.24 178 PHE B N 1
ATOM 2520 C CA . PHE B 1 145 ? 11.225 -14.411 -28.703 1.00 23.07 178 PHE B CA 1
ATOM 2521 C C . PHE B 1 145 ? 11.997 -13.624 -29.764 1.00 24.77 178 PHE B C 1
ATOM 2522 O O . PHE B 1 145 ? 12.279 -14.155 -30.838 1.00 20.29 178 PHE B O 1
ATOM 2530 N N . GLU B 1 146 ? 12.341 -12.375 -29.453 1.00 20.11 179 GLU B N 1
ATOM 2531 C CA . GLU B 1 146 ? 13.026 -11.498 -30.409 1.00 22.86 179 GLU B CA 1
ATOM 2532 C C . GLU B 1 146 ? 14.390 -12.066 -30.803 1.00 22.13 179 GLU B C 1
ATOM 2533 O O . GLU B 1 146 ? 14.849 -11.905 -31.939 1.00 21.82 179 GLU B O 1
ATOM 2539 N N . ARG B 1 147 ? 15.034 -12.746 -29.861 1.00 19.53 180 ARG B N 1
ATOM 2540 C CA . ARG B 1 147 ? 16.330 -13.352 -30.114 1.00 19.98 180 ARG B CA 1
ATOM 2541 C C . ARG B 1 147 ? 16.238 -14.636 -30.945 1.00 20.84 180 ARG B C 1
ATOM 2542 O O . ARG B 1 147 ? 17.026 -14.829 -31.869 1.00 20.16 180 ARG B O 1
ATOM 2550 N N . VAL B 1 148 ? 15.290 -15.518 -30.619 1.00 18.88 181 VAL B N 1
ATOM 2551 C CA . VAL B 1 148 ? 15.143 -16.773 -31.373 1.00 18.31 181 VAL B CA 1
ATOM 2552 C C . VAL B 1 148 ? 14.721 -16.467 -32.814 1.00 18.63 181 VAL B C 1
ATOM 2553 O O . VAL B 1 148 ? 15.196 -17.100 -33.762 1.00 18.26 181 VAL B O 1
ATOM 2557 N N . GLU B 1 149 ? 13.844 -15.483 -32.978 1.00 19.69 182 GLU B N 1
ATOM 2558 C CA . GLU B 1 149 ? 13.420 -15.062 -34.328 1.00 25.41 182 GLU B CA 1
ATOM 2559 C C . GLU B 1 149 ? 14.597 -14.461 -35.113 1.00 22.39 182 GLU B C 1
ATOM 2560 O O . GLU B 1 149 ? 14.740 -14.716 -36.310 1.00 25.38 182 GLU B O 1
ATOM 2566 N N . GLU B 1 150 ? 15.456 -13.696 -34.436 1.00 21.87 183 GLU B N 1
ATOM 2567 C CA . GLU B 1 150 ? 16.691 -13.186 -35.061 1.00 22.77 183 GLU B CA 1
ATOM 2568 C C . GLU B 1 150 ? 17.590 -14.318 -35.564 1.00 22.52 183 GLU B C 1
ATOM 2569 O O . GLU B 1 150 ? 18.080 -14.280 -36.693 1.00 25.03 183 GLU B O 1
ATOM 2575 N N . ILE B 1 151 ? 17.779 -15.337 -34.731 1.00 17.70 184 ILE B N 1
ATOM 2576 C CA . ILE B 1 151 ? 18.589 -16.485 -35.088 1.00 18.81 184 ILE B CA 1
ATOM 2577 C C . ILE B 1 151 ? 17.983 -17.245 -36.278 1.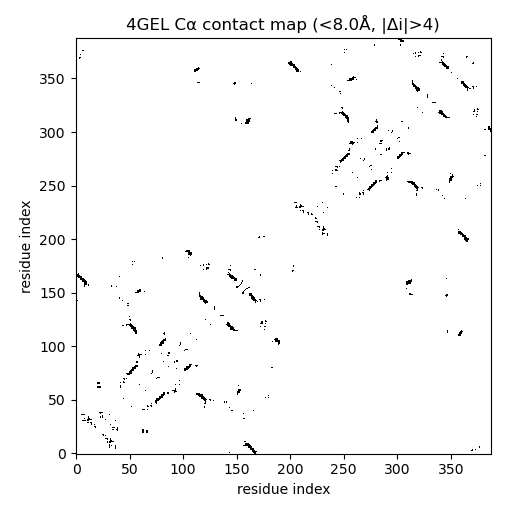00 23.10 184 ILE B C 1
ATOM 2578 O O . ILE B 1 151 ? 18.704 -17.652 -37.197 1.00 24.25 184 ILE B O 1
ATOM 2583 N N . ARG B 1 152 ? 16.664 -17.419 -36.270 1.00 18.98 185 ARG B N 1
ATOM 2584 C CA . ARG B 1 152 ? 15.981 -18.098 -37.381 1.00 19.21 185 ARG B CA 1
ATOM 2585 C C . ARG B 1 152 ? 16.267 -17.366 -38.690 1.00 23.64 185 ARG B C 1
ATOM 2586 O O . ARG B 1 152 ? 16.612 -17.987 -39.695 1.00 24.21 185 ARG B O 1
ATOM 2594 N N . LEU B 1 153 ? 16.113 -16.044 -38.657 1.00 21.95 186 LEU B N 1
ATOM 2595 C CA . LEU B 1 153 ? 16.326 -15.201 -39.827 1.00 25.73 186 LEU B CA 1
ATOM 2596 C C . LEU B 1 153 ? 17.781 -15.212 -40.283 1.00 30.10 186 LEU B C 1
ATOM 2597 O O . LEU B 1 153 ? 18.051 -15.320 -41.478 1.00 28.70 186 LEU B O 1
ATOM 2602 N N . LEU B 1 154 ? 18.714 -15.108 -39.336 1.00 25.79 187 LEU B N 1
ATOM 2603 C CA . LEU B 1 154 ? 20.144 -15.159 -39.652 1.00 30.47 187 LEU B CA 1
ATOM 2604 C C . LEU B 1 154 ? 20.586 -16.500 -40.247 1.00 35.16 187 LEU B C 1
ATOM 2605 O O . LEU B 1 154 ? 21.473 -16.548 -41.099 1.00 36.35 187 LEU B O 1
ATOM 2610 N N . ARG B 1 155 ? 19.974 -17.591 -39.800 1.00 29.92 188 ARG B N 1
ATOM 2611 C CA . ARG B 1 155 ? 20.308 -18.912 -40.322 1.00 31.67 188 ARG B CA 1
ATOM 2612 C C . ARG B 1 155 ? 19.484 -19.263 -41.562 1.00 32.45 188 ARG B C 1
ATOM 2613 O O . ARG B 1 155 ? 19.579 -20.372 -42.078 1.00 33.38 188 ARG B O 1
ATOM 2621 N N . LYS B 1 156 ? 18.676 -18.309 -42.020 1.00 29.28 189 LYS B N 1
ATOM 2622 C CA . LYS B 1 156 ? 17.781 -18.485 -43.166 1.00 28.33 189 LYS B CA 1
ATOM 2623 C C . LYS B 1 156 ? 16.914 -19.735 -43.067 1.00 32.41 189 LYS B C 1
ATOM 2624 O O . LYS B 1 156 ? 16.794 -20.491 -44.029 1.00 32.04 189 LYS B O 1
ATOM 2630 N N . LEU B 1 157 ? 16.313 -19.950 -41.903 1.00 26.95 190 LEU B N 1
ATOM 2631 C CA . LEU B 1 157 ? 15.486 -21.130 -41.673 1.00 29.47 190 LEU B CA 1
ATOM 2632 C C . LEU B 1 157 ? 14.017 -20.747 -41.770 1.00 24.37 190 LEU B C 1
ATOM 2633 O O . LEU B 1 157 ? 13.647 -19.612 -41.472 1.00 24.60 190 LEU B O 1
ATOM 2638 N N . LYS B 1 158 ? 13.176 -21.689 -42.189 1.00 23.87 191 LYS B N 1
ATOM 2639 C CA . LYS B 1 158 ? 11.742 -21.425 -42.311 1.00 24.94 191 LYS B CA 1
ATOM 2640 C C . LYS B 1 158 ? 10.977 -21.724 -41.030 1.00 21.87 191 LYS B C 1
ATOM 2641 O O . LYS B 1 158 ? 9.808 -21.365 -40.901 1.00 22.43 191 LYS B O 1
ATOM 2647 N N . PHE B 1 159 ? 11.622 -22.398 -40.088 1.00 21.27 192 PHE B N 1
ATOM 2648 C CA . PHE B 1 159 ? 10.959 -22.712 -38.828 1.00 22.05 192 PHE B CA 1
ATOM 2649 C C . PHE B 1 159 ? 11.986 -22.946 -37.713 1.00 20.31 192 PHE B C 1
ATOM 2650 O O . PHE B 1 159 ? 13.196 -23.029 -37.970 1.00 22.26 192 PHE B O 1
ATOM 2658 N N . MET B 1 160 ? 11.492 -23.062 -36.478 1.00 18.29 193 MET B N 1
ATOM 2659 C CA . MET B 1 160 ? 12.321 -23.471 -35.336 1.00 15.79 193 MET B CA 1
ATOM 2660 C C . MET B 1 160 ? 11.610 -24.568 -34.531 1.00 16.90 193 MET B C 1
ATOM 2661 O O . MET B 1 160 ? 10.400 -24.784 -34.692 1.00 21.37 193 MET B O 1
ATOM 2666 N N . ARG B 1 161 ? 12.361 -25.264 -33.681 1.00 20.04 194 ARG B N 1
ATOM 2667 C CA . ARG B 1 161 ? 11.774 -26.214 -32.731 1.00 21.85 194 ARG B CA 1
ATOM 2668 C C . ARG B 1 161 ? 10.926 -25.466 -31.684 1.00 20.78 194 ARG B C 1
ATOM 2669 O O . ARG B 1 161 ? 11.107 -24.258 -31.486 1.00 21.19 194 ARG B O 1
ATOM 2677 N N . PRO B 1 162 ? 10.013 -26.177 -30.999 1.00 22.69 195 PRO B N 1
ATOM 2678 C CA . PRO B 1 162 ? 9.192 -25.554 -29.948 1.00 20.40 195 PRO B CA 1
ATOM 2679 C C . PRO B 1 162 ? 10.053 -24.964 -28.834 1.00 20.13 195 PRO B C 1
ATOM 2680 O O . PRO B 1 162 ? 11.038 -25.582 -28.451 1.00 20.62 195 PRO B O 1
ATOM 2684 N N . CYS B 1 163 ? 9.678 -23.796 -28.325 1.00 19.82 196 CYS B N 1
ATOM 2685 C CA . CYS B 1 163 ? 10.421 -23.172 -27.228 1.00 22.99 196 CYS B CA 1
ATOM 2686 C C . CYS B 1 163 ? 9.587 -22.058 -26.598 1.00 24.52 196 CYS B C 1
ATOM 2687 O O . CYS B 1 163 ? 8.597 -21.624 -27.184 1.00 23.74 196 CYS B O 1
ATOM 2690 N N . TYR B 1 164 ? 9.950 -21.615 -25.390 1.00 23.90 197 TYR B N 1
ATOM 2691 C CA . TYR B 1 164 ? 9.323 -20.415 -24.840 1.00 24.35 197 TYR B CA 1
ATOM 2692 C C . TYR B 1 164 ? 10.286 -19.624 -23.977 1.00 20.18 197 TYR B C 1
ATOM 2693 O O . TYR B 1 164 ? 11.256 -20.173 -23.449 1.00 20.47 197 TYR B O 1
ATOM 2702 N N . SER B 1 165 ? 10.019 -18.332 -23.862 1.00 19.76 198 SER B N 1
ATOM 2703 C CA . SER B 1 165 ? 10.952 -17.423 -23.210 1.00 21.21 198 SER B CA 1
ATOM 2704 C C . SER B 1 165 ? 10.864 -17.534 -21.710 1.00 18.80 198 SER B C 1
ATOM 2705 O O . SER B 1 165 ? 9.771 -17.630 -21.158 1.00 17.84 198 SER B O 1
ATOM 2708 N N . ILE B 1 166 ? 12.026 -17.511 -21.064 1.00 17.67 199 ILE B N 1
ATOM 2709 C CA A ILE B 1 166 ? 12.096 -17.455 -19.609 0.50 17.13 199 ILE B CA 1
ATOM 2710 C CA B ILE B 1 166 ? 12.122 -17.478 -19.606 0.50 17.14 199 ILE B CA 1
ATOM 2711 C C . ILE B 1 166 ? 13.115 -16.401 -19.204 1.00 19.25 199 ILE B C 1
ATOM 2712 O O . ILE B 1 166 ? 14.206 -16.337 -19.757 1.00 20.22 199 ILE B O 1
ATOM 2721 N N . VAL B 1 167 ? 12.755 -15.555 -18.244 1.00 16.32 200 VAL B N 1
ATOM 2722 C CA . VAL B 1 167 ? 13.749 -14.627 -17.719 1.00 15.02 200 VAL B CA 1
ATOM 2723 C C . VAL B 1 167 ? 14.024 -14.910 -16.229 1.00 16.87 200 VAL B C 1
ATOM 2724 O O . VAL B 1 167 ? 13.110 -15.232 -15.466 1.00 16.98 200 VAL B O 1
ATOM 2728 N N . ILE B 1 168 ? 15.297 -14.839 -15.851 1.00 15.34 201 ILE B N 1
ATOM 2729 C CA . ILE B 1 168 ? 15.745 -14.949 -14.459 1.00 14.52 201 ILE B CA 1
ATOM 2730 C C . ILE B 1 168 ? 16.375 -13.610 -14.123 1.00 17.51 201 ILE B C 1
ATOM 2731 O O . ILE B 1 168 ? 17.325 -13.200 -14.783 1.00 19.26 201 ILE B O 1
ATOM 2736 N N . SER B 1 169 ? 15.848 -12.910 -13.127 1.00 17.70 202 SER B N 1
ATOM 2737 C CA . SER B 1 169 ? 16.409 -11.599 -12.779 1.00 15.45 202 SER B CA 1
ATOM 2738 C C . SER B 1 169 ? 16.127 -11.201 -11.346 1.00 19.45 202 SER B C 1
ATOM 2739 O O . SER B 1 169 ? 15.067 -11.504 -10.817 1.00 22.18 202 SER B O 1
ATOM 2742 N N . GLY B 1 170 ? 17.061 -10.473 -10.739 1.00 19.18 203 GLY B N 1
ATOM 2743 C CA . GLY B 1 170 ? 16.868 -9.983 -9.387 1.00 19.27 203 GLY B CA 1
ATOM 2744 C C . GLY B 1 170 ? 18.164 -9.422 -8.850 1.00 22.03 203 GLY B C 1
ATOM 2745 O O . GLY B 1 170 ? 18.897 -8.759 -9.577 1.00 23.15 203 GLY B O 1
ATOM 2746 N N . SER B 1 171 ? 18.452 -9.703 -7.582 1.00 17.44 204 SER B N 1
ATOM 2747 C CA . SER B 1 171 ? 19.653 -9.173 -6.945 1.00 18.80 204 SER B CA 1
ATOM 2748 C C . SER B 1 171 ? 20.732 -10.240 -6.826 1.00 23.24 204 SER B C 1
ATOM 2749 O O . SER B 1 171 ? 21.876 -9.936 -6.488 1.00 26.11 204 SER B O 1
ATOM 2752 N N . VAL B 1 172 ? 20.353 -11.481 -7.124 1.00 24.07 205 VAL B N 1
ATOM 2753 C CA . VAL B 1 172 ? 21.252 -12.647 -7.100 1.00 27.71 205 VAL B CA 1
ATOM 2754 C C . VAL B 1 172 ? 22.422 -12.535 -8.081 1.00 28.80 205 VAL B C 1
ATOM 2755 O O . VAL B 1 172 ? 22.203 -12.323 -9.263 1.00 23.11 205 VAL B O 1
ATOM 2759 N N . ASN B 1 173 ? 23.657 -12.661 -7.588 1.00 23.97 206 ASN B N 1
ATOM 2760 C CA . ASN B 1 173 ? 24.821 -12.876 -8.458 1.00 26.82 206 ASN B CA 1
ATOM 2761 C C . ASN B 1 173 ? 25.163 -14.367 -8.496 1.00 27.94 206 ASN B C 1
ATOM 2762 O O . ASN B 1 173 ? 24.964 -15.070 -7.507 1.00 33.51 206 ASN B O 1
ATOM 2767 N N . TRP B 1 174 ? 25.683 -14.855 -9.618 1.00 23.21 207 TRP B N 1
ATOM 2768 C CA . TRP B 1 174 ? 25.951 -16.292 -9.748 1.00 24.66 207 TRP B CA 1
ATOM 2769 C C . TRP B 1 174 ? 27.286 -16.599 -9.096 1.00 26.18 207 TRP B C 1
ATOM 2770 O O . TRP B 1 174 ? 28.311 -16.650 -9.764 1.00 24.99 207 TRP B O 1
ATOM 2781 N N . THR B 1 175 ? 27.254 -16.788 -7.783 1.00 29.76 208 THR B N 1
ATOM 2782 C CA . THR B 1 175 ? 28.462 -16.854 -6.966 1.00 30.03 208 THR B CA 1
ATOM 2783 C C . THR B 1 175 ? 28.833 -18.277 -6.555 1.00 28.64 208 THR B C 1
ATOM 2784 O O . THR B 1 175 ? 27.964 -19.113 -6.313 1.00 29.73 208 THR B O 1
ATOM 2788 N N . ALA B 1 176 ? 30.136 -18.525 -6.453 1.00 30.99 209 ALA B N 1
ATOM 2789 C CA . ALA B 1 176 ? 30.651 -19.742 -5.842 1.00 28.03 209 ALA B CA 1
ATOM 2790 C C . ALA B 1 176 ? 30.138 -19.852 -4.399 1.00 35.80 209 ALA B C 1
ATOM 2791 O O . ALA B 1 176 ? 29.880 -18.827 -3.748 1.00 35.61 209 ALA B O 1
ATOM 2793 N N . LEU B 1 177 ? 29.975 -21.088 -3.915 1.00 34.44 210 LEU B N 1
ATOM 2794 C CA . LEU B 1 177 ? 29.516 -21.344 -2.537 1.00 35.32 210 LEU B CA 1
ATOM 2795 C C . LEU B 1 177 ? 30.286 -20.527 -1.505 1.00 39.63 210 LEU B C 1
ATOM 2796 O O . LEU B 1 177 ? 29.697 -19.983 -0.573 1.00 43.80 210 LEU B O 1
ATOM 2801 N N . GLY B 1 178 ? 31.602 -20.447 -1.681 1.00 38.06 211 GLY B N 1
ATOM 2802 C CA . GLY B 1 178 ? 32.458 -19.687 -0.781 1.00 47.59 211 GLY B CA 1
ATOM 2803 C C . GLY B 1 178 ? 32.168 -18.193 -0.710 1.00 49.31 211 GLY B C 1
ATOM 2804 O O . GLY B 1 178 ? 32.608 -17.520 0.226 1.00 52.40 211 GLY B O 1
ATOM 2805 N N . LEU B 1 179 ? 31.436 -17.671 -1.695 1.00 38.97 212 LEU B N 1
ATOM 2806 C CA . LEU B 1 179 ? 31.030 -16.261 -1.715 1.00 43.39 212 LEU B CA 1
ATOM 2807 C C . LEU B 1 179 ? 29.520 -16.087 -1.492 1.00 46.05 212 LEU B C 1
ATOM 2808 O O . LEU B 1 179 ? 28.977 -14.992 -1.671 1.00 46.68 212 LEU B O 1
ATOM 2813 N N . GLY B 1 180 ? 28.848 -17.166 -1.098 1.00 47.00 213 GLY B N 1
ATOM 2814 C CA . GLY B 1 180 ? 27.403 -17.148 -0.935 1.00 45.02 213 GLY B CA 1
ATOM 2815 C C . GLY B 1 180 ? 26.933 -16.810 0.471 1.00 39.73 213 GLY B C 1
ATOM 2816 O O . GLY B 1 180 ? 27.654 -16.185 1.251 1.00 37.83 213 GLY B O 1
ATOM 2817 N N . GLY B 1 181 ? 25.711 -17.219 0.795 1.00 31.97 214 GLY B N 1
ATOM 2818 C CA . GLY B 1 181 ? 25.167 -16.972 2.114 1.00 30.92 214 GLY B CA 1
ATOM 2819 C C . GLY B 1 181 ? 24.483 -15.631 2.301 1.00 29.77 214 GLY B C 1
ATOM 2820 O O . GLY B 1 181 ? 24.035 -15.329 3.401 1.00 26.61 214 GLY B O 1
ATOM 2821 N N . ASN B 1 182 ? 24.382 -14.828 1.241 1.00 26.76 215 ASN B N 1
ATOM 2822 C CA . ASN B 1 182 ? 23.719 -13.536 1.359 1.00 25.54 215 ASN B CA 1
ATOM 2823 C C . ASN B 1 182 ? 22.202 -13.656 1.336 1.00 26.10 215 ASN B C 1
ATOM 2824 O O . ASN B 1 182 ? 21.657 -14.699 0.966 1.00 23.36 215 ASN B O 1
ATOM 2829 N N . TRP B 1 183 ? 21.523 -12.580 1.731 1.00 22.50 216 TRP B N 1
ATOM 2830 C CA . TRP B 1 183 ? 20.093 -12.449 1.475 1.00 19.51 216 TRP B CA 1
ATOM 2831 C C . TRP B 1 183 ? 19.974 -11.893 0.061 1.00 25.41 216 TRP B C 1
ATOM 2832 O O . TRP B 1 183 ? 20.521 -10.840 -0.240 1.00 21.09 216 TRP B O 1
ATOM 2843 N N . GLU B 1 184 ? 19.287 -12.620 -0.817 1.00 20.95 217 GLU B N 1
ATOM 2844 C CA . GLU B 1 184 ? 19.188 -12.241 -2.229 1.00 26.22 217 GLU B CA 1
ATOM 2845 C C . GLU B 1 184 ? 17.929 -12.861 -2.800 1.00 25.89 217 GLU B C 1
ATOM 2846 O O . GLU B 1 184 ? 17.377 -13.797 -2.216 1.00 22.48 217 GLU B O 1
ATOM 2852 N N . ASN B 1 185 ? 17.459 -12.339 -3.929 1.00 20.24 218 ASN B N 1
ATOM 2853 C CA . ASN B 1 185 ? 16.311 -12.954 -4.593 1.00 17.36 218 ASN B CA 1
ATOM 2854 C C . ASN B 1 185 ? 16.485 -12.928 -6.097 1.00 18.51 218 ASN B C 1
ATOM 2855 O O . ASN B 1 185 ? 17.236 -12.118 -6.622 1.00 23.69 218 ASN B O 1
ATOM 2860 N N . CYS B 1 186 ? 15.784 -13.807 -6.806 1.00 19.15 219 CYS B N 1
ATOM 2861 C CA . CYS B 1 186 ? 15.602 -13.577 -8.226 1.00 18.32 219 CYS B CA 1
ATOM 2862 C C . CYS B 1 186 ? 14.246 -14.125 -8.633 1.00 22.61 219 CYS B C 1
ATOM 2863 O O . CYS B 1 186 ? 13.754 -15.097 -8.056 1.00 19.12 219 CYS B O 1
ATOM 2866 N N . ILE B 1 187 ? 13.635 -13.464 -9.605 1.00 19.39 220 ILE B N 1
ATOM 2867 C CA . ILE B 1 187 ? 12.393 -13.933 -10.182 1.00 20.04 220 ILE B CA 1
ATOM 2868 C C . ILE B 1 187 ? 12.729 -14.814 -11.367 1.00 23.64 220 ILE B C 1
ATOM 2869 O O . ILE B 1 187 ? 13.702 -14.566 -12.075 1.00 22.77 220 ILE B O 1
ATOM 2874 N N . ILE B 1 188 ? 11.934 -15.858 -11.560 1.00 18.36 221 ILE B N 1
ATOM 2875 C CA . ILE B 1 188 ? 12.039 -16.708 -12.725 1.00 16.58 221 ILE B CA 1
ATOM 2876 C C . ILE B 1 188 ? 10.648 -16.748 -13.300 1.00 22.32 221 ILE B C 1
ATOM 2877 O O . ILE B 1 188 ? 9.717 -17.207 -12.645 1.00 24.16 221 ILE B O 1
ATOM 2882 N N . THR B 1 189 ? 10.491 -16.243 -14.516 1.00 19.02 222 THR B N 1
ATOM 2883 C CA . THR B 1 189 ? 9.157 -16.124 -15.075 1.00 20.75 222 THR B CA 1
ATOM 2884 C C . THR B 1 189 ? 9.135 -16.247 -16.587 1.00 22.68 222 THR B C 1
ATOM 2885 O O . THR B 1 189 ? 10.099 -15.887 -17.279 1.00 18.58 222 THR B O 1
ATOM 2889 N N . ALA B 1 190 ? 8.011 -16.758 -17.082 1.00 23.15 223 ALA B N 1
ATOM 2890 C CA . ALA B 1 190 ? 7.732 -16.830 -18.508 1.00 20.52 223 ALA B CA 1
ATOM 2891 C C . ALA B 1 190 ? 6.817 -15.705 -18.947 1.00 26.40 223 ALA B C 1
ATOM 2892 O O . ALA B 1 190 ? 6.339 -15.709 -20.087 1.00 25.99 223 ALA B O 1
ATOM 2894 N N . ASP B 1 191 ? 6.548 -14.758 -18.045 1.00 25.60 224 ASP B N 1
ATOM 2895 C CA . ASP B 1 191 ? 5.691 -13.612 -18.367 1.00 26.45 224 ASP B CA 1
ATOM 2896 C C . ASP B 1 191 ? 6.171 -12.928 -19.645 1.00 28.09 224 ASP B C 1
ATOM 2897 O O . ASP B 1 191 ? 7.322 -12.493 -19.724 1.00 24.73 224 ASP B O 1
ATOM 2902 N N . ASP B 1 192 ? 5.281 -12.840 -20.636 1.00 29.83 225 ASP B N 1
ATOM 2903 C CA . ASP B 1 192 ? 5.621 -12.314 -21.962 1.00 32.05 225 ASP B CA 1
ATOM 2904 C C . ASP B 1 192 ? 6.122 -10.871 -21.937 1.00 29.90 225 ASP B C 1
ATOM 2905 O O . ASP B 1 192 ? 7.066 -10.518 -22.648 1.00 32.32 225 ASP B O 1
ATOM 2910 N N . LYS B 1 193 ? 5.491 -10.027 -21.132 1.00 28.10 226 LYS B N 1
ATOM 2911 C CA . LYS B 1 193 ? 5.916 -8.638 -21.075 1.00 29.03 226 LYS B CA 1
ATOM 2912 C C . LYS B 1 193 ? 7.284 -8.506 -20.425 1.00 29.34 226 LYS B C 1
ATOM 2913 O O . LYS B 1 193 ? 8.152 -7.773 -20.908 1.00 28.38 226 LYS B O 1
ATOM 2919 N N . LEU B 1 194 ? 7.488 -9.205 -19.318 1.00 26.48 227 LEU B N 1
ATOM 2920 C CA . LEU B 1 194 ? 8.779 -9.095 -18.652 1.00 23.62 227 LEU B CA 1
ATOM 2921 C C . LEU B 1 194 ? 9.922 -9.654 -19.521 1.00 25.78 227 LEU B C 1
ATOM 2922 O O . LEU B 1 194 ? 10.954 -9.013 -19.664 1.00 23.53 227 LEU B O 1
ATOM 2927 N N . THR B 1 195 ? 9.741 -10.831 -20.115 1.00 23.20 228 THR B N 1
ATOM 2928 C CA . THR B 1 195 ? 10.818 -11.407 -20.927 1.00 23.28 228 THR B CA 1
ATOM 2929 C C . THR B 1 195 ? 11.137 -10.537 -22.143 1.00 19.96 228 THR B C 1
ATOM 2930 O O . THR B 1 195 ? 12.300 -10.414 -22.539 1.00 23.74 228 THR B O 1
ATOM 2934 N N . ALA B 1 196 ? 10.113 -9.934 -22.737 1.00 20.48 229 ALA B N 1
ATOM 2935 C CA . ALA B 1 196 ? 10.326 -9.087 -23.913 1.00 20.66 229 ALA B CA 1
ATOM 2936 C C . ALA B 1 196 ? 11.143 -7.842 -23.579 1.00 23.00 229 ALA B C 1
ATOM 2937 O O . ALA B 1 196 ? 12.010 -7.423 -24.353 1.00 21.71 229 ALA B O 1
ATOM 2939 N N . THR B 1 197 ? 10.852 -7.232 -22.434 1.00 22.53 230 THR B N 1
ATOM 2940 C CA . THR B 1 197 ? 11.543 -6.004 -22.053 1.00 21.43 230 THR B CA 1
ATOM 2941 C C . THR B 1 197 ? 13.026 -6.279 -21.746 1.00 20.40 230 THR B C 1
ATOM 2942 O O . THR B 1 197 ? 13.911 -5.546 -22.196 1.00 19.69 230 THR B O 1
ATOM 2946 N N . PHE B 1 198 ? 13.296 -7.352 -21.008 1.00 19.18 231 PHE B N 1
ATOM 2947 C CA . PHE B 1 198 ? 14.679 -7.709 -20.706 1.00 19.79 231 PHE B CA 1
ATOM 2948 C C . PHE B 1 198 ? 15.445 -8.057 -21.969 1.00 20.12 231 PHE B C 1
ATOM 2949 O O . PHE B 1 198 ? 16.581 -7.610 -22.148 1.00 21.05 231 PHE B O 1
ATOM 2957 N N . GLN B 1 199 ? 14.822 -8.834 -22.856 1.00 21.31 232 GLN B N 1
ATOM 2958 C CA . GLN B 1 199 ? 15.488 -9.210 -24.098 1.00 21.17 232 GLN B CA 1
ATOM 2959 C C . GLN B 1 199 ? 15.785 -7.974 -24.935 1.00 17.97 232 GLN B C 1
ATOM 2960 O O . GLN B 1 199 ? 16.846 -7.877 -25.541 1.00 19.77 232 GLN B O 1
ATOM 2966 N N . ALA B 1 200 ? 14.850 -7.029 -24.973 1.00 20.62 233 ALA B N 1
ATOM 2967 C CA . ALA B 1 200 ? 15.064 -5.790 -25.737 1.00 19.49 233 ALA B CA 1
ATOM 2968 C C . ALA B 1 200 ? 16.257 -4.976 -25.231 1.00 20.79 233 ALA B C 1
ATOM 2969 O O . ALA B 1 200 ? 17.034 -4.427 -26.032 1.00 20.45 233 ALA B O 1
ATOM 2971 N N . GLU B 1 201 ? 16.402 -4.873 -23.912 1.00 18.02 234 GLU B N 1
ATOM 2972 C CA . GLU B 1 201 ? 17.545 -4.131 -23.354 1.00 19.06 234 GLU B CA 1
ATOM 2973 C C . GLU B 1 201 ? 18.854 -4.875 -23.606 1.00 18.18 234 GLU B C 1
ATOM 2974 O O . GLU B 1 201 ? 19.884 -4.243 -23.852 1.00 22.24 234 GLU B O 1
ATOM 2980 N N . PHE B 1 202 ? 18.836 -6.208 -23.527 1.00 17.93 235 PHE B N 1
ATOM 2981 C CA . PHE B 1 202 ? 20.046 -6.939 -23.896 1.00 18.70 235 PHE B CA 1
ATOM 2982 C C . PHE B 1 202 ? 20.466 -6.623 -25.344 1.00 23.36 235 PHE B C 1
ATOM 2983 O O . PHE B 1 202 ? 21.644 -6.377 -25.603 1.00 21.74 235 PHE B O 1
ATOM 2991 N N . GLN B 1 203 ? 19.506 -6.642 -26.272 1.00 21.11 236 GLN B N 1
ATOM 2992 C CA . GLN B 1 203 ? 19.808 -6.393 -27.690 1.00 26.46 236 GLN B CA 1
ATOM 2993 C C . GLN B 1 203 ? 20.437 -5.005 -27.822 1.00 23.99 236 GLN B C 1
ATOM 2994 O O . GLN B 1 203 ? 21.447 -4.827 -28.503 1.00 24.90 236 GLN B O 1
ATOM 3000 N N . ARG B 1 204 ? 19.851 -4.030 -27.139 1.00 23.81 237 ARG B N 1
ATOM 3001 C CA . ARG B 1 204 ? 20.335 -2.657 -27.208 1.00 22.68 237 ARG B CA 1
ATOM 3002 C C . ARG B 1 204 ? 21.754 -2.512 -26.649 1.00 27.08 237 ARG B C 1
ATOM 3003 O O . ARG B 1 204 ? 22.600 -1.864 -27.267 1.00 23.51 237 ARG B O 1
ATOM 3011 N N . MET B 1 205 ? 22.007 -3.116 -25.484 1.00 22.95 238 MET B N 1
ATOM 3012 C CA . MET B 1 205 ? 23.321 -3.058 -24.860 1.00 23.58 238 MET B CA 1
ATOM 3013 C C . MET B 1 205 ? 24.347 -3.775 -25.736 1.00 24.85 238 MET B C 1
ATOM 3014 O O . MET B 1 205 ? 25.478 -3.313 -25.857 1.00 23.02 238 MET B O 1
ATOM 3019 N N . TRP B 1 206 ? 23.958 -4.908 -26.329 1.00 20.57 239 TRP B N 1
ATOM 3020 C CA . TRP B 1 206 ? 24.878 -5.665 -27.186 1.00 24.09 239 TRP B CA 1
ATOM 3021 C C . TRP B 1 206 ? 25.455 -4.777 -28.278 1.00 25.00 239 TRP B C 1
ATOM 3022 O O . TRP B 1 206 ? 26.674 -4.720 -28.469 1.00 29.11 239 TRP B O 1
ATOM 3033 N N . ARG B 1 207 ? 24.575 -4.057 -28.960 1.00 23.69 240 ARG B N 1
ATOM 3034 C CA . ARG B 1 207 ? 24.986 -3.130 -30.013 1.00 28.33 240 ARG B CA 1
ATOM 3035 C C . ARG B 1 207 ? 25.795 -1.947 -29.470 1.00 27.71 240 ARG B C 1
ATOM 3036 O O . ARG B 1 207 ? 26.727 -1.465 -30.115 1.00 29.63 240 ARG B O 1
ATOM 3044 N N . ALA B 1 208 ? 25.440 -1.479 -28.281 1.00 27.75 241 ALA B N 1
ATOM 3045 C CA . ALA B 1 208 ? 26.098 -0.307 -27.720 1.00 26.34 241 ALA B CA 1
ATOM 3046 C C . ALA B 1 208 ? 27.502 -0.589 -27.201 1.00 30.30 241 ALA B C 1
ATOM 3047 O O . ALA B 1 208 ? 28.357 0.302 -27.218 1.00 32.61 241 ALA B O 1
ATOM 3049 N N . PHE B 1 209 ? 27.746 -1.817 -26.744 1.00 27.86 242 PHE B N 1
ATOM 3050 C CA . PHE B 1 209 ? 28.965 -2.121 -25.987 1.00 28.09 242 PHE B CA 1
ATOM 3051 C C . PHE B 1 209 ? 30.169 -2.562 -26.841 1.00 34.23 242 PHE B C 1
ATOM 3052 O O . PHE B 1 209 ? 30.077 -2.660 -28.069 1.00 35.93 242 PHE B O 1
ATOM 3060 N N . ALA B 1 210 ? 31.281 -2.841 -26.155 1.00 33.65 243 ALA B N 1
ATOM 3061 C CA . ALA B 1 210 ? 32.571 -3.146 -26.778 1.00 45.23 243 ALA B CA 1
ATOM 3062 C C . ALA B 1 210 ? 33.150 -4.491 -26.324 1.00 42.92 243 ALA B C 1
ATOM 3063 O O . ALA B 1 210 ? 32.953 -4.916 -25.178 1.00 38.56 243 ALA B O 1
ATOM 3065 N N . LYS B 1 211 ? 33.892 -5.138 -27.220 1.00 46.29 244 LYS B N 1
ATOM 3066 C CA . LYS B 1 211 ? 34.484 -6.444 -26.937 1.00 48.02 244 LYS B CA 1
ATOM 3067 C C . LYS B 1 211 ? 35.627 -6.349 -25.921 1.00 51.83 244 LYS B C 1
ATOM 3068 O O . LYS B 1 211 ? 35.963 -5.256 -25.457 1.00 55.74 244 LYS B O 1
ATOM 3074 N N . THR B 1 212 ? 36.211 -7.501 -25.592 1.00 52.14 245 THR B N 1
ATOM 3075 C CA . THR B 1 212 ? 37.179 -7.641 -24.499 1.00 56.15 245 THR B CA 1
ATOM 3076 C C . THR B 1 212 ? 36.525 -7.349 -23.155 1.00 52.87 245 THR B C 1
ATOM 3077 O O . THR B 1 212 ? 35.922 -8.231 -22.549 1.00 51.71 245 THR B O 1
#

Solvent-accessible surface area: 18682 Å² total; per-residue (Å²): 205,32,46,50,15,3,21,3,8,72,53,4,112,120,14,34,93,87,48,184,145,122,19,147,42,63,127,28,134,8,114,41,1,12,59,73,9,10,28,66,0,8,98,10,0,55,101,3,52,20,0,0,0,2,0,3,46,24,1,48,15,106,66,0,0,47,0,0,80,37,0,53,138,112,41,2,66,3,19,0,0,0,5,38,86,57,6,92,40,205,40,12,18,1,40,54,0,33,164,80,58,6,57,9,66,15,10,151,59,128,53,75,0,22,0,5,5,1,0,2,5,1,164,83,15,15,57,59,5,61,100,132,102,182,71,166,173,44,177,126,46,63,17,4,3,5,10,5,0,7,15,8,21,85,90,2,16,38,21,8,4,3,1,1,11,1,1,9,42,82,113,1,5,60,40,2,2,46,6,0,12,41,0,25,179,61,21,31,163,88,102,73,173,190,110,116,84,93,84,24,41,49,16,8,21,29,7,70,52,5,110,114,8,60,56,67,19,156,178,59,82,97,207,82,105,19,137,14,118,35,3,26,118,107,13,39,56,47,2,12,79,4,0,58,130,4,48,24,0,0,0,2,0,3,44,24,2,10,7,114,129,8,0,57,0,0,70,88,0,51,138,111,44,1,65,4,19,0,0,1,6,18,130,65,14,137,43,191,39,11,20,4,54,64,0,46,154,84,58,6,45,12,52,7,10,144,75,122,45,54,0,17,2,10,2,1,0,2,5,0,157,83,16,12,58,43,7,56,90,131,108,163,76,196,149,38,165,126,53,66,13,5,2,5,4,3,0,11,14,10,38,31,151,78,106,25,48,22,8,15,1,2,10,0,1,22,43,114,108,0,5,59,39,1,2,48,9,0,9,47,0,25,168,57,23,40,106,117

GO terms:
  GO:0005739 mitochondrion (C, IDA)
  GO:0035755 cardiolipin phospholipase D activity (F, IDA)
  GO:0034587 piRNA processing (P, IMP)
  GO:0032473 cytoplasmic side of mitochondrial outer membrane (C, IDA)
  GO:0005741 mitochondrial outer membrane (C, IDA)
  GO:0016891 RNA endonuclease activity producing 5'-phosphomonoesters, hydrolytic mechanism (F, IDA)
  GO:0046843 dorsal appendage formation (P, HMP)
  GO:0048477 oogenesis (P, HMP)
  GO:0048477 oogenesis (P, TAS)
  GO:0016891 RNA endonuclease activity producing 5'-phosphomonoesters, hydrolytic mechanism (F, IMP)
  GO:0140990 primary piRNA processing (P, IMP)
  GO:0030717 oocyte karyosome formation (P, IMP)
  GO:0031047 regulatory ncRNA-mediated gene silencing (P, IMP)
  GO:0042802 identical protein binding (F, IPI)
  GO:0005515 protein binding (F, IPI)

Radius of gyration: 21.23 Å; Cα contacts (8 Å, |Δi|>4): 766; chains: 2; bounding box: 54×65×60 Å